Protein AF-A0A024GEQ9-F1 (afdb_monomer)

Solvent-accessible surface area (backbone atoms only — not comparable to full-atom values): 26632 Å² total; per-residue (Å²): 128,57,75,66,59,52,51,54,52,47,53,72,68,46,44,65,64,49,52,54,39,50,54,51,45,71,73,65,64,56,97,50,61,64,62,48,45,52,58,45,60,77,39,40,72,60,51,52,55,50,51,53,50,51,52,52,51,62,65,61,64,80,64,88,79,95,68,77,74,66,63,64,60,52,50,52,53,53,55,53,52,53,51,52,53,51,51,53,50,50,52,51,49,54,49,50,64,76,66,34,86,46,71,70,45,40,51,54,53,51,27,49,46,47,27,70,66,45,69,31,71,43,25,39,37,26,41,57,43,76,46,96,88,70,50,52,34,39,31,26,75,43,42,59,60,47,94,77,40,88,50,55,69,38,69,40,46,53,90,58,37,39,60,67,46,56,17,62,43,64,62,80,75,74,92,69,85,83,81,95,78,74,73,89,68,71,53,31,44,90,57,43,76,38,58,48,44,79,76,42,88,52,59,64,68,100,61,83,83,52,49,11,15,40,39,35,30,34,46,75,46,62,38,40,66,44,47,71,17,74,27,91,89,44,71,94,56,57,43,64,45,85,42,39,40,34,42,36,37,25,23,60,71,69,67,40,57,79,49,72,68,26,50,54,46,48,52,57,51,53,55,52,47,52,61,47,49,41,54,46,33,46,49,51,41,53,55,45,49,57,48,48,64,68,41,46,62,56,50,47,52,50,46,55,52,48,53,52,49,49,56,56,46,52,55,51,46,55,64,75,38,70,86,52,55,75,69,57,27,54,48,50,48,30,49,53,51,30,52,50,46,50,50,54,49,57,77,40,35,72,66,56,19,52,58,37,69,57,75,52,42,60,43,73,62,38,40,28,30,49,51,17,41,43,34,59,55,64,51,54,63,71,69,44,31,66,39,92,78,66,47,63,44,57,86,51,46,26,59,59,25,35,52,70,58,35,45,56,37,53,71,68,62,58,96,47,66,79,62,47,28,67,70,43,45,52,53,19,52,56,39,37,39,39,78,90,76,76,40,70,67,47,68,69,58,27,59,74,68,69,38,62,69,31,46,50,42,42,56,43,47,52,30,47,48,53,33,36,56,46,54,54,53,52,53,50,52,54,54,62,75,74,108

Sequence (483 aa):
MSDMEQCDLLHSVINYPLTEAFKQLAIVQPNDPVEYLGKYLLRYDENIAKKERLHLVSQEGSIATKRKDPLEEEIAIRNDCDYKERFERTIKREQLEMETDTISMLYDVILSWLIQYTDAEEAYIGKLMVHKDGSSTLRWIASSKKSSSLLINRHTKENECSVTFDACKKLSQESGEHSKDDSASNQFPAFIHIENVLREPKMFFYGIPKIGAYLTRALSYPSHLHADVYNELEPTSPHTKDETVVISVDTMGQARAFSAQNIDTYLSITDLFIERLEKVEHRLYLDEIDQKEAKKVEWKAFFDAMQTGISVNDENIVRDVQGLSEHAKTIKESEMKFAFLTAIFRENTKLLSQVSSWSVPPKSASFSVINSSCVLLGYPFSETNVTAHEKPEWSILAKCFGESQLQCKLEAVSNDEEFLNAKKCSQAASFLYDKENDREITEADLESEQNEAAMFMHRWIVAGLKRRELLSAEIQLEQENNV

Structure (mmCIF, N/CA/C/O backbone):
data_AF-A0A024GEQ9-F1
#
_entry.id   AF-A0A024GEQ9-F1
#
loop_
_atom_site.group_PDB
_atom_site.id
_atom_site.type_symbol
_atom_site.label_atom_id
_atom_site.label_alt_id
_atom_site.label_comp_id
_atom_site.label_asym_id
_atom_site.label_entity_id
_atom_site.label_seq_id
_atom_site.pdbx_PDB_ins_code
_atom_site.Cartn_x
_atom_site.Cartn_y
_atom_site.Cartn_z
_atom_site.occupancy
_atom_site.B_iso_or_equiv
_atom_site.auth_seq_id
_atom_site.auth_comp_id
_atom_site.auth_asym_id
_atom_site.auth_atom_id
_atom_site.pdbx_PDB_model_num
ATOM 1 N N . MET A 1 1 ? 45.757 -44.880 -36.382 1.00 55.50 1 MET A N 1
ATOM 2 C CA . MET A 1 1 ? 45.948 -43.609 -35.664 1.00 55.50 1 MET A CA 1
ATOM 3 C C . MET A 1 1 ? 45.370 -43.796 -34.286 1.00 55.50 1 MET A C 1
ATOM 5 O O . MET A 1 1 ? 44.264 -44.320 -34.201 1.00 55.50 1 MET A O 1
ATOM 9 N N . SER A 1 2 ? 46.127 -43.470 -33.245 1.00 72.62 2 SER A N 1
ATOM 10 C CA . SER A 1 2 ? 45.553 -43.403 -31.897 1.00 72.62 2 SER A CA 1
ATOM 11 C C . SER A 1 2 ? 44.559 -42.236 -31.831 1.00 72.62 2 SER A C 1
ATOM 13 O O . SER A 1 2 ? 44.715 -41.268 -32.577 1.00 72.62 2 SER A O 1
ATOM 15 N N . ASP A 1 3 ? 43.552 -42.301 -30.959 1.00 68.88 3 ASP A N 1
ATOM 16 C CA . ASP A 1 3 ? 42.566 -41.216 -30.788 1.00 68.88 3 ASP A CA 1
ATOM 17 C C . ASP A 1 3 ? 43.239 -39.856 -30.504 1.00 68.88 3 ASP A C 1
ATOM 19 O O . ASP A 1 3 ? 42.730 -38.801 -30.878 1.00 68.88 3 ASP A O 1
ATOM 23 N N . MET A 1 4 ? 44.444 -39.878 -29.929 1.00 62.81 4 MET A N 1
ATOM 24 C CA . MET A 1 4 ? 45.260 -38.696 -29.653 1.00 62.81 4 MET A CA 1
ATOM 25 C C . MET A 1 4 ? 45.813 -38.041 -30.933 1.00 62.81 4 MET A C 1
ATOM 27 O O . MET A 1 4 ? 45.759 -36.825 -31.080 1.00 62.81 4 MET A O 1
ATOM 31 N N . GLU A 1 5 ? 46.243 -38.840 -31.914 1.00 72.69 5 GLU A N 1
ATOM 32 C CA . GLU A 1 5 ? 46.732 -38.338 -33.210 1.00 72.69 5 GLU A CA 1
ATOM 33 C C . GLU A 1 5 ? 45.601 -37.751 -34.073 1.00 72.69 5 GLU A C 1
ATOM 35 O O . GLU A 1 5 ? 45.843 -36.886 -34.915 1.00 72.69 5 GLU A O 1
ATOM 40 N N . GLN A 1 6 ? 44.358 -38.208 -33.883 1.00 70.25 6 GLN A N 1
ATOM 41 C CA . GLN A 1 6 ? 43.190 -37.651 -34.576 1.00 70.25 6 GLN A CA 1
ATOM 42 C C . GLN A 1 6 ? 42.785 -36.285 -34.007 1.00 70.25 6 GLN A C 1
ATOM 44 O O . GLN A 1 6 ? 42.455 -35.380 -34.777 1.00 70.25 6 GLN A O 1
ATOM 49 N N . CYS A 1 7 ? 42.866 -36.108 -32.685 1.00 68.75 7 CYS A N 1
ATOM 50 C CA . CYS A 1 7 ? 42.633 -34.820 -32.030 1.00 68.75 7 CYS A CA 1
ATOM 51 C C . CYS A 1 7 ? 43.655 -33.758 -32.456 1.00 68.75 7 CYS A C 1
ATOM 53 O O . CYS A 1 7 ? 43.261 -32.633 -32.759 1.00 68.75 7 CYS A O 1
ATOM 55 N N . ASP A 1 8 ? 44.938 -34.113 -32.555 1.00 72.50 8 ASP A N 1
ATOM 56 C CA . ASP A 1 8 ? 45.995 -33.183 -32.981 1.00 72.50 8 ASP A CA 1
ATOM 57 C C . ASP A 1 8 ? 45.848 -32.770 -34.457 1.00 72.50 8 ASP A C 1
ATOM 59 O O . ASP A 1 8 ? 46.064 -31.609 -34.829 1.00 72.50 8 ASP A O 1
ATOM 63 N N . LEU A 1 9 ? 45.410 -33.698 -35.313 1.00 74.31 9 LEU A N 1
ATOM 64 C CA . LEU A 1 9 ? 45.130 -33.406 -36.717 1.00 74.31 9 LEU A CA 1
ATOM 65 C C . LEU A 1 9 ? 43.910 -32.481 -36.872 1.00 74.31 9 LEU A C 1
ATOM 67 O O . LEU A 1 9 ? 43.953 -31.523 -37.641 1.00 74.31 9 LEU A O 1
ATOM 71 N N . LEU A 1 10 ? 42.838 -32.713 -36.110 1.00 67.25 10 LEU A N 1
ATOM 72 C CA . LEU A 1 10 ? 41.679 -31.817 -36.088 1.00 67.25 10 LEU A CA 1
ATOM 73 C C . LEU A 1 10 ? 42.073 -30.432 -35.553 1.00 67.25 10 LEU A C 1
ATOM 75 O O . LEU A 1 10 ? 41.804 -29.418 -36.195 1.00 67.25 10 LEU A O 1
ATOM 79 N N . HIS A 1 11 ? 42.789 -30.361 -34.432 1.00 70.19 11 HIS A N 1
ATOM 80 C CA . HIS A 1 11 ? 43.218 -29.081 -33.870 1.00 70.19 11 HIS A CA 1
ATOM 81 C C . HIS A 1 11 ? 44.127 -28.277 -34.805 1.00 70.19 11 HIS A C 1
ATOM 83 O O . HIS A 1 11 ? 44.010 -27.055 -34.852 1.00 70.19 11 HIS A O 1
ATOM 89 N N . SER A 1 12 ? 45.012 -28.922 -35.564 1.00 79.50 12 SER A N 1
ATOM 90 C CA . SER A 1 12 ? 45.908 -28.209 -36.482 1.00 79.50 12 SER A CA 1
ATOM 91 C C . SER A 1 12 ? 45.211 -27.706 -37.751 1.00 79.50 12 SER A C 1
ATOM 93 O O . SER A 1 12 ? 45.584 -26.651 -38.260 1.00 79.50 12 SER A O 1
ATOM 95 N N . VAL A 1 13 ? 44.183 -28.407 -38.243 1.00 82.75 13 VAL A N 1
ATOM 96 C CA . VAL A 1 13 ? 43.533 -28.081 -39.525 1.00 82.75 13 VAL A CA 1
ATOM 97 C C . VAL A 1 13 ? 42.324 -27.156 -39.361 1.00 82.75 13 VAL A C 1
ATOM 99 O O . VAL A 1 13 ? 42.185 -26.196 -40.115 1.00 82.75 13 VAL A O 1
ATOM 102 N N . ILE A 1 14 ? 41.439 -27.415 -38.391 1.00 82.19 14 ILE A N 1
ATOM 103 C CA . ILE A 1 14 ? 40.138 -26.720 -38.319 1.00 82.19 14 ILE A CA 1
ATOM 104 C C . ILE A 1 14 ? 40.079 -25.607 -37.274 1.00 82.19 14 ILE A C 1
ATOM 106 O O . ILE A 1 14 ? 39.238 -24.719 -37.388 1.00 82.19 14 ILE A O 1
ATOM 110 N N . ASN A 1 15 ? 40.964 -25.603 -36.276 1.00 78.25 15 ASN A N 1
ATOM 111 C CA . ASN A 1 15 ? 40.839 -24.704 -35.126 1.00 78.25 15 ASN A CA 1
ATOM 112 C C . ASN A 1 15 ? 40.919 -23.219 -35.515 1.00 78.25 15 ASN A C 1
ATOM 114 O O . ASN A 1 15 ? 40.119 -22.405 -35.055 1.00 78.25 15 ASN A O 1
ATOM 118 N N . TYR A 1 16 ? 41.850 -22.860 -36.401 1.00 82.75 16 TYR A N 1
ATOM 119 C CA . TYR A 1 16 ? 42.032 -21.470 -36.819 1.00 82.75 16 TYR A CA 1
ATOM 120 C C . TYR A 1 16 ? 40.856 -20.943 -37.675 1.00 82.75 16 TYR A C 1
ATOM 122 O O . TYR A 1 16 ? 40.296 -19.902 -37.311 1.00 82.75 16 TYR A O 1
ATOM 130 N N . PRO A 1 17 ? 40.383 -21.659 -38.720 1.00 87.81 17 PRO A N 1
ATOM 131 C CA . PRO A 1 17 ? 39.173 -21.271 -39.447 1.00 87.81 17 PRO A CA 1
ATOM 132 C C . PRO A 1 17 ? 37.923 -21.165 -38.575 1.00 87.81 17 PRO A C 1
ATOM 134 O O . PRO A 1 17 ? 37.174 -20.192 -38.680 1.00 87.81 17 PRO A O 1
ATOM 137 N N . LEU A 1 18 ? 37.726 -22.132 -37.676 1.00 82.25 18 LEU A N 1
ATOM 138 C CA . LEU A 1 18 ? 36.576 -22.169 -36.777 1.00 82.25 18 LEU A CA 1
ATOM 139 C C . LEU A 1 18 ? 36.595 -20.988 -35.798 1.00 82.25 18 LEU A C 1
ATOM 141 O O . LEU A 1 18 ? 35.579 -20.326 -35.603 1.00 82.25 18 LEU A O 1
ATOM 145 N N . THR A 1 19 ? 37.764 -20.680 -35.231 1.00 83.75 19 THR A N 1
ATOM 146 C CA . THR A 1 19 ? 37.947 -19.548 -34.313 1.00 83.75 19 THR A CA 1
ATOM 147 C C . THR A 1 19 ? 37.594 -18.223 -34.984 1.00 83.75 19 THR A C 1
ATOM 149 O O . THR A 1 19 ? 36.904 -17.391 -34.398 1.00 83.75 19 THR A O 1
ATOM 152 N N . GLU A 1 20 ? 38.037 -18.012 -36.223 1.00 82.38 20 GLU A N 1
ATOM 153 C CA . GLU A 1 20 ? 37.738 -16.774 -36.946 1.00 82.38 20 GLU A CA 1
ATOM 154 C C . GLU A 1 20 ? 36.258 -16.686 -37.351 1.00 82.38 20 GLU A C 1
ATOM 156 O O . GLU A 1 20 ? 35.659 -15.612 -37.276 1.00 82.38 20 GLU A O 1
ATOM 161 N N . ALA A 1 21 ? 35.641 -17.818 -37.701 1.00 87.88 21 ALA A N 1
ATOM 162 C CA . ALA A 1 21 ? 34.211 -17.903 -37.974 1.00 87.88 21 ALA A CA 1
ATOM 163 C C . ALA A 1 21 ? 33.366 -17.568 -36.733 1.00 87.88 21 ALA A C 1
ATOM 165 O O . ALA A 1 21 ? 32.406 -16.803 -36.834 1.00 87.88 21 ALA A O 1
ATOM 166 N N . PHE A 1 22 ? 33.764 -18.042 -35.548 1.00 81.12 22 PHE A N 1
ATOM 167 C CA . PHE A 1 22 ? 33.101 -17.698 -34.288 1.00 81.12 22 PHE A CA 1
ATOM 168 C C . PHE A 1 22 ? 33.238 -16.219 -33.916 1.00 81.12 22 PHE A C 1
ATOM 170 O O . PHE A 1 22 ? 32.275 -15.633 -33.422 1.00 81.12 22 PHE A O 1
ATOM 177 N N . LYS A 1 23 ? 34.384 -15.581 -34.192 1.00 79.44 23 LYS A N 1
ATOM 178 C CA . LYS A 1 23 ? 34.523 -14.126 -34.000 1.00 79.44 23 LYS A CA 1
ATOM 179 C C . LYS A 1 23 ? 33.540 -13.352 -34.873 1.00 79.44 23 LYS A C 1
ATOM 181 O O . LYS A 1 23 ? 32.881 -12.442 -34.386 1.00 79.44 23 LYS A O 1
ATOM 186 N N . GLN A 1 24 ? 33.416 -13.722 -36.147 1.00 84.75 24 GLN A N 1
ATOM 187 C CA . GLN A 1 24 ? 32.472 -13.066 -37.054 1.00 84.75 24 GLN A CA 1
ATOM 188 C C . GLN A 1 24 ? 31.017 -13.365 -36.698 1.00 84.75 24 GLN A C 1
ATOM 190 O O . GLN A 1 24 ? 30.171 -12.486 -36.817 1.00 84.75 24 GLN A O 1
ATOM 195 N N . LEU A 1 25 ? 30.726 -14.567 -36.203 1.00 87.00 25 LEU A N 1
ATOM 196 C CA . LEU A 1 25 ? 29.406 -14.913 -35.688 1.00 87.00 25 LEU A CA 1
ATOM 197 C C . LEU A 1 25 ? 29.019 -14.039 -34.484 1.00 87.00 25 LEU A C 1
ATOM 199 O O . LEU A 1 25 ? 27.889 -13.562 -34.421 1.00 87.00 25 LEU A O 1
ATOM 203 N N . ALA A 1 26 ? 29.957 -13.785 -33.565 1.00 75.88 26 ALA A N 1
ATOM 204 C CA . ALA A 1 26 ? 29.732 -12.919 -32.408 1.00 75.88 26 ALA A CA 1
ATOM 205 C C . ALA A 1 26 ? 29.471 -11.452 -32.794 1.00 75.88 26 ALA A C 1
ATOM 207 O O . ALA A 1 26 ? 28.719 -10.770 -32.102 1.00 75.88 26 ALA A O 1
ATOM 208 N N . ILE A 1 27 ? 30.070 -10.986 -33.897 1.00 78.25 27 ILE A N 1
ATOM 209 C CA . ILE A 1 27 ? 29.877 -9.630 -34.433 1.00 78.25 27 ILE A CA 1
ATOM 210 C C . ILE A 1 27 ? 28.534 -9.510 -35.164 1.00 78.25 27 ILE A C 1
ATOM 212 O O . ILE A 1 27 ? 27.811 -8.542 -34.963 1.00 78.25 27 ILE A O 1
ATOM 216 N N . VAL A 1 28 ? 28.213 -10.471 -36.035 1.00 86.38 28 VAL A N 1
ATOM 217 C CA . VAL A 1 28 ? 27.069 -10.369 -36.957 1.00 86.38 28 VAL A CA 1
ATOM 218 C C . VAL A 1 28 ? 25.754 -10.831 -36.325 1.00 86.38 28 VAL A C 1
ATOM 220 O O . VAL A 1 28 ? 24.701 -10.380 -36.759 1.00 86.38 28 VAL A O 1
ATOM 223 N N . GLN A 1 29 ? 25.807 -11.713 -35.318 1.00 86.00 29 GLN A N 1
ATOM 224 C CA . GLN A 1 29 ? 24.645 -12.266 -34.601 1.00 86.00 29 GLN A CA 1
ATOM 225 C C . GLN A 1 29 ? 23.457 -12.627 -35.520 1.00 86.00 29 GLN A C 1
ATOM 227 O O . GLN A 1 29 ? 22.355 -12.100 -35.372 1.00 86.00 29 GLN A O 1
ATOM 232 N N . PRO A 1 30 ? 23.668 -13.504 -36.514 1.00 89.38 30 PRO A N 1
ATOM 233 C CA . PRO A 1 30 ? 22.640 -13.867 -37.482 1.00 89.38 30 PRO A CA 1
ATOM 234 C C . PRO A 1 30 ? 21.520 -14.695 -36.837 1.00 89.38 30 PRO A C 1
ATOM 236 O O . PRO A 1 30 ? 21.756 -15.456 -35.899 1.00 89.38 30 PRO A O 1
ATOM 239 N N . ASN A 1 31 ? 20.321 -14.625 -37.424 1.00 81.25 31 ASN A N 1
ATOM 240 C CA . ASN A 1 31 ? 19.146 -15.386 -36.975 1.00 81.25 31 ASN A CA 1
ATOM 241 C C . ASN A 1 31 ? 19.365 -16.912 -36.978 1.00 81.25 31 ASN A C 1
ATOM 243 O O . ASN A 1 31 ? 18.786 -17.609 -36.150 1.00 81.25 31 ASN A O 1
ATOM 247 N N . ASP A 1 32 ? 20.199 -17.427 -37.891 1.00 91.06 32 ASP A N 1
ATOM 248 C CA . ASP A 1 32 ? 20.647 -18.823 -37.897 1.00 91.06 32 ASP A CA 1
ATOM 249 C C . ASP A 1 32 ? 22.179 -18.885 -37.745 1.00 91.06 32 ASP A C 1
ATOM 251 O O . ASP A 1 32 ? 22.920 -18.723 -38.728 1.00 91.06 32 ASP A O 1
ATOM 255 N N . PRO A 1 33 ? 22.686 -19.096 -36.517 1.00 84.81 33 PRO A N 1
ATOM 256 C CA . PRO A 1 33 ? 24.118 -19.119 -36.260 1.00 84.81 33 PRO A CA 1
ATOM 257 C C . PRO A 1 33 ? 24.823 -20.318 -36.900 1.00 84.81 33 PRO A C 1
ATOM 259 O O . PRO A 1 33 ? 26.003 -20.215 -37.235 1.00 84.81 33 PRO A O 1
ATOM 262 N N . VAL A 1 34 ? 24.123 -21.437 -37.106 1.00 89.44 34 VAL A N 1
ATOM 263 C CA . VAL A 1 34 ? 24.706 -22.660 -37.672 1.00 89.44 34 VAL A CA 1
ATOM 264 C C . VAL A 1 34 ? 24.828 -22.530 -39.186 1.00 89.44 34 VAL A C 1
ATOM 266 O O . VAL A 1 34 ? 25.894 -22.804 -39.743 1.00 89.44 34 VAL A O 1
ATOM 269 N N . GLU A 1 35 ? 23.777 -22.051 -39.855 1.00 92.19 35 GLU A N 1
ATOM 270 C CA . GLU A 1 35 ? 23.806 -21.813 -41.300 1.00 92.19 35 GLU A CA 1
ATOM 271 C C . GLU A 1 35 ? 24.840 -20.738 -41.662 1.00 92.19 35 GLU A C 1
ATOM 273 O O . GLU A 1 35 ? 25.597 -20.893 -42.627 1.00 92.19 35 GLU A O 1
ATOM 278 N N . TYR A 1 36 ? 24.932 -19.670 -40.863 1.00 93.75 36 TYR A N 1
ATOM 279 C CA . TYR A 1 36 ? 25.947 -18.639 -41.052 1.00 93.75 36 TYR A CA 1
ATOM 280 C C . TYR A 1 36 ? 27.364 -19.185 -40.882 1.00 93.75 36 TYR A C 1
ATOM 282 O O . TYR A 1 36 ? 28.210 -18.935 -41.739 1.00 93.75 36 TYR A O 1
ATOM 290 N N . LEU A 1 37 ? 27.627 -19.959 -39.821 1.00 90.88 37 LEU A N 1
ATOM 291 C CA . LEU A 1 37 ? 28.943 -20.558 -39.587 1.00 90.88 37 LEU A CA 1
ATOM 292 C C . LEU A 1 37 ? 29.345 -21.475 -40.753 1.00 90.88 37 LEU A C 1
ATOM 294 O O . LEU A 1 37 ? 30.469 -21.387 -41.246 1.00 90.88 37 LEU A O 1
ATOM 298 N N . GLY A 1 38 ? 28.410 -22.289 -41.257 1.00 93.31 38 GLY A N 1
ATOM 299 C CA . GLY A 1 38 ? 28.621 -23.135 -42.434 1.00 93.31 38 GLY A CA 1
ATOM 300 C C . GLY A 1 38 ? 28.946 -22.327 -43.695 1.00 93.31 38 GLY A C 1
ATOM 301 O O . GLY A 1 38 ? 29.952 -22.589 -44.355 1.00 93.31 38 GLY A O 1
ATOM 302 N N . LYS A 1 39 ? 28.150 -21.294 -44.009 1.00 94.31 39 LYS A N 1
ATOM 303 C CA . LYS A 1 39 ? 28.397 -20.393 -45.155 1.00 94.31 39 LYS A CA 1
ATOM 304 C C . LYS A 1 39 ? 29.722 -19.636 -45.025 1.00 94.31 39 LYS A C 1
ATOM 306 O O . LYS A 1 39 ? 30.395 -19.415 -46.030 1.00 94.31 39 LYS A O 1
ATOM 311 N N . TYR A 1 40 ? 30.096 -19.249 -43.807 1.00 92.19 40 TYR A N 1
ATOM 312 C CA . TYR A 1 40 ? 31.339 -18.541 -43.525 1.00 92.19 40 TYR A CA 1
ATOM 313 C C . TYR A 1 40 ? 32.563 -19.432 -43.763 1.00 92.19 40 TYR A C 1
ATOM 315 O O . TYR A 1 40 ? 33.506 -19.005 -44.428 1.00 92.19 40 TYR A O 1
ATOM 323 N N . LEU A 1 41 ? 32.534 -20.676 -43.272 1.00 93.12 41 LEU A N 1
ATOM 324 C CA . LEU A 1 41 ? 33.618 -21.646 -43.459 1.00 93.12 41 LEU A CA 1
ATOM 325 C C . LEU A 1 41 ? 33.761 -22.077 -44.926 1.00 93.12 41 LEU A C 1
ATOM 327 O O . LEU A 1 41 ? 34.880 -22.218 -45.408 1.00 93.12 41 LEU A O 1
ATOM 331 N N . LEU A 1 42 ? 32.653 -22.202 -45.667 1.00 94.88 42 LEU A N 1
ATOM 332 C CA . LEU A 1 42 ? 32.682 -22.487 -47.110 1.00 94.88 42 LEU A CA 1
ATOM 333 C C . LEU A 1 42 ? 33.348 -21.375 -47.938 1.00 94.88 42 LEU A C 1
ATOM 335 O O . LEU A 1 42 ? 33.853 -21.648 -49.021 1.00 94.88 42 LEU A O 1
ATOM 339 N N . ARG A 1 43 ? 33.350 -20.133 -47.440 1.00 93.81 43 ARG A N 1
ATOM 340 C CA . ARG A 1 43 ? 33.976 -18.965 -48.086 1.00 93.81 43 ARG A CA 1
ATOM 341 C C . ARG A 1 43 ? 35.227 -18.484 -47.353 1.00 93.81 43 ARG A C 1
ATOM 343 O O . ARG A 1 43 ? 35.618 -17.328 -47.491 1.00 93.81 43 ARG A O 1
ATOM 350 N N . TYR A 1 44 ? 35.840 -19.339 -46.538 1.00 90.00 44 TYR A N 1
ATOM 351 C CA . TYR A 1 44 ? 36.923 -18.935 -45.646 1.00 90.00 44 TYR A CA 1
ATOM 352 C C . TYR A 1 44 ? 38.121 -18.325 -46.392 1.00 90.00 44 TYR A C 1
ATOM 354 O O . TYR A 1 44 ? 38.561 -17.229 -46.040 1.00 90.00 44 TYR A O 1
ATOM 362 N N . ASP A 1 45 ? 38.573 -18.967 -47.471 1.00 87.25 45 ASP A N 1
ATOM 363 C CA . ASP A 1 45 ? 39.706 -18.490 -48.276 1.00 87.25 45 ASP A CA 1
ATOM 364 C C . ASP A 1 45 ? 39.404 -17.141 -48.954 1.00 87.25 45 ASP A C 1
ATOM 366 O O . ASP A 1 45 ? 40.248 -16.242 -48.992 1.00 87.25 45 ASP A O 1
ATOM 370 N N . GLU A 1 46 ? 38.167 -16.949 -49.425 1.00 89.88 46 GLU A N 1
ATOM 371 C CA . GLU A 1 46 ? 37.706 -15.680 -50.004 1.00 89.88 46 GLU A CA 1
ATOM 372 C C . GLU A 1 46 ? 37.638 -14.568 -48.946 1.00 89.88 46 GLU A C 1
ATOM 374 O O . GLU A 1 46 ? 38.021 -13.423 -49.206 1.00 89.88 46 GLU A O 1
ATOM 379 N N . ASN A 1 47 ? 37.176 -14.902 -47.737 1.00 84.69 47 ASN A N 1
ATOM 380 C CA . ASN A 1 47 ? 37.062 -13.975 -46.615 1.00 84.69 47 ASN A CA 1
ATOM 381 C C . ASN A 1 47 ? 38.440 -13.523 -46.110 1.00 84.69 47 ASN A C 1
ATOM 383 O O . ASN A 1 47 ? 38.619 -12.330 -45.847 1.00 84.69 47 ASN A O 1
ATOM 387 N N . ILE A 1 48 ? 39.424 -14.428 -46.031 1.00 83.81 48 ILE A N 1
ATOM 388 C CA . ILE A 1 48 ? 40.809 -14.073 -45.687 1.00 83.81 48 ILE A CA 1
ATOM 389 C C . ILE A 1 48 ? 41.421 -13.172 -46.757 1.00 83.81 48 ILE A C 1
ATOM 391 O O . ILE A 1 48 ? 41.899 -12.087 -46.426 1.00 83.81 48 ILE A O 1
ATOM 395 N N . ALA A 1 49 ? 41.322 -13.542 -48.036 1.00 82.50 49 ALA A N 1
ATOM 396 C CA . ALA A 1 49 ? 41.864 -12.730 -49.126 1.00 82.50 49 ALA A CA 1
ATOM 397 C C . ALA A 1 49 ? 41.232 -11.325 -49.175 1.00 82.50 49 ALA A C 1
ATOM 399 O O . ALA A 1 49 ? 41.901 -10.328 -49.462 1.00 82.50 49 ALA A O 1
ATOM 400 N N . LYS A 1 50 ? 39.935 -11.214 -48.860 1.00 84.44 50 LYS A N 1
ATOM 401 C CA . LYS A 1 50 ? 39.236 -9.927 -48.757 1.00 84.44 50 LYS A CA 1
ATOM 402 C C . LYS A 1 50 ? 39.717 -9.106 -47.557 1.00 84.44 50 LYS A C 1
ATOM 404 O O . LYS A 1 50 ? 39.893 -7.896 -47.698 1.00 84.44 50 LYS A O 1
ATOM 409 N N . LYS A 1 51 ? 39.956 -9.742 -46.405 1.00 79.00 51 LYS A N 1
ATOM 410 C CA . LYS A 1 51 ? 40.488 -9.094 -45.195 1.00 79.00 51 LYS A CA 1
ATOM 411 C C . LYS A 1 51 ? 41.906 -8.563 -45.420 1.00 79.00 51 LYS A C 1
ATOM 413 O O . LYS A 1 51 ? 42.184 -7.423 -45.060 1.00 79.00 51 LYS A O 1
ATOM 418 N N . GLU A 1 52 ? 42.767 -9.332 -46.081 1.00 79.19 52 GLU A N 1
ATOM 419 C CA . GLU A 1 52 ? 44.131 -8.913 -46.434 1.00 79.19 52 GLU A CA 1
ATOM 420 C C . GLU A 1 52 ? 44.138 -7.749 -47.436 1.00 79.19 52 GLU A C 1
ATOM 422 O O . GLU A 1 52 ? 44.872 -6.778 -47.251 1.00 79.19 52 GLU A O 1
ATOM 427 N N . ARG A 1 53 ? 43.256 -7.773 -48.447 1.00 78.69 53 ARG A N 1
ATOM 428 C CA . ARG A 1 53 ? 43.085 -6.641 -49.378 1.00 78.69 53 ARG A CA 1
ATOM 429 C C . ARG A 1 53 ? 42.593 -5.375 -48.683 1.00 78.69 53 ARG A C 1
ATOM 431 O O . ARG A 1 53 ? 43.087 -4.294 -48.983 1.00 78.69 53 ARG A O 1
ATOM 438 N N . LEU A 1 54 ? 41.640 -5.491 -47.758 1.00 72.56 54 LEU A N 1
ATOM 439 C CA . LEU A 1 54 ? 41.155 -4.348 -46.979 1.00 72.56 54 LEU A CA 1
ATOM 440 C C . LEU A 1 54 ? 42.241 -3.790 -46.053 1.00 72.56 54 LEU A C 1
ATOM 442 O O . LEU A 1 54 ? 42.333 -2.576 -45.898 1.00 72.56 54 LEU A O 1
ATOM 446 N N . HIS A 1 55 ? 43.094 -4.649 -45.492 1.00 69.31 55 HIS A N 1
ATOM 447 C CA . HIS A 1 55 ? 44.232 -4.219 -44.682 1.00 69.31 55 HIS A CA 1
ATOM 448 C C . HIS A 1 55 ? 45.281 -3.460 -45.516 1.00 69.31 55 HIS A C 1
ATOM 450 O O . HIS A 1 55 ? 45.781 -2.430 -45.069 1.00 69.31 55 HIS A O 1
ATOM 456 N N . LEU A 1 56 ? 45.559 -3.903 -46.749 1.00 67.94 56 LEU A N 1
ATOM 457 C CA . LEU A 1 56 ? 46.448 -3.203 -47.690 1.00 67.94 56 LEU A CA 1
ATOM 458 C C . LEU A 1 56 ? 45.878 -1.838 -48.119 1.00 67.94 56 LEU A C 1
ATOM 460 O O . LEU A 1 56 ? 46.580 -0.833 -48.065 1.00 67.94 56 LEU A O 1
ATOM 464 N N . VAL A 1 57 ? 44.581 -1.768 -48.438 1.00 64.75 57 VAL A N 1
ATOM 465 C CA . VAL A 1 57 ? 43.903 -0.504 -48.792 1.00 64.75 57 VAL A CA 1
ATOM 466 C C . VAL A 1 57 ? 43.809 0.451 -47.592 1.00 64.75 57 VAL A C 1
ATOM 468 O O . VAL A 1 57 ? 43.924 1.663 -47.759 1.00 64.75 57 VAL A O 1
ATOM 471 N N . SER A 1 58 ? 43.657 -0.068 -46.369 1.00 58.09 58 SER A N 1
ATOM 472 C CA . SER A 1 58 ? 43.675 0.741 -45.142 1.00 58.09 58 SER A CA 1
ATOM 473 C C . SER A 1 58 ? 45.071 1.271 -44.795 1.00 58.09 58 SER A C 1
ATOM 475 O O . SER A 1 58 ? 45.168 2.318 -44.158 1.00 58.09 58 SER A O 1
ATOM 477 N N . GLN A 1 59 ? 46.144 0.585 -45.204 1.00 54.34 59 GLN A N 1
ATOM 478 C CA . GLN A 1 59 ? 47.517 1.080 -45.060 1.00 54.34 59 GLN A CA 1
ATOM 479 C C . GLN A 1 59 ? 47.850 2.156 -46.105 1.00 54.34 59 GLN A C 1
ATOM 481 O O . GLN A 1 59 ? 48.520 3.134 -45.779 1.00 54.34 59 GLN A O 1
ATOM 486 N N . GLU A 1 60 ? 47.329 2.034 -47.328 1.00 48.22 60 GLU A N 1
ATOM 487 C CA . GLU A 1 60 ? 47.546 3.009 -48.409 1.00 48.22 60 GLU A CA 1
ATOM 488 C C . GLU A 1 60 ? 46.602 4.231 -48.341 1.00 48.22 60 GLU A C 1
ATOM 490 O O . GLU A 1 60 ? 46.917 5.292 -48.876 1.00 48.22 60 GLU A O 1
ATOM 495 N N . GLY A 1 61 ? 45.482 4.139 -47.615 1.00 49.56 61 GLY A N 1
ATOM 496 C CA . GLY A 1 61 ? 44.482 5.207 -47.464 1.00 49.56 61 GLY A CA 1
ATOM 497 C C . GLY A 1 61 ? 44.843 6.359 -46.512 1.00 49.56 61 GLY A C 1
ATOM 498 O O . GLY A 1 61 ? 44.024 7.257 -46.320 1.00 49.56 61 GLY A O 1
ATOM 499 N N . SER A 1 62 ? 46.044 6.375 -45.923 1.00 47.34 62 SER A N 1
ATOM 500 C CA . SER A 1 62 ? 46.473 7.440 -44.992 1.00 47.34 62 SER A CA 1
ATOM 501 C C . SER A 1 62 ? 46.992 8.708 -45.688 1.00 47.34 62 SER A C 1
ATOM 503 O O . SER A 1 62 ? 47.350 9.675 -45.018 1.00 47.34 62 SER A O 1
ATOM 505 N N . ILE A 1 63 ? 47.059 8.735 -47.025 1.00 52.75 63 ILE A N 1
ATOM 506 C CA . ILE A 1 63 ? 47.531 9.899 -47.781 1.00 52.75 63 ILE A CA 1
ATOM 507 C C . ILE A 1 63 ? 46.579 10.168 -48.952 1.00 52.75 63 ILE A C 1
ATOM 509 O O . ILE A 1 63 ? 46.471 9.384 -49.885 1.00 52.75 63 ILE A O 1
ATOM 513 N N . ALA A 1 64 ? 45.954 11.347 -48.905 1.00 49.94 64 ALA A N 1
ATOM 514 C CA . ALA A 1 64 ? 45.196 12.009 -49.967 1.00 49.94 64 ALA A CA 1
ATOM 515 C C . ALA A 1 64 ? 43.755 11.528 -50.238 1.00 49.94 64 ALA A C 1
ATOM 517 O O . ALA A 1 64 ? 43.472 10.788 -51.172 1.00 49.94 64 ALA A O 1
ATOM 518 N N . THR A 1 65 ? 42.797 12.172 -49.567 1.00 41.22 65 THR A N 1
ATOM 519 C CA . THR A 1 65 ? 41.589 12.665 -50.251 1.00 41.22 65 THR A CA 1
ATOM 520 C C . THR A 1 65 ? 41.136 13.992 -49.641 1.00 41.22 65 THR A C 1
ATOM 522 O O . THR A 1 65 ? 40.708 14.065 -48.495 1.00 41.22 65 THR A O 1
ATOM 525 N N . LYS A 1 66 ? 41.228 15.065 -50.439 1.00 50.81 66 LYS A N 1
ATOM 526 C CA . LYS A 1 66 ? 40.544 16.341 -50.198 1.00 50.81 66 LYS A CA 1
ATOM 527 C C . LYS A 1 66 ? 39.033 16.083 -50.269 1.00 50.81 66 LYS A C 1
ATOM 529 O O . LYS A 1 66 ? 38.504 15.899 -51.364 1.00 50.81 66 LYS A O 1
ATOM 534 N N . ARG A 1 67 ? 38.353 16.039 -49.122 1.00 46.31 67 ARG A N 1
ATOM 535 C CA . ARG A 1 67 ? 36.887 16.049 -49.019 1.00 46.31 67 ARG A CA 1
ATOM 536 C C . ARG A 1 67 ? 36.417 17.472 -48.718 1.00 46.31 67 ARG A C 1
ATOM 538 O O . ARG A 1 67 ? 37.071 18.187 -47.968 1.00 46.31 67 ARG A O 1
ATOM 545 N N . LYS A 1 68 ? 35.302 17.866 -49.340 1.00 47.59 68 LYS A N 1
ATOM 546 C CA . LYS A 1 68 ? 34.479 19.005 -48.908 1.00 47.59 68 LYS A CA 1
ATOM 547 C C . LYS A 1 68 ? 34.168 18.839 -47.418 1.00 47.59 68 LYS A C 1
ATOM 549 O O . LYS A 1 68 ? 33.972 17.697 -47.008 1.00 47.59 68 LYS A O 1
ATOM 554 N N . ASP A 1 69 ? 34.172 19.941 -46.672 1.00 50.69 69 ASP A N 1
ATOM 555 C CA . ASP A 1 69 ? 34.068 19.990 -45.209 1.00 50.69 69 ASP A CA 1
ATOM 556 C C . ASP A 1 69 ? 32.925 19.094 -44.682 1.00 50.69 69 ASP A C 1
ATOM 558 O O . ASP A 1 69 ? 31.759 19.470 -44.780 1.00 50.69 69 ASP A O 1
ATOM 562 N N . PRO A 1 70 ? 33.226 17.895 -44.141 1.00 54.09 70 PRO A N 1
ATOM 563 C CA . PRO A 1 70 ? 32.224 16.978 -43.583 1.00 54.09 70 PRO A CA 1
ATOM 564 C C . PRO A 1 70 ? 31.573 17.535 -42.312 1.00 54.09 70 PRO A C 1
ATOM 566 O O . PRO A 1 70 ? 30.551 17.032 -41.858 1.00 54.09 70 PRO A O 1
ATOM 569 N N . LEU A 1 71 ? 32.178 18.578 -41.742 1.00 55.12 71 LEU A N 1
ATOM 570 C CA . LEU A 1 71 ? 31.789 19.163 -40.474 1.00 55.12 71 LEU A CA 1
ATOM 571 C C . LEU A 1 71 ? 30.441 19.896 -40.567 1.00 55.12 71 LEU A C 1
ATOM 573 O O . LEU A 1 71 ? 29.654 19.823 -39.634 1.00 55.12 71 LEU A O 1
ATOM 577 N N . GLU A 1 72 ? 30.135 20.569 -41.682 1.00 57.47 72 GLU A N 1
ATOM 578 C CA . GLU A 1 72 ? 28.894 21.355 -41.807 1.00 57.47 72 GLU A CA 1
ATOM 579 C C . GLU A 1 72 ? 27.647 20.475 -41.996 1.00 57.47 72 GLU A C 1
ATOM 581 O O . GLU A 1 72 ? 26.588 20.780 -41.446 1.00 57.47 72 GLU A O 1
ATOM 586 N N . GLU A 1 73 ? 27.769 19.353 -42.710 1.00 57.28 73 GLU A N 1
ATOM 587 C CA . GLU A 1 73 ? 26.668 18.400 -42.918 1.00 57.28 73 GLU A CA 1
ATOM 588 C C . GLU A 1 73 ? 26.416 17.555 -41.653 1.00 57.28 73 GLU A C 1
ATOM 590 O O . GLU A 1 73 ? 25.269 17.324 -41.275 1.00 57.28 73 GLU A O 1
ATOM 595 N N . GLU A 1 74 ? 27.475 17.193 -40.920 1.00 57.38 74 GLU A N 1
ATOM 596 C CA . GLU A 1 74 ? 27.375 16.507 -39.626 1.00 57.38 74 GLU A CA 1
ATOM 597 C C . GLU A 1 74 ? 26.788 17.415 -38.526 1.00 57.38 74 GLU A C 1
ATOM 599 O O . GLU A 1 74 ? 25.961 16.966 -37.729 1.00 57.38 74 GLU A O 1
ATOM 604 N N . ILE A 1 75 ? 27.127 18.712 -38.516 1.00 61.56 75 ILE A N 1
ATOM 605 C CA . ILE A 1 75 ? 26.527 19.701 -37.603 1.00 61.56 75 ILE A CA 1
ATOM 606 C C . ILE A 1 75 ? 25.040 19.924 -37.924 1.00 61.56 75 ILE A C 1
ATOM 608 O O . ILE A 1 75 ? 24.228 20.001 -37.001 1.00 61.56 75 ILE A O 1
ATOM 612 N N . ALA A 1 76 ? 24.655 19.996 -39.202 1.00 59.50 76 ALA A N 1
ATOM 613 C CA . ALA A 1 76 ? 23.255 20.172 -39.595 1.00 59.50 76 ALA A CA 1
ATOM 614 C C . ALA A 1 76 ? 22.384 18.962 -39.209 1.00 59.50 76 ALA A C 1
ATOM 616 O O . ALA A 1 76 ? 21.314 19.146 -38.631 1.00 59.50 76 ALA A O 1
ATOM 617 N N . ILE A 1 77 ? 22.866 17.736 -39.444 1.00 60.38 77 ILE A N 1
ATOM 618 C CA . ILE A 1 77 ? 22.161 16.499 -39.063 1.00 60.38 77 ILE A CA 1
ATOM 619 C C . ILE A 1 77 ? 22.051 16.379 -37.536 1.00 60.38 77 ILE A C 1
ATOM 621 O O . ILE A 1 77 ? 20.996 16.019 -37.017 1.00 60.38 77 ILE A O 1
ATOM 625 N N . ARG A 1 78 ? 23.109 16.729 -36.793 1.00 60.69 78 ARG A N 1
ATOM 626 C CA . ARG A 1 78 ? 23.096 16.692 -35.323 1.00 60.69 78 ARG A CA 1
ATOM 627 C C . ARG A 1 78 ? 22.104 17.690 -34.720 1.00 60.69 78 ARG A C 1
ATOM 629 O O . ARG A 1 78 ? 21.422 17.351 -33.757 1.00 60.69 78 ARG A O 1
ATOM 636 N N . ASN A 1 79 ? 22.002 18.888 -35.294 1.00 62.06 79 ASN A N 1
ATOM 637 C CA . ASN A 1 79 ? 21.065 19.914 -34.831 1.00 62.06 79 ASN A CA 1
ATOM 638 C C . ASN A 1 79 ? 19.600 19.559 -35.146 1.00 62.06 79 ASN A C 1
ATOM 640 O O . ASN A 1 79 ? 18.724 19.834 -34.327 1.00 62.06 79 ASN A O 1
ATOM 644 N N . ASP A 1 80 ? 19.331 18.929 -36.294 1.00 62.19 80 ASP A N 1
ATOM 645 C CA . ASP A 1 80 ? 17.976 18.500 -36.674 1.00 62.19 80 ASP A CA 1
ATOM 646 C C . ASP A 1 80 ? 17.495 17.304 -35.823 1.00 62.19 80 ASP A C 1
ATOM 648 O O . ASP A 1 80 ? 16.346 17.266 -35.373 1.00 62.19 80 ASP A O 1
ATOM 652 N N . CYS A 1 81 ? 18.402 16.375 -35.487 1.00 61.41 81 CYS A N 1
ATOM 653 C CA . CYS A 1 81 ? 18.123 15.282 -34.549 1.00 61.41 81 CYS A CA 1
ATOM 654 C C . CYS A 1 81 ? 17.832 15.776 -33.116 1.00 61.41 81 CYS A C 1
ATOM 656 O O . CYS A 1 81 ? 16.867 15.310 -32.511 1.00 61.41 81 CYS A O 1
ATOM 658 N N . ASP A 1 82 ? 18.597 16.744 -32.585 1.00 70.69 82 ASP A N 1
ATOM 659 C CA . ASP A 1 82 ? 18.357 17.303 -31.236 1.00 70.69 82 ASP A CA 1
ATOM 660 C C . ASP A 1 82 ? 17.004 18.037 -31.157 1.00 70.69 82 ASP A C 1
ATOM 662 O O . ASP A 1 82 ? 16.270 17.914 -30.174 1.00 70.69 82 ASP A O 1
ATOM 666 N N . TYR A 1 83 ? 16.608 18.754 -32.217 1.00 64.75 83 TYR A N 1
ATOM 667 C CA . TYR A 1 83 ? 15.308 19.431 -32.250 1.00 64.75 83 TYR A CA 1
ATOM 668 C C . TYR A 1 83 ? 14.140 18.439 -32.222 1.00 64.75 83 TYR A C 1
ATOM 670 O O . TYR A 1 83 ? 13.191 18.617 -31.452 1.00 64.75 83 TYR A O 1
ATOM 678 N N . LYS A 1 84 ? 14.216 17.374 -33.030 1.00 71.31 84 LYS A N 1
ATOM 679 C CA . LYS A 1 84 ? 13.168 16.352 -33.095 1.00 71.31 84 LYS A CA 1
ATOM 680 C C . LYS A 1 84 ? 13.013 15.609 -31.767 1.00 71.31 84 LYS A C 1
ATOM 682 O O . LYS A 1 84 ? 11.888 15.447 -31.300 1.00 71.31 84 LYS A O 1
ATOM 687 N N . GLU A 1 85 ? 14.116 15.229 -31.124 1.00 74.31 85 GLU A N 1
ATOM 688 C CA . GLU A 1 85 ? 14.067 14.584 -29.808 1.00 74.31 85 GLU A CA 1
ATOM 689 C C . GLU A 1 85 ? 13.453 15.488 -28.737 1.00 74.31 85 GLU A C 1
ATOM 691 O O . GLU A 1 85 ? 12.608 15.038 -27.960 1.00 74.31 85 GLU A O 1
ATOM 696 N N . ARG A 1 86 ? 13.831 16.772 -28.691 1.00 73.12 86 ARG A N 1
ATOM 697 C CA . ARG A 1 86 ? 13.233 17.722 -27.740 1.00 73.12 86 ARG A CA 1
ATOM 698 C C . ARG A 1 86 ? 11.744 17.910 -27.986 1.00 73.12 86 ARG A C 1
ATOM 700 O O . ARG A 1 86 ? 10.975 17.942 -27.030 1.00 73.12 86 ARG A O 1
ATOM 707 N N . PHE A 1 87 ? 11.333 18.020 -29.246 1.00 63.28 87 PHE A N 1
ATOM 708 C CA . PHE A 1 87 ? 9.930 18.176 -29.611 1.00 63.28 87 PHE A CA 1
ATOM 709 C C . PHE A 1 87 ? 9.097 16.950 -29.212 1.00 63.28 87 PHE A C 1
ATOM 711 O O . PHE A 1 87 ? 8.050 17.096 -28.581 1.00 63.28 87 PHE A O 1
ATOM 718 N N . GLU A 1 88 ? 9.591 15.741 -29.492 1.00 78.44 88 GLU A N 1
ATOM 719 C CA . GLU A 1 88 ? 8.935 14.499 -29.072 1.00 78.44 88 GLU A CA 1
ATOM 720 C C . GLU A 1 88 ? 8.858 14.374 -27.545 1.00 78.44 88 GLU A C 1
ATOM 722 O O . GLU A 1 88 ? 7.829 13.943 -27.024 1.00 78.44 88 GLU A O 1
ATOM 727 N N . ARG A 1 89 ? 9.897 14.797 -26.809 1.00 76.50 89 ARG A N 1
ATOM 728 C CA . ARG A 1 89 ? 9.857 14.842 -25.337 1.00 76.50 89 ARG A CA 1
ATOM 729 C C . ARG A 1 89 ? 8.784 15.798 -24.820 1.00 76.50 89 ARG A C 1
ATOM 731 O O . ARG A 1 89 ? 8.078 15.436 -23.884 1.00 76.50 89 ARG A O 1
ATOM 738 N N . THR A 1 90 ? 8.630 16.978 -25.420 1.00 76.25 90 THR A N 1
ATOM 739 C CA . THR A 1 90 ? 7.593 17.944 -25.020 1.00 76.25 90 THR A CA 1
ATOM 740 C C . THR A 1 90 ? 6.191 17.394 -25.265 1.00 76.25 90 THR A C 1
ATOM 742 O O . THR A 1 90 ? 5.371 17.419 -24.354 1.00 76.25 90 THR A O 1
ATOM 745 N N . ILE A 1 91 ? 5.934 16.814 -26.442 1.00 79.31 91 ILE A N 1
ATOM 746 C CA . ILE A 1 91 ? 4.631 16.202 -26.748 1.00 79.31 91 ILE A CA 1
ATOM 747 C C . ILE A 1 91 ? 4.327 15.058 -25.784 1.00 79.31 91 ILE A C 1
ATOM 749 O O . ILE A 1 91 ? 3.222 14.977 -25.254 1.00 79.31 91 ILE A O 1
ATOM 753 N N . LYS A 1 92 ? 5.304 14.179 -25.529 1.00 82.75 92 LYS A N 1
ATOM 754 C CA . LYS A 1 92 ? 5.136 13.089 -24.563 1.00 82.75 92 LYS A CA 1
ATOM 755 C C . LYS A 1 92 ? 4.840 13.639 -23.170 1.00 82.75 92 LYS A C 1
ATOM 757 O O . LYS A 1 92 ? 3.946 13.138 -22.503 1.00 82.75 92 LYS A O 1
ATOM 762 N N . ARG A 1 93 ? 5.525 14.696 -22.730 1.00 84.88 93 ARG A N 1
ATOM 763 C CA . ARG A 1 93 ? 5.224 15.340 -21.445 1.00 84.88 93 ARG A CA 1
ATOM 764 C C . ARG A 1 93 ? 3.777 15.838 -21.388 1.00 84.88 93 ARG A C 1
ATOM 766 O O . ARG A 1 93 ? 3.086 15.517 -20.430 1.00 84.88 93 ARG A O 1
ATOM 773 N N . GLU A 1 94 ? 3.311 16.553 -22.408 1.00 84.00 94 GLU A N 1
ATOM 774 C CA . GLU A 1 94 ? 1.934 17.068 -22.468 1.00 84.00 94 GLU A CA 1
ATOM 775 C C . GLU A 1 94 ? 0.891 15.938 -22.479 1.00 84.00 94 GLU A C 1
ATOM 777 O O . GLU A 1 94 ? -0.093 15.993 -21.744 1.00 84.00 94 GLU A O 1
ATOM 782 N N . GLN A 1 95 ? 1.129 14.874 -23.252 1.00 84.94 95 GLN A N 1
ATOM 783 C CA . GLN A 1 95 ? 0.266 13.688 -23.271 1.00 84.94 95 GLN A CA 1
ATOM 784 C C . GLN A 1 95 ? 0.200 13.019 -21.898 1.00 84.94 95 GLN A C 1
ATOM 786 O O . GLN A 1 95 ? -0.886 12.729 -21.404 1.00 84.94 95 GLN A O 1
ATOM 791 N N . LEU A 1 96 ? 1.351 12.832 -21.248 1.00 85.25 96 LEU A N 1
ATOM 792 C CA . LEU A 1 96 ? 1.413 12.244 -19.914 1.00 85.25 96 LEU A CA 1
ATOM 793 C C . LEU A 1 96 ? 0.672 13.113 -18.891 1.00 85.25 96 LEU A C 1
ATOM 795 O O . LEU A 1 96 ? -0.016 12.599 -18.014 1.00 85.25 96 LEU A O 1
ATOM 799 N N . GLU A 1 97 ? 0.774 14.437 -19.006 1.00 86.50 97 GLU A N 1
ATOM 800 C CA . GLU A 1 97 ? 0.052 15.355 -18.129 1.00 86.50 97 GLU A CA 1
ATOM 801 C C . GLU A 1 97 ? -1.466 15.253 -18.290 1.00 86.50 97 GLU A C 1
ATOM 803 O O . GLU A 1 97 ? -2.176 15.271 -17.283 1.00 86.50 97 GLU A O 1
ATOM 808 N N . MET A 1 98 ? -1.949 15.085 -19.521 1.00 82.31 98 MET A N 1
ATOM 809 C CA . MET A 1 98 ? -3.372 14.933 -19.822 1.00 82.31 98 MET A CA 1
ATOM 810 C C . MET A 1 98 ? -3.939 13.554 -19.461 1.00 82.31 98 MET A C 1
ATOM 812 O O . MET A 1 98 ? -5.117 13.448 -19.136 1.00 82.31 98 MET A O 1
ATOM 816 N N . GLU A 1 99 ? -3.133 12.497 -19.555 1.00 83.81 99 GLU A N 1
ATOM 817 C CA . GLU A 1 99 ? -3.607 11.114 -19.421 1.00 83.81 99 GLU A CA 1
ATOM 818 C C . GLU A 1 99 ? -3.487 10.553 -17.996 1.00 83.81 99 GLU A C 1
ATOM 820 O O . GLU A 1 99 ? -4.102 9.531 -17.694 1.00 83.81 99 GLU A O 1
ATOM 825 N N . THR A 1 100 ? -2.710 11.178 -17.101 1.00 88.25 100 THR A N 1
ATOM 826 C CA . THR A 1 100 ? -2.395 10.585 -15.789 1.00 88.25 100 THR A CA 1
ATOM 827 C C . THR A 1 100 ? -2.957 11.386 -14.613 1.00 88.25 100 THR A C 1
ATOM 829 O O . THR A 1 100 ? -2.267 12.212 -14.001 1.00 88.25 100 THR A O 1
ATOM 832 N N . ASP A 1 101 ? -4.203 11.092 -14.239 1.00 89.12 101 ASP A N 1
ATOM 833 C CA . ASP A 1 101 ? -4.816 11.679 -13.040 1.00 89.12 101 ASP A CA 1
ATOM 834 C C . ASP A 1 101 ? -4.511 10.913 -11.751 1.00 89.12 101 ASP A C 1
ATOM 836 O O . ASP A 1 101 ? -4.381 11.506 -10.681 1.00 89.12 101 ASP A O 1
ATOM 840 N N . THR A 1 102 ? -4.295 9.605 -11.861 1.00 92.06 102 THR A N 1
ATOM 841 C CA . THR A 1 102 ? -3.952 8.739 -10.730 1.00 92.06 102 THR A CA 1
ATOM 842 C C . THR A 1 102 ? -2.594 8.077 -10.935 1.00 92.06 102 THR A C 1
ATOM 844 O O . THR A 1 102 ? -2.130 7.904 -12.065 1.00 92.06 102 THR A O 1
ATOM 847 N N . ILE A 1 103 ? -1.975 7.630 -9.841 1.00 93.69 103 ILE A N 1
ATOM 848 C CA . ILE A 1 103 ? -0.709 6.881 -9.881 1.00 93.69 103 ILE A CA 1
ATOM 849 C C . ILE A 1 103 ? -0.857 5.585 -10.686 1.00 93.69 103 ILE A C 1
ATOM 851 O O . ILE A 1 103 ? 0.029 5.228 -11.457 1.00 93.69 103 ILE A O 1
ATOM 855 N N . SER A 1 104 ? -2.001 4.902 -10.570 1.00 92.56 104 SER A N 1
ATOM 856 C CA . SER A 1 104 ? -2.255 3.678 -11.337 1.00 92.56 104 SER A CA 1
ATOM 857 C C . SER A 1 104 ? -2.278 3.937 -12.844 1.00 92.56 104 SER A C 1
ATOM 859 O O . SER A 1 104 ? -1.746 3.130 -13.601 1.00 92.56 104 SER A O 1
ATOM 861 N N . MET A 1 105 ? -2.875 5.051 -13.284 1.00 93.94 105 MET A N 1
ATOM 862 C CA . MET A 1 105 ? -2.869 5.443 -14.698 1.00 93.94 105 MET A CA 1
ATOM 863 C C . MET A 1 105 ? -1.458 5.808 -15.161 1.00 93.94 105 MET A C 1
ATOM 865 O O . MET A 1 105 ? -1.048 5.392 -16.240 1.00 93.94 105 MET A O 1
ATOM 869 N N . LEU A 1 106 ? -0.691 6.517 -14.324 1.00 95.62 106 LEU A N 1
ATOM 870 C CA . LEU A 1 106 ? 0.709 6.832 -14.607 1.00 95.62 106 LEU A CA 1
ATOM 871 C C . LEU A 1 106 ? 1.550 5.565 -14.811 1.00 95.62 106 LEU A C 1
ATOM 873 O O . LEU A 1 106 ? 2.299 5.481 -15.783 1.00 95.62 106 LEU A O 1
ATOM 877 N N . TYR A 1 107 ? 1.404 4.569 -13.933 1.00 95.88 107 TYR A N 1
ATOM 878 C CA . TYR A 1 107 ? 2.102 3.291 -14.074 1.00 95.88 107 TYR A CA 1
ATOM 879 C C . TYR A 1 107 ? 1.733 2.595 -15.384 1.00 95.88 107 TYR A C 1
ATOM 881 O O . TYR A 1 107 ? 2.630 2.190 -16.119 1.00 95.88 107 TYR A O 1
ATOM 889 N N . ASP A 1 108 ? 0.441 2.501 -15.708 1.00 95.19 108 ASP A N 1
ATOM 890 C CA . ASP A 1 108 ? -0.035 1.859 -16.938 1.00 95.19 108 ASP A CA 1
ATOM 891 C C . ASP A 1 108 ? 0.531 2.534 -18.203 1.00 95.19 108 ASP A C 1
ATOM 893 O O . ASP A 1 108 ? 1.034 1.842 -19.093 1.00 95.19 108 ASP A O 1
ATOM 897 N N . VAL A 1 109 ? 0.505 3.872 -18.272 1.00 95.19 109 VAL A N 1
ATOM 898 C CA . VAL A 1 109 ? 1.022 4.631 -19.425 1.00 95.19 109 VAL A CA 1
ATOM 899 C C . VAL A 1 109 ? 2.531 4.439 -19.575 1.00 95.19 109 VAL A C 1
ATOM 901 O O . VAL A 1 109 ? 3.005 4.086 -20.656 1.00 95.19 109 VAL A O 1
ATOM 904 N N . ILE A 1 110 ? 3.295 4.598 -18.491 1.00 96.44 110 ILE A N 1
ATOM 905 C CA . ILE A 1 110 ? 4.759 4.483 -18.533 1.00 96.44 110 ILE A CA 1
ATOM 906 C C . ILE A 1 110 ? 5.203 3.064 -18.868 1.00 96.44 110 ILE A C 1
ATOM 908 O O . ILE A 1 110 ? 6.095 2.883 -19.694 1.00 96.44 110 ILE A O 1
ATOM 912 N N . LEU A 1 111 ? 4.563 2.050 -18.288 1.00 97.25 111 LEU A N 1
ATOM 913 C CA . LEU A 1 111 ? 4.846 0.656 -18.616 1.00 97.25 111 LEU A CA 1
ATOM 914 C C . LEU A 1 111 ? 4.560 0.363 -20.091 1.00 97.25 111 LEU A C 1
ATOM 916 O O . LEU A 1 111 ? 5.377 -0.277 -20.749 1.00 97.25 111 LEU A O 1
ATOM 920 N N . SER A 1 112 ? 3.450 0.874 -20.634 1.00 96.12 112 SER A N 1
ATOM 921 C CA . SER A 1 112 ? 3.134 0.740 -22.059 1.00 96.12 112 SER A CA 1
ATOM 922 C C . SER A 1 112 ? 4.183 1.416 -22.943 1.00 96.12 112 SER A C 1
ATOM 924 O O . SER A 1 112 ? 4.610 0.840 -23.942 1.00 96.12 112 SER A O 1
ATOM 926 N N . TRP A 1 113 ? 4.625 2.621 -22.581 1.00 95.56 113 TRP A N 1
ATOM 927 C CA . TRP A 1 113 ? 5.653 3.347 -23.327 1.00 95.56 113 TRP A CA 1
ATOM 928 C C . TRP A 1 113 ? 7.001 2.637 -23.287 1.00 95.56 113 TRP A C 1
ATOM 930 O O . TRP A 1 113 ? 7.659 2.526 -24.319 1.00 95.56 113 TRP A O 1
ATOM 940 N N . LEU A 1 114 ? 7.403 2.117 -22.127 1.00 97.19 114 LEU A N 1
ATOM 941 C CA . LEU A 1 114 ? 8.636 1.349 -22.000 1.00 97.19 114 LEU A CA 1
ATOM 942 C C . LEU A 1 114 ? 8.631 0.152 -22.955 1.00 97.19 114 LEU A C 1
ATOM 944 O O . LEU A 1 114 ? 9.578 -0.000 -23.718 1.00 97.19 114 LEU A O 1
ATOM 948 N N . ILE A 1 115 ? 7.556 -0.637 -22.999 1.00 97.44 115 ILE A N 1
ATOM 949 C CA . ILE A 1 115 ? 7.422 -1.750 -23.953 1.00 97.44 115 ILE A CA 1
ATOM 950 C C . ILE A 1 115 ? 7.487 -1.258 -25.399 1.00 97.44 115 ILE A C 1
ATOM 952 O O . ILE A 1 115 ? 8.308 -1.734 -26.180 1.00 97.44 115 ILE A O 1
ATOM 956 N N . GLN A 1 116 ? 6.651 -0.277 -25.745 1.00 95.56 116 GLN A N 1
ATOM 957 C CA . GLN A 1 116 ? 6.493 0.196 -27.118 1.00 95.56 116 GLN A CA 1
ATOM 958 C C . GLN A 1 116 ? 7.775 0.801 -27.698 1.00 95.56 116 GLN A C 1
ATOM 960 O O . GLN A 1 116 ? 8.037 0.636 -28.885 1.00 95.56 116 GLN A O 1
ATOM 965 N N . TYR A 1 117 ? 8.548 1.534 -26.894 1.00 95.44 117 TYR A N 1
ATOM 966 C CA . TYR A 1 117 ? 9.697 2.295 -27.389 1.00 95.44 117 TYR A CA 1
ATOM 967 C C . TYR A 1 117 ? 11.055 1.622 -27.132 1.00 95.44 117 TYR A C 1
ATOM 969 O O . TYR A 1 117 ? 12.062 2.045 -27.699 1.00 95.44 117 TYR A O 1
ATOM 977 N N . THR A 1 118 ? 11.113 0.581 -26.296 1.00 96.31 118 THR A N 1
ATOM 978 C CA . THR A 1 118 ? 12.348 -0.202 -26.067 1.00 96.31 118 THR A CA 1
ATOM 979 C C . THR A 1 118 ? 12.298 -1.601 -26.692 1.00 96.31 118 THR A C 1
ATOM 981 O O . THR A 1 118 ? 13.277 -2.355 -26.622 1.00 96.31 118 THR A O 1
ATOM 984 N N . ASP A 1 119 ? 11.158 -1.950 -27.296 1.00 96.00 119 ASP A N 1
ATOM 985 C CA . ASP A 1 119 ? 10.817 -3.284 -27.797 1.00 96.00 119 ASP A CA 1
ATOM 986 C C . ASP A 1 119 ? 10.927 -4.380 -26.713 1.00 96.00 119 ASP A C 1
ATOM 988 O O . ASP A 1 119 ? 11.112 -5.564 -27.017 1.00 96.00 119 ASP A O 1
ATOM 992 N N . ALA A 1 120 ? 10.890 -4.001 -25.432 1.00 97.56 120 ALA A N 1
ATOM 993 C CA . ALA A 1 120 ? 10.971 -4.935 -24.315 1.00 97.56 120 ALA A CA 1
ATOM 994 C C . ALA A 1 120 ? 9.794 -5.925 -24.325 1.00 97.56 120 ALA A C 1
ATOM 996 O O . ALA A 1 120 ? 8.708 -5.633 -24.817 1.00 97.56 120 ALA A O 1
ATOM 997 N N . GLU A 1 121 ? 10.017 -7.110 -23.768 1.00 96.62 121 GLU A N 1
ATOM 998 C CA . GLU A 1 121 ? 8.992 -8.135 -23.567 1.00 96.62 121 GLU A CA 1
ATOM 999 C C . GLU A 1 121 ? 8.098 -7.809 -22.365 1.00 96.62 121 GLU A C 1
ATOM 1001 O O . GLU A 1 121 ? 6.887 -8.033 -22.387 1.00 96.62 121 GLU A O 1
ATOM 1006 N N . GLU A 1 122 ? 8.704 -7.316 -21.286 1.00 97.25 122 GLU A N 1
ATOM 1007 C CA . GLU A 1 122 ? 8.003 -6.929 -20.069 1.00 97.25 122 GLU A CA 1
ATOM 1008 C C . GLU A 1 122 ? 8.743 -5.777 -19.375 1.00 97.25 122 GLU A C 1
ATOM 1010 O O . GLU A 1 122 ? 9.969 -5.667 -19.415 1.00 97.25 122 GLU A O 1
ATOM 1015 N N . ALA A 1 123 ? 7.961 -4.890 -18.768 1.00 97.81 123 ALA A N 1
ATOM 1016 C CA . ALA A 1 123 ? 8.401 -3.761 -17.968 1.00 97.81 123 ALA A CA 1
ATOM 1017 C C . ALA A 1 123 ? 7.781 -3.856 -16.570 1.00 97.81 123 ALA A C 1
ATOM 1019 O O . ALA A 1 123 ? 6.640 -4.318 -16.427 1.00 97.81 123 ALA A O 1
ATOM 1020 N N . TYR A 1 124 ? 8.514 -3.380 -15.564 1.00 97.31 124 TYR A N 1
ATOM 1021 C CA . TYR A 1 124 ? 8.160 -3.473 -14.151 1.00 97.31 124 TYR A CA 1
ATOM 1022 C C . TYR A 1 124 ? 8.504 -2.188 -13.404 1.00 97.31 124 TYR A C 1
ATOM 1024 O O . TYR A 1 124 ? 9.501 -1.527 -13.699 1.00 97.31 124 TYR A O 1
ATOM 1032 N N . ILE A 1 125 ? 7.704 -1.889 -12.383 1.00 97.88 125 ILE A N 1
ATOM 1033 C CA . ILE A 1 125 ? 7.980 -0.843 -11.399 1.00 97.88 125 ILE A CA 1
ATOM 1034 C C . ILE A 1 125 ? 8.001 -1.502 -10.023 1.00 97.88 125 ILE A C 1
ATOM 1036 O O . ILE A 1 125 ? 7.062 -2.207 -9.638 1.00 97.88 125 ILE A O 1
ATOM 1040 N N . GLY A 1 126 ? 9.078 -1.279 -9.282 1.00 96.88 126 GLY A N 1
ATOM 1041 C CA . GLY A 1 126 ? 9.253 -1.713 -7.908 1.00 96.88 126 GLY A CA 1
ATOM 1042 C C . GLY A 1 126 ? 9.575 -0.550 -6.978 1.00 96.88 126 GLY A C 1
ATOM 1043 O O . GLY A 1 126 ? 10.105 0.470 -7.394 1.00 96.88 126 GLY A O 1
ATOM 1044 N N . LYS A 1 127 ? 9.258 -0.707 -5.698 1.00 95.69 127 LYS A N 1
ATOM 1045 C CA . LYS A 1 127 ? 9.557 0.245 -4.629 1.00 95.69 127 LYS A CA 1
ATOM 1046 C C . LYS A 1 127 ? 10.540 -0.395 -3.660 1.00 95.69 127 LYS A C 1
ATOM 1048 O O . LYS A 1 127 ? 10.295 -1.496 -3.154 1.00 95.69 127 LYS A O 1
ATOM 1053 N N . LEU A 1 128 ? 11.666 0.272 -3.429 1.00 95.62 128 LEU A N 1
ATOM 1054 C CA . LEU A 1 128 ? 12.651 -0.164 -2.449 1.00 95.62 128 LEU A CA 1
ATOM 1055 C C . LEU A 1 128 ? 12.156 0.225 -1.054 1.00 95.62 128 LEU A C 1
ATOM 1057 O O . LEU A 1 128 ? 11.900 1.393 -0.774 1.00 95.62 128 LEU A O 1
ATOM 1061 N N . MET A 1 129 ? 12.019 -0.760 -0.174 1.00 92.81 129 MET A N 1
ATOM 1062 C CA . MET A 1 129 ? 11.627 -0.555 1.216 1.00 92.81 129 MET A CA 1
ATOM 1063 C C . MET A 1 129 ? 12.822 -0.833 2.114 1.00 92.81 129 MET A C 1
ATOM 1065 O O . MET A 1 129 ? 13.310 -1.964 2.152 1.00 92.81 129 MET A O 1
ATOM 1069 N N . VAL A 1 130 ? 13.263 0.193 2.836 1.00 92.00 130 VAL A N 1
ATOM 1070 C CA . VAL A 1 130 ? 14.316 0.088 3.849 1.00 92.00 130 VAL A CA 1
ATOM 1071 C C . VAL A 1 130 ? 13.658 -0.151 5.204 1.00 92.00 130 VAL A C 1
ATOM 1073 O O . VAL A 1 130 ? 12.789 0.612 5.632 1.00 92.00 130 VAL A O 1
ATOM 1076 N N . HIS A 1 131 ? 14.042 -1.236 5.864 1.00 89.81 131 HIS A N 1
ATOM 1077 C CA . HIS A 1 131 ? 13.543 -1.625 7.179 1.00 89.81 131 HIS A CA 1
ATOM 1078 C C . HIS A 1 131 ? 14.380 -0.998 8.294 1.00 89.81 131 HIS A C 1
ATOM 1080 O O . HIS A 1 131 ? 15.482 -0.498 8.077 1.00 89.81 131 HIS A O 1
ATOM 1086 N N . LYS A 1 132 ? 13.855 -1.038 9.522 1.00 87.75 132 LYS A N 1
ATOM 1087 C CA . LYS A 1 132 ? 14.521 -0.466 10.705 1.00 87.75 132 LYS A CA 1
ATOM 1088 C C . LYS A 1 132 ? 15.844 -1.146 11.060 1.00 87.75 132 LYS A C 1
ATOM 1090 O O . LYS A 1 132 ? 16.701 -0.517 11.666 1.00 87.75 132 LYS A O 1
ATOM 1095 N N . ASP A 1 133 ? 16.010 -2.409 10.682 1.00 89.50 133 ASP A N 1
ATOM 1096 C CA . ASP A 1 133 ? 17.254 -3.168 10.845 1.00 89.50 133 ASP A CA 1
ATOM 1097 C C . ASP A 1 133 ? 18.314 -2.816 9.781 1.00 89.50 133 ASP A C 1
ATOM 1099 O O . ASP A 1 133 ? 19.398 -3.395 9.773 1.00 89.50 133 ASP A O 1
ATOM 1103 N N . GLY A 1 134 ? 18.008 -1.877 8.877 1.00 89.94 134 GLY A N 1
ATOM 1104 C CA . GLY A 1 134 ? 18.853 -1.493 7.750 1.00 89.94 134 GLY A CA 1
ATOM 1105 C C . GLY A 1 134 ? 18.761 -2.444 6.556 1.00 89.94 134 GLY A C 1
ATOM 1106 O O . GLY A 1 134 ? 19.337 -2.153 5.507 1.00 89.94 134 GLY A O 1
ATOM 1107 N N . SER A 1 135 ? 18.026 -3.556 6.668 1.00 92.00 135 SER A N 1
ATOM 1108 C CA . SER A 1 135 ? 17.793 -4.446 5.536 1.00 92.00 135 SER A CA 1
ATOM 1109 C C . SER A 1 135 ? 16.891 -3.768 4.507 1.00 92.00 135 SER A C 1
ATOM 1111 O O . SER A 1 135 ? 16.012 -2.970 4.837 1.00 92.00 135 SER A O 1
ATOM 1113 N N . SER A 1 136 ? 17.105 -4.080 3.233 1.00 93.00 136 SER A N 1
ATOM 1114 C CA . SER A 1 136 ? 16.297 -3.541 2.144 1.00 93.00 136 SER A CA 1
ATOM 1115 C C . SER A 1 136 ? 15.565 -4.664 1.423 1.00 93.00 136 SER A C 1
ATOM 1117 O O . SER A 1 136 ? 16.131 -5.718 1.133 1.00 93.00 136 SER A O 1
ATOM 1119 N N . THR A 1 137 ? 14.291 -4.438 1.112 1.00 93.88 137 THR A N 1
ATOM 1120 C CA . THR A 1 137 ? 13.511 -5.340 0.261 1.00 93.88 137 THR A CA 1
ATOM 1121 C C . THR A 1 137 ? 12.873 -4.585 -0.881 1.00 93.88 137 THR A C 1
ATOM 1123 O O . THR A 1 137 ? 12.267 -3.538 -0.669 1.00 93.88 137 THR A O 1
ATOM 1126 N N . LEU A 1 138 ? 12.963 -5.149 -2.077 1.00 94.56 138 LEU A N 1
ATOM 1127 C CA . LEU A 1 138 ? 12.323 -4.612 -3.262 1.00 94.56 138 LEU A 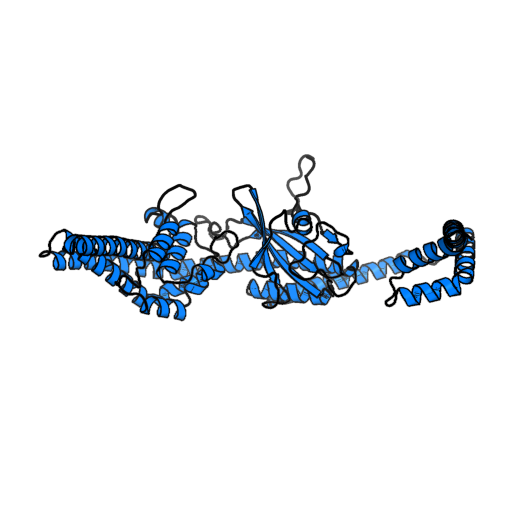CA 1
ATOM 1128 C C . LEU A 1 138 ? 10.938 -5.231 -3.407 1.00 94.56 138 LEU A C 1
ATOM 1130 O O . LEU A 1 138 ? 10.808 -6.457 -3.445 1.00 94.56 138 LEU A O 1
ATOM 1134 N N . ARG A 1 139 ? 9.911 -4.390 -3.497 1.00 92.94 139 ARG A N 1
ATOM 1135 C CA . ARG A 1 139 ? 8.545 -4.823 -3.777 1.00 92.94 139 ARG A CA 1
ATOM 1136 C C . ARG A 1 139 ? 8.140 -4.396 -5.175 1.00 92.94 139 ARG A C 1
ATOM 1138 O O . ARG A 1 139 ? 8.110 -3.205 -5.453 1.00 92.94 139 ARG A O 1
ATOM 1145 N N . TRP A 1 140 ? 7.745 -5.339 -6.016 1.00 94.31 140 TRP A N 1
ATOM 1146 C CA . TRP A 1 140 ? 7.207 -5.033 -7.341 1.00 94.31 140 TRP A CA 1
ATOM 1147 C C . TRP A 1 140 ? 5.735 -4.628 -7.239 1.00 94.31 140 TRP A C 1
ATOM 1149 O O . TRP A 1 140 ? 4.907 -5.399 -6.750 1.00 94.31 140 TRP A O 1
ATOM 1159 N N . ILE A 1 141 ? 5.417 -3.410 -7.670 1.00 94.06 141 ILE A N 1
ATOM 1160 C CA . ILE A 1 141 ? 4.092 -2.794 -7.508 1.00 94.06 141 ILE A CA 1
ATOM 1161 C C . ILE A 1 141 ? 3.303 -2.729 -8.817 1.00 94.06 141 ILE A C 1
ATOM 1163 O O . ILE A 1 141 ? 2.077 -2.719 -8.778 1.00 94.06 141 ILE A O 1
ATOM 1167 N N . ALA A 1 142 ? 3.977 -2.742 -9.971 1.00 95.94 142 ALA A N 1
ATOM 1168 C CA . ALA A 1 142 ? 3.313 -2.747 -11.270 1.00 95.94 142 ALA A CA 1
ATOM 1169 C C . ALA A 1 142 ? 4.107 -3.536 -12.321 1.00 95.94 142 ALA A C 1
ATOM 1171 O O . ALA A 1 142 ? 5.334 -3.630 -12.254 1.00 95.94 142 ALA A O 1
ATOM 1172 N N . SER A 1 143 ? 3.390 -4.095 -13.299 1.00 96.94 143 SER A N 1
ATOM 1173 C CA . SER A 1 143 ? 3.957 -4.741 -14.487 1.00 96.94 143 SER A CA 1
ATOM 1174 C C . SER A 1 143 ? 3.085 -4.468 -15.709 1.00 96.94 143 SER A C 1
ATOM 1176 O O . SER A 1 143 ? 1.855 -4.456 -15.618 1.00 96.94 143 SER A O 1
ATOM 1178 N N . SER A 1 144 ? 3.729 -4.320 -16.868 1.00 96.88 144 SER A N 1
ATOM 1179 C CA . SER A 1 144 ? 3.074 -4.227 -18.182 1.00 96.88 144 SER A CA 1
ATOM 1180 C C . SER A 1 144 ? 2.149 -5.415 -18.503 1.00 96.88 144 SER A C 1
ATOM 1182 O O . SER A 1 144 ? 1.168 -5.250 -19.226 1.00 96.88 144 SER A O 1
ATOM 1184 N N . LYS A 1 145 ? 2.381 -6.599 -17.913 1.00 94.75 145 LYS A N 1
ATOM 1185 C CA . LYS A 1 145 ? 1.507 -7.781 -18.048 1.00 94.75 145 LYS A CA 1
ATOM 1186 C C . LYS A 1 145 ? 0.361 -7.825 -17.029 1.00 94.75 145 LYS A C 1
ATOM 1188 O O . LYS A 1 145 ? -0.405 -8.796 -16.996 1.00 94.75 145 LYS A O 1
ATOM 1193 N N . LYS A 1 146 ? 0.209 -6.776 -16.212 1.00 90.12 146 LYS A N 1
ATOM 1194 C CA . LYS A 1 146 ? -0.854 -6.614 -15.207 1.00 90.12 146 LYS A CA 1
ATOM 1195 C C . LYS A 1 146 ? -0.998 -7.880 -14.349 1.00 90.12 146 LYS A C 1
ATOM 1197 O O . LYS A 1 146 ? 0.001 -8.465 -13.938 1.00 90.12 146 LYS A O 1
ATOM 1202 N N . SER A 1 147 ? -2.224 -8.347 -14.114 1.00 79.38 147 SER A N 1
ATOM 1203 C CA . SER A 1 147 ? -2.532 -9.507 -13.266 1.00 79.38 147 SER A CA 1
ATOM 1204 C C . SER A 1 147 ? -1.913 -10.834 -13.720 1.00 79.38 147 SER A C 1
ATOM 1206 O O . SER A 1 147 ? -1.927 -11.789 -12.950 1.00 79.38 147 SER A O 1
ATOM 1208 N N . SER A 1 148 ? -1.392 -10.929 -14.949 1.00 79.12 148 SER A N 1
ATOM 1209 C CA . SER A 1 148 ? -0.711 -12.138 -15.432 1.00 79.12 148 SER A CA 1
ATOM 1210 C C . SER A 1 148 ? 0.777 -12.185 -15.075 1.00 79.12 148 SER A C 1
ATOM 1212 O O . SER A 1 148 ? 1.410 -13.233 -15.212 1.00 79.12 148 SER A O 1
ATOM 1214 N N . SER A 1 149 ? 1.339 -11.075 -14.585 1.00 84.44 149 SER A N 1
ATOM 1215 C CA . SER A 1 149 ? 2.726 -11.043 -14.143 1.00 84.44 149 SER A CA 1
ATOM 1216 C C . SER A 1 149 ? 2.885 -11.793 -12.825 1.00 84.44 149 SER A C 1
ATOM 1218 O O . SER A 1 149 ? 2.190 -11.531 -11.844 1.00 84.44 149 SER A O 1
ATOM 1220 N N . LEU A 1 150 ? 3.863 -12.698 -12.778 1.00 82.31 150 LEU A N 1
ATOM 1221 C CA . LEU A 1 150 ? 4.216 -13.418 -11.555 1.00 82.31 150 LEU A CA 1
ATOM 1222 C C . LEU A 1 150 ? 4.830 -12.497 -10.496 1.00 82.31 150 LEU A C 1
ATOM 1224 O O . LEU A 1 150 ? 4.941 -12.912 -9.348 1.00 82.31 150 LEU A O 1
ATOM 1228 N N . LEU A 1 151 ? 5.254 -11.293 -10.881 1.00 83.75 151 LEU A N 1
ATOM 1229 C CA . LEU A 1 151 ? 6.075 -10.403 -10.073 1.00 83.75 151 LEU A CA 1
ATOM 1230 C C . LEU A 1 151 ? 5.282 -9.470 -9.161 1.00 83.75 151 LEU A C 1
ATOM 1232 O O . LEU A 1 151 ? 5.783 -9.121 -8.097 1.00 83.75 151 LEU A O 1
ATOM 1236 N N . ILE A 1 152 ? 4.057 -9.091 -9.529 1.00 86.88 152 ILE A N 1
ATOM 1237 C CA . ILE A 1 152 ? 3.275 -8.112 -8.761 1.00 86.88 152 ILE A CA 1
ATOM 1238 C C . ILE A 1 152 ? 3.062 -8.606 -7.323 1.00 86.88 152 ILE A C 1
ATOM 1240 O O . ILE A 1 152 ? 2.701 -9.759 -7.092 1.00 86.88 152 ILE A O 1
ATOM 1244 N N . ASN A 1 153 ? 3.298 -7.715 -6.357 1.00 83.38 153 ASN A N 1
ATOM 1245 C CA . ASN A 1 153 ? 3.269 -7.968 -4.913 1.00 83.38 153 ASN A CA 1
ATOM 1246 C C . ASN A 1 153 ? 4.311 -8.971 -4.398 1.00 83.38 153 ASN A C 1
ATOM 1248 O O . ASN A 1 153 ? 4.282 -9.325 -3.219 1.00 83.38 153 ASN A O 1
ATOM 1252 N N . ARG A 1 154 ? 5.279 -9.395 -5.222 1.00 87.81 154 ARG A N 1
ATOM 1253 C CA . ARG A 1 154 ? 6.428 -10.143 -4.709 1.00 87.81 154 ARG A CA 1
ATOM 1254 C C . ARG A 1 154 ? 7.417 -9.209 -4.036 1.00 87.81 154 ARG A C 1
ATOM 1256 O O . ARG A 1 154 ? 7.726 -8.121 -4.524 1.00 87.81 154 ARG A O 1
ATOM 1263 N N . HIS A 1 155 ? 7.937 -9.696 -2.920 1.00 89.38 155 HIS A N 1
ATOM 1264 C CA . HIS A 1 155 ? 9.034 -9.085 -2.197 1.00 89.38 155 HIS A CA 1
ATOM 1265 C C . HIS A 1 155 ? 10.303 -9.854 -2.499 1.00 89.38 155 HIS A C 1
ATOM 1267 O O . HIS A 1 155 ? 10.292 -11.082 -2.547 1.00 89.38 155 HIS A O 1
ATOM 1273 N N . THR A 1 156 ? 11.381 -9.113 -2.677 1.00 91.25 156 THR A N 1
ATOM 1274 C CA . THR A 1 156 ? 12.670 -9.665 -3.063 1.00 91.25 156 THR A CA 1
ATOM 1275 C C . THR A 1 156 ? 13.707 -9.130 -2.115 1.00 91.25 156 THR A C 1
ATOM 1277 O O . THR A 1 156 ? 13.795 -7.915 -1.908 1.00 91.25 156 THR A O 1
ATOM 1280 N N . LYS A 1 157 ? 14.464 -10.033 -1.508 1.00 92.19 157 LYS A N 1
ATOM 1281 C CA . LYS A 1 157 ? 15.560 -9.659 -0.620 1.00 92.19 157 LYS A CA 1
ATOM 1282 C C . LYS A 1 157 ? 16.828 -9.413 -1.435 1.00 92.19 157 LYS A C 1
ATOM 1284 O O . LYS A 1 157 ? 16.979 -9.924 -2.546 1.00 92.19 157 LYS A O 1
ATOM 1289 N N . GLU A 1 158 ? 17.752 -8.641 -0.875 1.00 90.19 158 GLU A N 1
ATOM 1290 C CA . GLU A 1 158 ? 19.013 -8.291 -1.544 1.00 90.19 158 GLU A CA 1
ATOM 1291 C C . GLU A 1 158 ? 19.831 -9.523 -1.966 1.00 90.19 158 GLU A C 1
ATOM 1293 O O . GLU A 1 158 ? 20.416 -9.553 -3.048 1.00 90.19 158 GLU A O 1
ATOM 1298 N N . ASN A 1 159 ? 19.812 -10.578 -1.149 1.00 87.62 159 ASN A N 1
ATOM 1299 C CA . ASN A 1 159 ? 20.496 -11.838 -1.432 1.00 87.62 159 ASN A CA 1
ATOM 1300 C C . ASN A 1 159 ? 19.861 -12.652 -2.574 1.00 87.62 159 ASN A C 1
ATOM 1302 O O . ASN A 1 159 ? 20.526 -13.526 -3.122 1.00 87.62 159 ASN A O 1
ATOM 1306 N N . GLU A 1 160 ? 18.600 -12.394 -2.923 1.00 84.75 160 GLU A N 1
ATOM 1307 C CA . GLU A 1 160 ? 17.885 -13.124 -3.972 1.00 84.75 160 GLU A CA 1
ATOM 1308 C C . GLU A 1 160 ? 18.102 -12.481 -5.342 1.00 84.75 160 GLU A C 1
ATOM 1310 O O . GLU A 1 160 ? 18.402 -13.193 -6.290 1.00 84.75 160 GLU A O 1
ATOM 1315 N N . CYS A 1 161 ? 18.004 -11.151 -5.459 1.00 83.31 161 CYS A N 1
ATOM 1316 C CA . CYS A 1 161 ? 18.062 -10.437 -6.745 1.00 83.31 161 CYS A CA 1
ATOM 1317 C C . CYS A 1 161 ? 19.171 -9.380 -6.776 1.00 83.31 161 CYS A C 1
ATOM 1319 O O . CYS A 1 161 ? 18.937 -8.192 -7.006 1.00 83.31 161 CYS A O 1
ATOM 1321 N N . SER A 1 162 ? 20.403 -9.825 -6.539 1.00 84.94 162 SER A N 1
ATOM 1322 C CA . SER 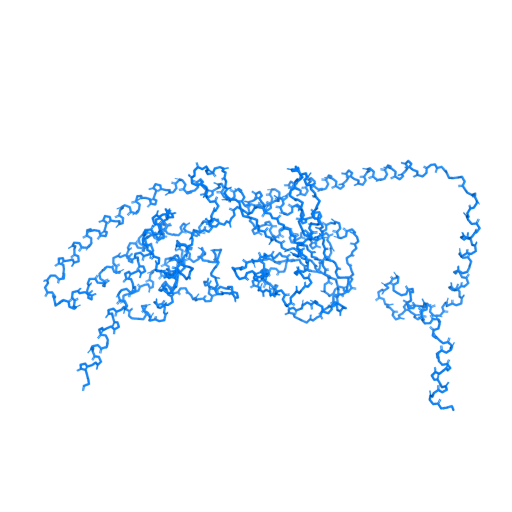A 1 162 ? 21.538 -8.916 -6.343 1.00 84.94 162 SER A CA 1
ATOM 1323 C C . SER A 1 162 ? 21.808 -7.961 -7.517 1.00 84.94 162 SER A C 1
ATOM 1325 O O . SER A 1 162 ? 22.166 -6.819 -7.261 1.00 84.94 162 SER A O 1
ATOM 1327 N N . VAL A 1 163 ? 21.535 -8.346 -8.775 1.00 92.56 163 VAL A N 1
ATOM 1328 C CA . VAL A 1 163 ? 21.670 -7.441 -9.943 1.00 92.56 163 VAL A CA 1
ATOM 1329 C C . VAL A 1 163 ? 20.771 -6.208 -9.820 1.00 92.56 163 VAL A C 1
ATOM 1331 O O . VAL A 1 163 ? 21.201 -5.090 -10.087 1.00 92.56 163 VAL A O 1
ATOM 1334 N N . THR A 1 164 ? 19.515 -6.386 -9.408 1.00 94.00 164 THR A N 1
ATOM 1335 C CA . THR A 1 164 ? 18.583 -5.258 -9.279 1.00 94.00 164 THR A CA 1
ATOM 1336 C C . THR A 1 164 ? 18.958 -4.376 -8.093 1.00 94.00 164 THR A C 1
ATOM 1338 O O . THR A 1 164 ? 18.883 -3.155 -8.188 1.00 94.00 164 THR A O 1
ATOM 1341 N N . PHE A 1 165 ? 19.434 -4.974 -6.999 1.00 94.88 165 PHE A N 1
ATOM 1342 C CA . PHE A 1 165 ? 19.934 -4.228 -5.844 1.00 94.88 165 PHE A CA 1
ATOM 1343 C C . PHE A 1 165 ? 21.252 -3.501 -6.117 1.00 94.88 165 PHE A C 1
ATOM 1345 O O . PHE A 1 165 ? 21.481 -2.446 -5.530 1.00 94.88 165 PHE A O 1
ATOM 1352 N N . ASP A 1 166 ? 22.087 -3.993 -7.036 1.00 94.81 166 ASP A N 1
ATOM 1353 C CA . ASP A 1 166 ? 23.279 -3.272 -7.483 1.00 94.81 166 ASP A CA 1
ATOM 1354 C C . ASP A 1 166 ? 22.898 -1.897 -8.073 1.00 94.81 166 ASP A C 1
ATOM 1356 O O . ASP A 1 166 ? 23.646 -0.936 -7.901 1.00 94.81 166 ASP A O 1
ATOM 1360 N N . ALA A 1 167 ? 21.704 -1.754 -8.671 1.00 94.56 167 ALA A N 1
ATOM 1361 C CA . ALA A 1 167 ? 21.211 -0.465 -9.169 1.00 94.56 167 ALA A CA 1
ATOM 1362 C C . ALA A 1 167 ? 20.801 0.487 -8.035 1.00 94.56 167 ALA A C 1
ATOM 1364 O O . ALA A 1 167 ? 20.760 1.694 -8.241 1.00 94.56 167 ALA A O 1
ATOM 1365 N N . CYS A 1 168 ? 20.522 -0.037 -6.840 1.00 93.75 168 CYS A N 1
ATOM 1366 C CA . CYS A 1 168 ? 20.183 0.733 -5.643 1.00 93.75 168 CYS A CA 1
ATOM 1367 C C . CYS A 1 168 ? 21.409 1.080 -4.782 1.00 93.75 168 CYS 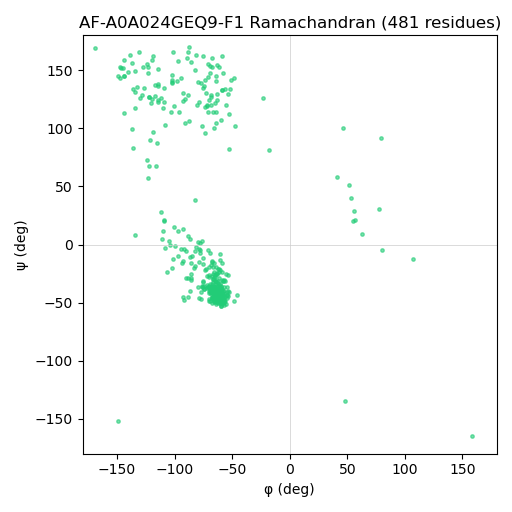A C 1
ATOM 1369 O O . CYS A 1 168 ? 21.270 1.767 -3.768 1.00 93.75 168 CYS A O 1
ATOM 1371 N N . LYS A 1 169 ? 22.612 0.607 -5.130 1.00 93.06 169 LYS A N 1
ATOM 1372 C CA . LYS A 1 169 ? 23.823 0.920 -4.363 1.00 93.06 169 LYS A CA 1
ATOM 1373 C C . LYS A 1 169 ? 24.231 2.360 -4.620 1.00 93.06 169 LYS A C 1
ATOM 1375 O O . LYS A 1 169 ? 24.550 2.728 -5.746 1.00 93.06 169 LYS A O 1
ATOM 1380 N N . LYS A 1 170 ? 24.236 3.176 -3.566 1.00 88.31 170 LYS A N 1
ATOM 1381 C CA . LYS A 1 170 ? 24.702 4.560 -3.653 1.00 88.31 170 LYS A CA 1
ATOM 1382 C C . LYS A 1 170 ? 26.183 4.580 -4.030 1.00 88.31 170 LYS A C 1
ATOM 1384 O O . LYS A 1 170 ? 26.991 3.897 -3.400 1.00 88.31 170 LYS A O 1
ATOM 1389 N N . LEU A 1 171 ? 26.533 5.366 -5.042 1.00 82.56 171 LEU A N 1
ATOM 1390 C CA . LEU A 1 171 ? 27.919 5.619 -5.412 1.00 82.56 171 LEU A CA 1
ATOM 1391 C C . LEU A 1 171 ? 28.581 6.363 -4.248 1.00 82.56 171 LEU A C 1
ATOM 1393 O O . LEU A 1 171 ? 28.091 7.409 -3.820 1.00 82.56 171 LEU A O 1
ATOM 1397 N N . SER A 1 172 ? 29.659 5.805 -3.690 1.00 74.81 172 SER A N 1
ATOM 1398 C CA . SER A 1 172 ? 30.419 6.469 -2.632 1.00 74.81 172 SER A CA 1
ATOM 1399 C C . SER A 1 172 ? 30.946 7.795 -3.178 1.00 74.81 172 SER A C 1
ATOM 1401 O O . SER A 1 172 ? 31.844 7.799 -4.015 1.00 74.81 172 SER A O 1
ATOM 1403 N N . GLN A 1 173 ? 30.367 8.916 -2.742 1.00 60.03 173 GLN A N 1
ATOM 1404 C CA . GLN A 1 173 ? 30.940 10.232 -3.001 1.00 60.03 173 GLN A CA 1
ATOM 1405 C C . GLN A 1 173 ? 32.267 10.287 -2.245 1.00 60.03 173 GLN A C 1
ATOM 1407 O O . GLN A 1 173 ? 32.289 10.438 -1.024 1.00 60.03 173 GLN A O 1
ATOM 1412 N N . GLU A 1 174 ? 33.378 10.089 -2.956 1.00 50.81 174 GLU A N 1
ATOM 1413 C CA . GLU A 1 174 ? 34.693 10.419 -2.424 1.00 50.81 174 GLU A CA 1
ATOM 1414 C C . GLU A 1 174 ? 34.651 11.889 -2.002 1.00 50.81 174 GLU A C 1
ATOM 1416 O O . GLU A 1 174 ? 34.310 12.763 -2.796 1.00 50.81 174 GLU A O 1
ATOM 1421 N N . SER A 1 175 ? 34.903 12.124 -0.717 1.00 44.56 175 SER A N 1
ATOM 1422 C CA . SER A 1 175 ? 34.817 13.396 0.001 1.00 44.56 175 SER A CA 1
ATOM 1423 C C . SER A 1 175 ? 35.626 14.513 -0.681 1.00 44.56 175 SER A C 1
ATOM 1425 O O . SER A 1 175 ? 36.758 14.801 -0.303 1.00 44.56 175 SER A O 1
ATOM 1427 N N . GLY A 1 176 ? 35.045 15.135 -1.704 1.00 48.16 176 GLY A N 1
ATOM 1428 C CA . GLY A 1 176 ? 35.494 16.381 -2.310 1.00 48.16 176 GLY A CA 1
ATOM 1429 C C . GLY A 1 176 ? 34.635 17.522 -1.783 1.00 48.16 176 GLY A C 1
ATOM 1430 O O . GLY A 1 176 ? 33.415 17.502 -1.921 1.00 48.16 176 GLY A O 1
ATOM 1431 N N . GLU A 1 177 ? 35.266 18.486 -1.121 1.00 47.53 177 GLU A N 1
ATOM 1432 C CA . GLU A 1 177 ? 34.614 19.624 -0.477 1.00 47.53 177 GLU A CA 1
ATOM 1433 C C . GLU A 1 177 ? 33.693 20.420 -1.422 1.00 47.53 177 GLU A C 1
ATOM 1435 O O . GLU A 1 177 ? 34.092 20.871 -2.490 1.00 47.53 177 GLU A O 1
ATOM 1440 N N . HIS A 1 178 ? 32.468 20.637 -0.938 1.00 47.47 178 HIS A N 1
ATOM 1441 C CA . HIS A 1 178 ? 31.595 21.792 -1.166 1.00 47.47 178 HIS A CA 1
ATOM 1442 C C . HIS A 1 178 ? 31.409 22.338 -2.595 1.00 47.47 178 HIS A C 1
ATOM 1444 O O . HIS A 1 178 ? 32.074 23.279 -3.021 1.00 47.47 178 HIS A O 1
ATOM 1450 N N . SER A 1 179 ? 30.280 21.967 -3.200 1.00 42.75 179 SER A N 1
ATOM 1451 C CA . SER A 1 179 ? 29.385 22.964 -3.800 1.00 42.75 179 SER A CA 1
ATOM 1452 C C . SER A 1 179 ? 27.945 22.666 -3.367 1.00 42.75 179 SER A C 1
ATOM 1454 O O . SER A 1 179 ? 27.549 21.512 -3.232 1.00 42.75 179 SER A O 1
ATOM 1456 N N . LYS A 1 180 ? 27.209 23.713 -2.986 1.00 46.16 180 LYS A N 1
ATOM 1457 C CA . LYS A 1 180 ? 25.932 23.642 -2.254 1.00 46.16 180 LYS A CA 1
ATOM 1458 C C . LYS A 1 180 ? 24.702 23.834 -3.151 1.00 46.16 180 LYS A C 1
ATOM 1460 O O . LYS A 1 180 ? 23.632 24.078 -2.610 1.00 46.16 180 LYS A O 1
ATOM 1465 N N . ASP A 1 181 ? 24.851 23.741 -4.472 1.00 46.31 181 ASP A N 1
ATOM 1466 C CA . ASP A 1 181 ? 23.837 24.259 -5.406 1.00 46.31 181 ASP A CA 1
ATOM 1467 C C . ASP A 1 181 ? 23.459 23.341 -6.579 1.00 46.31 181 ASP A C 1
ATOM 1469 O O . ASP A 1 181 ? 22.683 23.752 -7.437 1.00 46.31 181 ASP A O 1
ATOM 1473 N N . ASP A 1 182 ? 23.923 22.089 -6.618 1.00 40.81 182 ASP A N 1
ATOM 1474 C CA . ASP A 1 182 ? 23.539 21.184 -7.705 1.00 40.81 182 ASP A CA 1
ATOM 1475 C C . ASP A 1 182 ? 22.362 20.288 -7.303 1.00 40.81 182 ASP A C 1
ATOM 1477 O O . ASP A 1 182 ? 22.456 19.433 -6.418 1.00 40.81 182 ASP A O 1
ATOM 1481 N N . SER A 1 183 ? 21.244 20.528 -7.997 1.00 49.12 183 SER A N 1
ATOM 1482 C CA . SER A 1 183 ? 20.038 19.704 -8.108 1.00 49.12 183 SER A CA 1
ATOM 1483 C C . SER A 1 183 ? 20.297 18.231 -7.804 1.00 49.12 183 SER A C 1
ATOM 1485 O O .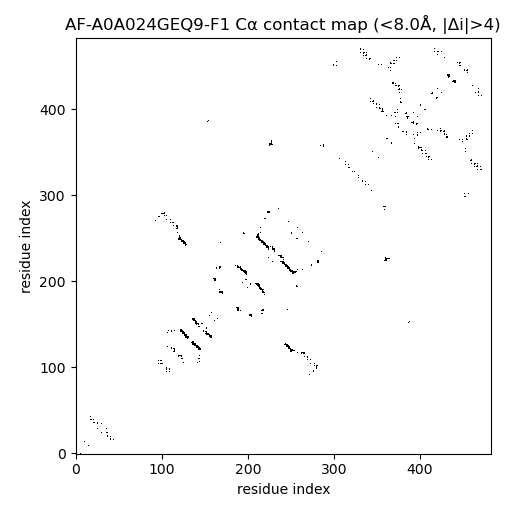 SER A 1 183 ? 21.167 17.653 -8.451 1.00 49.12 183 SER A O 1
ATOM 1487 N N . ALA A 1 184 ? 19.529 17.658 -6.867 1.00 51.47 184 ALA A N 1
ATOM 1488 C CA . ALA A 1 184 ? 19.504 16.252 -6.447 1.00 51.47 184 ALA A CA 1
ATOM 1489 C C . ALA A 1 184 ? 20.156 15.285 -7.456 1.00 51.47 184 ALA A C 1
ATOM 1491 O O . ALA A 1 184 ? 19.489 14.656 -8.278 1.00 51.47 184 ALA A O 1
ATOM 1492 N N . SER A 1 185 ? 21.487 15.195 -7.421 1.00 59.75 185 SER A N 1
ATOM 1493 C CA . SER A 1 185 ? 22.219 14.322 -8.326 1.00 59.75 185 SER A CA 1
ATOM 1494 C C . SER A 1 185 ? 21.886 12.899 -7.907 1.00 59.75 185 SER A C 1
ATOM 1496 O O . SER A 1 185 ? 22.071 12.523 -6.747 1.00 59.75 185 SER A O 1
ATOM 1498 N N . ASN A 1 186 ? 21.299 12.129 -8.826 1.00 65.00 186 ASN A N 1
ATOM 1499 C CA . ASN A 1 186 ? 20.888 10.759 -8.555 1.00 65.00 186 ASN A CA 1
ATOM 1500 C C . ASN A 1 186 ? 22.093 9.991 -7.988 1.00 65.00 186 ASN A C 1
ATOM 1502 O O . ASN A 1 186 ? 23.079 9.781 -8.690 1.00 65.00 186 ASN A O 1
ATOM 1506 N N . GLN A 1 187 ? 22.035 9.602 -6.710 1.00 84.12 187 GLN A N 1
ATOM 1507 C CA . GLN A 1 187 ? 23.157 8.955 -6.008 1.00 84.12 187 GLN A CA 1
ATOM 1508 C C . GLN A 1 187 ? 23.400 7.517 -6.495 1.00 84.12 187 GLN A C 1
ATOM 1510 O O . GLN A 1 187 ? 24.331 6.854 -6.041 1.00 84.12 187 GLN A O 1
ATOM 1515 N N . PHE A 1 188 ? 22.545 7.020 -7.385 1.00 90.88 188 PHE A N 1
ATOM 1516 C CA . PHE A 1 188 ? 22.569 5.673 -7.930 1.00 90.88 188 PHE A CA 1
ATOM 1517 C C . PHE A 1 188 ? 23.284 5.621 -9.289 1.00 90.88 188 PHE A C 1
ATOM 1519 O O . PHE A 1 188 ? 23.339 6.631 -9.997 1.00 90.88 188 PHE A O 1
ATOM 1526 N N . PRO A 1 189 ? 23.792 4.444 -9.702 1.00 92.81 189 PRO A N 1
ATOM 1527 C CA . PRO A 1 189 ? 24.225 4.209 -11.072 1.00 92.81 189 PRO A CA 1
ATOM 1528 C C . PRO A 1 189 ? 23.169 4.667 -12.084 1.00 92.81 189 PRO A C 1
ATOM 1530 O O . PRO A 1 189 ? 21.968 4.497 -11.863 1.00 92.81 189 PRO A O 1
ATOM 1533 N N . ALA A 1 190 ? 23.617 5.209 -13.219 1.00 93.25 190 ALA A N 1
ATOM 1534 C CA . ALA A 1 190 ? 22.712 5.669 -14.271 1.00 93.25 190 ALA A CA 1
ATOM 1535 C C . ALA A 1 190 ? 21.788 4.544 -14.761 1.00 93.25 190 ALA A C 1
ATOM 1537 O O . ALA A 1 190 ? 20.612 4.783 -14.987 1.00 93.25 190 ALA A O 1
ATOM 1538 N N . PHE A 1 191 ? 22.308 3.324 -14.903 1.00 97.00 191 PHE A N 1
ATOM 1539 C CA . PHE A 1 191 ? 21.548 2.098 -15.146 1.00 97.00 191 PHE A CA 1
ATOM 1540 C C . PHE A 1 191 ? 22.463 0.878 -14.972 1.00 97.00 191 PHE A C 1
ATOM 1542 O O . PHE A 1 191 ? 23.687 1.007 -14.907 1.00 97.00 191 PHE A O 1
ATOM 1549 N N . ILE A 1 192 ? 21.869 -0.314 -14.943 1.00 97.38 192 ILE A N 1
ATOM 1550 C CA . ILE A 1 192 ? 22.554 -1.604 -15.062 1.00 97.38 192 ILE A CA 1
ATOM 1551 C C . ILE A 1 192 ? 21.961 -2.351 -16.247 1.00 97.38 192 ILE A C 1
ATOM 1553 O O . ILE A 1 192 ? 20.749 -2.544 -16.309 1.00 97.38 192 ILE A O 1
ATOM 1557 N N . HIS A 1 193 ? 22.823 -2.787 -17.166 1.00 97.88 193 HIS A N 1
ATOM 1558 C CA . HIS A 1 193 ? 22.450 -3.577 -18.334 1.00 97.88 193 HIS A CA 1
ATOM 1559 C C . HIS A 1 193 ? 23.174 -4.922 -18.314 1.00 97.88 193 HIS A C 1
ATOM 1561 O O . HIS A 1 193 ? 24.403 -4.979 -18.316 1.00 97.88 193 HIS A O 1
ATOM 1567 N N . ILE A 1 194 ? 22.400 -6.003 -18.328 1.00 97.81 194 ILE A N 1
ATOM 1568 C CA . ILE A 1 194 ? 22.880 -7.371 -18.496 1.00 97.81 194 ILE A CA 1
ATOM 1569 C C . ILE A 1 194 ? 22.457 -7.843 -19.885 1.00 97.81 194 ILE A C 1
ATOM 1571 O O . ILE A 1 194 ? 21.299 -8.195 -20.090 1.00 97.81 194 ILE A O 1
ATOM 1575 N N . GLU A 1 195 ? 23.393 -7.870 -20.834 1.00 97.31 195 GLU A N 1
ATOM 1576 C CA . GLU A 1 195 ? 23.121 -8.259 -22.229 1.00 97.31 195 GLU A CA 1
ATOM 1577 C C . GLU A 1 195 ? 22.664 -9.716 -22.376 1.00 97.31 195 GLU A C 1
ATOM 1579 O O . GLU A 1 195 ? 21.911 -10.051 -23.288 1.00 97.31 195 GLU A O 1
ATOM 1584 N N . ASN A 1 196 ? 23.144 -10.601 -21.497 1.00 95.81 196 ASN A N 1
ATOM 1585 C CA . ASN A 1 196 ? 22.767 -12.009 -21.488 1.00 95.81 196 ASN A CA 1
ATOM 1586 C C . ASN A 1 196 ? 22.525 -12.489 -20.058 1.00 95.81 196 ASN A C 1
ATOM 1588 O O . ASN A 1 196 ? 23.457 -12.853 -19.338 1.00 95.81 196 ASN A O 1
ATOM 1592 N N . VAL A 1 197 ? 21.252 -12.537 -19.677 1.00 94.44 197 VAL A N 1
ATOM 1593 C CA . VAL A 1 197 ? 20.807 -12.879 -18.319 1.00 94.44 197 VAL A CA 1
ATOM 1594 C C . VAL A 1 197 ? 21.203 -14.289 -17.875 1.00 94.44 197 VAL A C 1
ATOM 1596 O O . VAL A 1 197 ? 21.335 -14.528 -16.682 1.00 94.44 197 VAL A O 1
ATOM 1599 N N . LEU A 1 198 ? 21.441 -15.222 -18.806 1.00 92.56 198 LEU A N 1
ATOM 1600 C CA . LEU A 1 198 ? 21.876 -16.589 -18.481 1.00 92.56 198 LEU A CA 1
ATOM 1601 C C . LEU A 1 198 ? 23.372 -16.681 -18.156 1.00 92.56 198 LEU A C 1
ATOM 1603 O O . LEU A 1 198 ? 23.822 -17.698 -17.633 1.00 92.56 198 LEU A O 1
ATOM 1607 N N . ARG A 1 199 ? 24.154 -15.649 -18.497 1.00 92.81 199 ARG A N 1
ATOM 1608 C CA . ARG A 1 199 ? 25.587 -15.570 -18.178 1.00 92.81 199 ARG A CA 1
ATOM 1609 C C . ARG A 1 199 ? 25.864 -14.853 -16.862 1.00 92.81 199 ARG A C 1
ATOM 1611 O O . ARG A 1 199 ? 26.982 -14.956 -16.369 1.00 92.81 199 ARG A O 1
ATOM 1618 N N . GLU A 1 200 ? 24.882 -14.142 -16.316 1.00 94.56 200 GLU A N 1
ATOM 1619 C CA . GLU A 1 200 ? 25.015 -13.422 -15.054 1.00 94.56 200 GLU A CA 1
ATOM 1620 C C . GLU A 1 200 ? 24.592 -14.331 -13.886 1.00 94.56 200 GLU A C 1
ATOM 1622 O O . GLU A 1 200 ? 23.394 -14.548 -13.688 1.00 94.56 200 GLU A O 1
ATOM 1627 N N . PRO A 1 201 ? 25.535 -14.881 -13.096 1.00 91.81 201 PRO A N 1
ATOM 1628 C CA . PRO A 1 201 ? 25.217 -15.806 -12.004 1.00 91.81 201 PRO A CA 1
ATOM 1629 C C . PRO A 1 201 ? 24.358 -15.176 -10.903 1.00 91.81 201 PRO A C 1
ATOM 1631 O O . PRO A 1 201 ? 23.711 -15.893 -10.144 1.00 91.81 201 PRO A O 1
ATOM 1634 N N . LYS A 1 202 ? 24.359 -13.845 -10.801 1.00 92.12 202 LYS A N 1
ATOM 1635 C CA . LYS A 1 202 ? 23.562 -13.086 -9.837 1.00 92.12 202 LYS A CA 1
ATOM 1636 C C . LYS A 1 202 ? 22.115 -12.850 -10.271 1.00 92.12 202 LYS A C 1
ATOM 1638 O O . LYS A 1 202 ? 21.348 -12.257 -9.506 1.00 92.12 202 LYS A O 1
ATOM 1643 N N . MET A 1 203 ? 21.751 -13.242 -11.492 1.00 93.38 203 MET A N 1
ATOM 1644 C CA . MET A 1 203 ? 20.413 -13.012 -12.016 1.00 93.38 203 MET A CA 1
ATOM 1645 C C . MET A 1 203 ? 19.401 -13.978 -11.399 1.00 93.38 203 MET A C 1
ATOM 1647 O O . MET A 1 203 ? 19.629 -15.184 -11.317 1.00 93.38 203 MET A O 1
ATOM 1651 N N . PHE A 1 204 ? 18.251 -13.441 -10.998 1.00 90.44 204 PHE A N 1
ATOM 1652 C CA . PHE A 1 204 ? 17.168 -14.204 -10.387 1.00 90.44 204 PHE A CA 1
ATOM 1653 C C . PHE A 1 204 ? 15.973 -14.320 -11.328 1.00 90.44 204 PHE A C 1
ATOM 1655 O O . PHE A 1 204 ? 15.539 -13.328 -11.912 1.00 90.44 204 PHE A O 1
ATOM 1662 N N . PHE A 1 205 ? 15.408 -15.524 -11.437 1.00 89.38 205 PHE A N 1
ATOM 1663 C CA . PHE A 1 205 ? 14.246 -15.810 -12.278 1.00 89.38 205 PHE A CA 1
ATOM 1664 C C . PHE A 1 205 ? 13.094 -16.329 -11.412 1.00 89.38 205 PHE A C 1
ATOM 1666 O O . PHE A 1 205 ? 13.232 -17.327 -10.712 1.00 89.38 205 PHE A O 1
ATOM 1673 N N . TYR A 1 206 ? 11.923 -15.694 -11.495 1.00 84.31 206 TYR A N 1
ATOM 1674 C CA . TYR A 1 206 ? 10.718 -16.122 -10.760 1.00 84.31 206 TYR A CA 1
ATOM 1675 C C . TYR A 1 206 ? 9.991 -17.310 -11.411 1.00 84.31 206 TYR A C 1
ATOM 1677 O O . TYR A 1 206 ? 8.999 -17.802 -10.870 1.00 84.31 206 TYR A O 1
ATOM 1685 N N . GLY A 1 207 ? 10.469 -17.752 -12.574 1.00 87.06 207 GLY A N 1
ATOM 1686 C CA . GLY A 1 207 ? 9.936 -18.860 -13.355 1.00 87.06 207 GLY A CA 1
ATOM 1687 C C . GLY A 1 207 ? 11.045 -19.558 -14.139 1.00 87.06 207 GLY A C 1
ATOM 1688 O O . GLY A 1 207 ? 12.204 -19.550 -13.733 1.00 87.06 207 GLY A O 1
ATOM 1689 N N . ILE A 1 208 ? 10.689 -20.163 -15.273 1.00 86.44 208 ILE A N 1
ATOM 1690 C CA . ILE A 1 208 ? 11.654 -20.852 -16.138 1.00 86.44 208 ILE A CA 1
ATOM 1691 C C . ILE A 1 208 ? 12.675 -19.826 -16.662 1.00 86.44 208 ILE A C 1
ATOM 1693 O O . ILE A 1 208 ? 12.246 -18.842 -17.272 1.00 86.44 208 ILE A O 1
ATOM 1697 N N . PRO A 1 209 ? 13.992 -20.033 -16.457 1.00 89.81 209 PRO A N 1
ATOM 1698 C CA . PRO A 1 209 ? 15.018 -19.153 -17.005 1.00 89.81 209 PRO A CA 1
ATOM 1699 C C . PRO A 1 209 ? 14.892 -19.032 -18.525 1.00 89.81 209 PRO A C 1
ATOM 1701 O O . PRO A 1 209 ? 14.728 -20.029 -19.231 1.00 89.81 209 PRO A O 1
ATOM 1704 N N . LYS A 1 210 ? 14.975 -17.802 -19.030 1.00 91.12 210 LYS A N 1
ATOM 1705 C CA . LYS A 1 210 ? 14.863 -17.484 -20.457 1.00 91.12 210 LYS A CA 1
ATOM 1706 C C . LYS A 1 210 ? 16.101 -16.734 -20.926 1.00 91.12 210 LYS A C 1
ATOM 1708 O O . LYS A 1 210 ? 16.740 -16.031 -20.151 1.00 91.12 210 LYS A O 1
ATOM 1713 N N . ILE A 1 211 ? 16.415 -16.867 -22.212 1.00 92.69 211 ILE A N 1
ATOM 1714 C CA . ILE A 1 211 ? 17.473 -16.091 -22.863 1.00 92.69 211 ILE A CA 1
ATOM 1715 C C . ILE A 1 211 ? 16.972 -14.682 -23.207 1.00 92.69 211 ILE A C 1
ATOM 1717 O O . ILE A 1 211 ? 15.841 -14.514 -23.660 1.00 92.69 211 ILE A O 1
ATOM 1721 N N . GLY A 1 212 ? 17.815 -13.674 -23.008 1.00 96.75 212 GLY A N 1
ATOM 1722 C CA . GLY A 1 212 ? 17.505 -12.270 -23.271 1.00 96.75 212 GLY A CA 1
ATOM 1723 C C . GLY A 1 212 ? 18.427 -11.348 -22.481 1.00 96.75 212 GLY A C 1
ATOM 1724 O O . GLY A 1 212 ? 19.438 -11.801 -21.936 1.00 96.75 212 GLY A O 1
ATOM 1725 N N . ALA A 1 213 ? 18.042 -10.083 -22.394 1.00 98.00 213 ALA A N 1
ATOM 1726 C CA . ALA A 1 213 ? 18.716 -9.041 -21.640 1.00 98.00 213 ALA A CA 1
ATOM 1727 C C . ALA A 1 213 ? 17.811 -8.462 -20.549 1.00 98.00 213 ALA A C 1
ATOM 1729 O O . ALA A 1 213 ? 16.589 -8.617 -20.581 1.00 98.00 213 ALA A O 1
ATOM 1730 N N . TYR A 1 214 ? 18.434 -7.790 -19.585 1.00 98.19 214 TYR A N 1
ATOM 1731 C CA . TYR A 1 214 ? 17.773 -7.101 -18.482 1.00 98.19 214 TYR A CA 1
ATOM 1732 C C . TYR A 1 214 ? 18.385 -5.714 -18.306 1.00 98.19 214 TYR A C 1
ATOM 1734 O O . TYR A 1 214 ? 19.609 -5.578 -18.273 1.00 98.19 214 TYR A O 1
ATOM 1742 N N . LEU A 1 215 ? 17.542 -4.693 -18.203 1.00 98.38 215 LEU A N 1
ATOM 1743 C CA . LEU A 1 215 ? 17.937 -3.303 -18.008 1.00 98.38 215 LEU A CA 1
ATOM 1744 C C . LEU A 1 215 ? 17.164 -2.743 -16.817 1.00 98.38 215 LEU A C 1
ATOM 1746 O O . LEU A 1 215 ? 15.945 -2.874 -16.748 1.00 98.38 215 LEU A O 1
ATOM 1750 N N . THR A 1 216 ? 17.867 -2.138 -15.864 1.00 98.25 216 THR A N 1
ATOM 1751 C CA . THR A 1 216 ? 17.255 -1.622 -14.636 1.00 98.25 216 THR A CA 1
ATOM 1752 C C . THR A 1 216 ? 17.926 -0.343 -14.154 1.00 98.25 216 THR A C 1
ATOM 1754 O O . THR A 1 216 ? 19.111 -0.115 -14.404 1.00 98.25 216 THR A O 1
ATOM 1757 N N . ARG A 1 217 ? 17.173 0.504 -13.451 1.00 97.50 217 ARG A N 1
ATOM 1758 C CA . ARG A 1 217 ? 17.662 1.738 -12.823 1.00 97.50 217 ARG A CA 1
ATOM 1759 C C . ARG A 1 217 ? 16.886 2.017 -11.540 1.00 97.50 217 ARG A C 1
ATOM 1761 O O . ARG A 1 217 ? 15.676 1.803 -11.498 1.00 97.50 217 ARG A O 1
ATOM 1768 N N . ALA A 1 218 ? 17.576 2.537 -10.527 1.00 97.38 218 ALA A N 1
ATOM 1769 C CA . ALA A 1 218 ? 16.953 3.100 -9.336 1.00 97.38 218 ALA A CA 1
ATOM 1770 C C . ALA A 1 218 ? 16.958 4.634 -9.392 1.00 97.38 218 ALA A C 1
ATOM 1772 O O . ALA A 1 218 ? 17.920 5.258 -9.855 1.00 97.38 218 ALA A O 1
ATOM 1773 N N . LEU A 1 219 ? 15.872 5.233 -8.916 1.00 96.62 219 LEU A N 1
ATOM 1774 C CA . LEU A 1 219 ? 15.649 6.673 -8.889 1.00 96.62 219 LEU A CA 1
ATOM 1775 C C . LEU A 1 219 ? 15.073 7.066 -7.530 1.00 96.62 219 LEU A C 1
ATOM 1777 O O . LEU A 1 219 ? 14.153 6.411 -7.039 1.00 96.62 219 LEU A O 1
ATOM 1781 N N . SER A 1 220 ? 15.618 8.125 -6.930 1.00 95.50 220 SER A N 1
ATOM 1782 C CA . SER A 1 220 ? 15.067 8.730 -5.714 1.00 95.50 220 SER A CA 1
ATOM 1783 C C . SER A 1 220 ? 14.144 9.887 -6.075 1.00 95.50 220 SER A C 1
ATOM 1785 O O . SER A 1 220 ? 14.447 10.629 -7.007 1.00 95.50 220 SER A O 1
ATOM 1787 N N . TYR A 1 221 ? 13.061 10.065 -5.326 1.00 96.00 221 TYR A N 1
ATOM 1788 C CA . TYR A 1 221 ? 12.154 11.203 -5.475 1.00 96.00 221 TYR A CA 1
ATOM 1789 C C . TYR A 1 221 ? 11.555 11.602 -4.115 1.00 96.00 221 TYR A C 1
ATOM 1791 O O . TYR A 1 221 ? 11.449 10.743 -3.229 1.00 96.00 221 TYR A O 1
ATOM 1799 N N . PRO A 1 222 ? 11.182 12.880 -3.927 1.00 96.75 222 PRO A N 1
ATOM 1800 C CA . PRO A 1 222 ? 10.508 13.332 -2.718 1.00 96.75 222 PRO A CA 1
ATOM 1801 C C . PRO A 1 222 ? 9.038 12.895 -2.766 1.00 96.75 222 PRO A C 1
ATOM 1803 O O . PRO A 1 222 ? 8.208 13.480 -3.464 1.00 96.75 222 PRO A O 1
ATOM 1806 N N . SER A 1 223 ? 8.709 11.832 -2.038 1.00 96.50 223 SER A N 1
ATOM 1807 C CA . SER A 1 223 ? 7.336 11.343 -1.957 1.00 96.50 223 SER A CA 1
ATOM 1808 C C . SER A 1 223 ? 6.477 12.261 -1.093 1.00 96.50 223 SER A C 1
ATOM 1810 O O . SER A 1 223 ? 6.921 12.740 -0.046 1.00 96.50 223 SER A O 1
ATOM 1812 N N . HIS A 1 224 ? 5.231 12.447 -1.529 1.00 96.94 224 HIS A N 1
ATOM 1813 C CA . HIS A 1 224 ? 4.193 13.209 -0.830 1.00 96.94 224 HIS A CA 1
ATOM 1814 C C . HIS A 1 224 ? 3.065 12.302 -0.307 1.00 96.94 224 HIS A C 1
ATOM 1816 O O . HIS A 1 224 ? 2.066 12.782 0.220 1.00 96.94 224 HIS A O 1
ATOM 1822 N N . LEU A 1 225 ? 3.191 10.979 -0.447 1.00 94.69 225 LEU A N 1
ATOM 1823 C CA . LEU A 1 225 ? 2.181 10.014 -0.005 1.00 94.69 225 LEU A CA 1
ATOM 1824 C C . LEU A 1 225 ? 2.722 9.109 1.102 1.00 94.69 225 LEU A C 1
ATOM 1826 O O . LEU A 1 225 ? 2.877 7.896 0.950 1.00 94.69 225 LEU A O 1
ATOM 1830 N N . HIS A 1 226 ? 2.980 9.712 2.260 1.00 95.06 226 HIS A N 1
ATOM 1831 C CA . HIS A 1 226 ? 3.380 9.004 3.472 1.00 95.06 226 HIS A CA 1
ATOM 1832 C C . HIS A 1 226 ? 2.695 9.579 4.712 1.00 95.06 226 HIS A C 1
ATOM 1834 O O . HIS A 1 226 ? 2.188 10.693 4.699 1.00 95.06 226 HIS A O 1
ATOM 1840 N N . ALA A 1 227 ? 2.704 8.813 5.802 1.00 94.00 227 ALA A N 1
ATOM 1841 C CA . ALA A 1 227 ? 1.912 9.112 6.993 1.00 94.00 227 ALA A CA 1
ATOM 1842 C C . ALA A 1 227 ? 2.252 10.465 7.641 1.00 94.00 227 ALA A C 1
ATOM 1844 O O . ALA A 1 227 ? 1.375 11.173 8.134 1.00 94.00 227 ALA A O 1
ATOM 1845 N N . ASP A 1 228 ? 3.528 10.839 7.575 1.00 94.44 228 ASP A N 1
ATOM 1846 C CA . ASP A 1 228 ? 4.046 12.067 8.178 1.00 94.44 228 ASP A CA 1
ATOM 1847 C C . ASP A 1 228 ? 4.066 13.273 7.221 1.00 94.44 228 ASP A C 1
ATOM 1849 O O . ASP A 1 228 ? 4.736 14.254 7.514 1.00 94.44 228 ASP A O 1
ATOM 1853 N N . VAL A 1 229 ? 3.393 13.216 6.061 1.00 95.75 229 VAL A N 1
ATOM 1854 C CA . VAL A 1 229 ? 3.464 14.292 5.043 1.00 95.75 229 VAL A CA 1
ATOM 1855 C C . VAL A 1 229 ? 2.838 15.604 5.526 1.00 95.75 229 VAL A C 1
ATOM 1857 O O . VAL A 1 229 ? 3.250 16.695 5.131 1.00 95.75 229 VAL A O 1
ATOM 1860 N N . TYR A 1 230 ? 1.835 15.520 6.401 1.00 92.44 230 TYR A N 1
ATOM 1861 C CA . TYR A 1 230 ? 1.110 16.694 6.866 1.00 92.44 230 TYR A CA 1
ATOM 1862 C C . TYR A 1 230 ? 1.962 17.563 7.783 1.00 92.44 230 TYR A C 1
ATOM 1864 O O . TYR A 1 230 ? 2.257 17.193 8.918 1.00 92.44 230 TYR A O 1
ATOM 1872 N N . ASN A 1 231 ? 2.258 18.766 7.303 1.00 91.69 231 ASN A N 1
ATOM 1873 C CA . ASN A 1 231 ? 2.776 19.846 8.117 1.00 91.69 231 ASN A CA 1
ATOM 1874 C C . ASN A 1 231 ? 1.599 20.623 8.722 1.00 91.69 231 ASN A C 1
ATOM 1876 O O . ASN A 1 231 ? 0.895 21.358 8.032 1.00 91.69 231 ASN A O 1
ATOM 1880 N N . GLU A 1 232 ? 1.369 20.436 10.021 1.00 87.75 232 GLU A N 1
ATOM 1881 C CA . GLU A 1 232 ? 0.248 21.055 10.743 1.00 87.75 232 GLU A CA 1
ATOM 1882 C C . GLU A 1 232 ? 0.363 22.587 10.833 1.00 87.75 232 GLU A C 1
ATOM 1884 O O . GLU A 1 232 ? -0.647 23.271 10.991 1.00 87.75 232 GLU A O 1
ATOM 1889 N N . LEU A 1 233 ? 1.580 23.132 10.725 1.00 89.94 233 LEU A N 1
ATOM 1890 C CA . LEU A 1 233 ? 1.840 24.572 10.800 1.00 89.94 233 LEU A CA 1
ATOM 1891 C C . LEU A 1 233 ? 1.693 25.250 9.436 1.00 89.94 233 LEU A C 1
ATOM 1893 O O . LEU A 1 233 ? 1.155 26.353 9.347 1.00 89.94 233 LEU A O 1
ATOM 1897 N N . GLU A 1 234 ? 2.164 24.589 8.380 1.00 91.62 234 GLU A N 1
ATOM 1898 C CA . GLU A 1 234 ? 2.155 25.102 7.009 1.00 91.62 234 GLU A CA 1
ATOM 1899 C C . GLU A 1 234 ? 1.703 24.004 6.029 1.00 91.62 234 GLU A C 1
ATOM 1901 O O . GLU A 1 234 ? 2.543 23.369 5.392 1.00 91.62 234 GLU A O 1
ATOM 1906 N N . PRO A 1 235 ? 0.385 23.781 5.853 1.00 89.31 235 PRO A N 1
ATOM 1907 C CA . PRO A 1 235 ? -0.138 22.716 4.986 1.00 89.31 235 PRO A CA 1
ATOM 1908 C C . PRO A 1 235 ? 0.307 22.813 3.519 1.00 89.31 235 PRO A C 1
ATOM 1910 O O . PRO A 1 235 ? 0.354 21.818 2.810 1.00 89.31 235 PRO A O 1
ATOM 1913 N N . THR A 1 236 ? 0.671 24.006 3.046 1.00 88.44 236 THR A N 1
ATOM 1914 C CA . THR A 1 236 ? 1.208 24.215 1.691 1.00 88.44 236 THR A CA 1
ATOM 1915 C C . THR A 1 236 ? 2.682 23.820 1.550 1.00 88.44 236 THR A C 1
ATOM 1917 O O . THR A 1 236 ? 3.232 23.917 0.458 1.00 88.44 236 THR A O 1
ATOM 1920 N N . SER A 1 237 ? 3.334 23.431 2.647 1.00 92.38 237 SER A N 1
ATOM 1921 C CA . SER A 1 237 ? 4.743 23.041 2.724 1.00 92.38 237 SER A CA 1
ATOM 1922 C C . SER A 1 237 ? 4.845 21.631 3.332 1.00 92.38 237 SER A C 1
ATOM 1924 O O . SER A 1 237 ? 5.186 21.490 4.514 1.00 92.38 237 SER A O 1
ATOM 1926 N N . PRO A 1 238 ? 4.471 20.582 2.566 1.00 94.62 238 PRO A N 1
ATOM 1927 C CA . PRO A 1 238 ? 4.470 19.204 3.046 1.00 94.62 238 PRO A CA 1
ATOM 1928 C C . PRO A 1 238 ? 5.846 18.755 3.524 1.00 94.62 238 PRO A C 1
ATOM 1930 O O . PRO A 1 238 ? 6.878 19.118 2.956 1.00 94.62 238 PRO A O 1
ATOM 1933 N N . HIS A 1 239 ? 5.862 17.883 4.528 1.00 95.69 239 HIS A N 1
ATOM 1934 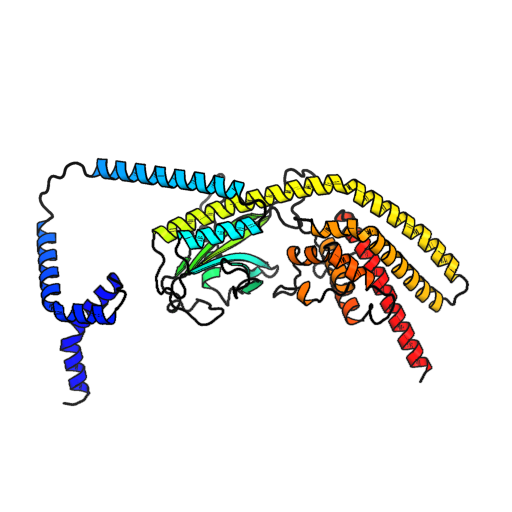C CA . HIS A 1 239 ? 7.048 17.084 4.796 1.00 95.69 239 HIS A CA 1
ATOM 1935 C C . HIS A 1 239 ? 7.196 16.060 3.677 1.00 95.69 239 HIS A C 1
ATOM 1937 O O . HIS A 1 239 ? 6.275 15.295 3.427 1.00 95.69 239 HIS A O 1
ATOM 1943 N N . THR A 1 240 ? 8.346 16.036 3.015 1.00 95.75 240 THR A N 1
ATOM 1944 C CA . THR A 1 240 ? 8.641 15.048 1.975 1.00 95.75 240 THR A CA 1
ATOM 1945 C C . THR A 1 240 ? 9.552 13.961 2.513 1.00 95.75 240 THR A C 1
ATOM 1947 O O . THR A 1 240 ? 10.463 14.232 3.303 1.00 95.75 240 THR A O 1
ATOM 1950 N N . LYS A 1 241 ? 9.371 12.737 2.025 1.00 95.06 241 LYS A N 1
ATOM 1951 C CA . LYS A 1 241 ? 10.254 11.609 2.321 1.00 95.06 241 LYS A CA 1
ATOM 1952 C C . LYS A 1 241 ? 10.920 11.119 1.047 1.00 95.06 241 LYS A C 1
ATOM 1954 O O . LYS A 1 241 ? 10.233 10.774 0.091 1.00 95.06 241 LYS A O 1
ATOM 1959 N N . ASP A 1 242 ? 12.244 11.009 1.070 1.00 95.00 242 ASP A N 1
ATOM 1960 C CA . ASP A 1 242 ? 12.983 10.393 -0.029 1.00 95.00 242 ASP A CA 1
ATOM 1961 C C . ASP A 1 242 ? 12.599 8.916 -0.150 1.00 95.00 242 ASP A C 1
ATOM 1963 O O . ASP A 1 242 ? 12.878 8.093 0.730 1.00 95.00 242 ASP A O 1
ATOM 1967 N N . GLU A 1 243 ? 11.958 8.575 -1.260 1.00 95.62 243 GLU A N 1
ATOM 1968 C CA . GLU A 1 243 ? 11.639 7.205 -1.621 1.00 95.62 243 GLU A CA 1
ATOM 1969 C C . GLU A 1 243 ? 12.393 6.789 -2.876 1.00 95.62 243 GLU A C 1
ATOM 1971 O O . GLU A 1 243 ? 12.719 7.605 -3.733 1.00 95.62 243 GLU A O 1
ATOM 1976 N N . THR A 1 244 ? 12.679 5.491 -2.995 1.00 96.69 244 THR A N 1
ATOM 1977 C CA . THR A 1 244 ? 13.394 4.940 -4.147 1.00 96.69 244 THR A CA 1
ATOM 1978 C C . THR A 1 244 ? 12.491 4.012 -4.947 1.00 96.69 244 THR A C 1
ATOM 1980 O O . THR A 1 244 ? 11.994 3.003 -4.436 1.00 96.69 244 THR A O 1
ATOM 1983 N N . VAL A 1 245 ? 12.323 4.339 -6.226 1.00 97.44 245 VAL A N 1
ATOM 1984 C CA . VAL A 1 245 ? 11.644 3.503 -7.216 1.00 97.44 245 VAL A CA 1
ATOM 1985 C C . VAL A 1 245 ? 12.695 2.819 -8.076 1.00 97.44 245 VAL A C 1
ATOM 1987 O O . VAL A 1 245 ? 13.701 3.415 -8.457 1.00 97.44 245 VAL A O 1
ATOM 1990 N N . VAL A 1 246 ? 12.459 1.552 -8.380 1.00 97.75 246 VAL A N 1
ATOM 1991 C CA . VAL A 1 246 ? 13.254 0.754 -9.303 1.00 97.75 246 VAL A CA 1
ATOM 1992 C C . VAL A 1 246 ? 12.400 0.466 -10.519 1.00 97.75 246 VAL A C 1
ATOM 1994 O O . VAL A 1 246 ? 11.287 -0.041 -10.397 1.00 97.75 246 VAL A O 1
ATOM 1997 N N . ILE A 1 247 ? 12.915 0.793 -11.692 1.00 98.19 247 ILE A N 1
ATOM 1998 C CA . ILE A 1 247 ? 12.247 0.529 -12.961 1.00 98.19 247 ILE A CA 1
ATOM 1999 C C . ILE A 1 247 ? 13.106 -0.478 -13.697 1.00 98.19 247 ILE A C 1
ATOM 2001 O O . ILE A 1 247 ? 14.336 -0.406 -13.646 1.00 98.19 247 ILE A O 1
ATOM 2005 N N . SER A 1 248 ? 12.467 -1.453 -14.327 1.00 98.25 248 SER A N 1
ATOM 2006 C CA . SER A 1 248 ? 13.183 -2.515 -15.020 1.00 98.25 248 SER A CA 1
ATOM 2007 C C . SER A 1 248 ? 12.438 -2.934 -16.276 1.00 98.25 248 SER A C 1
ATOM 2009 O O . SER A 1 248 ? 11.209 -2.942 -16.302 1.00 98.25 248 SER A O 1
ATOM 2011 N N . VAL A 1 249 ? 13.187 -3.295 -17.311 1.00 98.19 249 VAL A N 1
ATOM 2012 C CA . VAL A 1 249 ? 12.675 -3.855 -18.562 1.00 98.19 249 VAL A CA 1
ATOM 2013 C C . VAL A 1 249 ? 13.515 -5.060 -18.966 1.00 98.19 249 VAL A C 1
ATOM 2015 O O . VAL A 1 249 ? 14.714 -5.126 -18.680 1.00 98.19 249 VAL A O 1
ATOM 2018 N N . ASP A 1 250 ? 12.897 -6.026 -19.635 1.00 97.94 250 ASP A N 1
ATOM 2019 C CA . ASP A 1 250 ? 13.585 -7.228 -20.093 1.00 97.94 250 ASP A CA 1
ATOM 2020 C C . ASP A 1 250 ? 13.201 -7.618 -21.524 1.00 97.94 250 ASP A C 1
ATOM 2022 O O . ASP A 1 250 ? 12.140 -7.254 -22.020 1.00 97.94 250 ASP A O 1
ATOM 2026 N N . THR A 1 251 ? 14.083 -8.354 -22.200 1.00 97.75 251 THR A N 1
ATOM 2027 C CA . THR A 1 251 ? 13.827 -8.984 -23.511 1.00 97.75 251 THR A CA 1
ATOM 2028 C C . THR A 1 251 ? 13.787 -10.514 -23.386 1.00 97.75 251 THR A C 1
ATOM 2030 O O . THR A 1 251 ? 14.150 -11.250 -24.311 1.00 97.75 251 THR A O 1
ATOM 2033 N N . MET A 1 252 ? 13.411 -11.035 -22.213 1.00 93.69 252 MET A N 1
ATOM 2034 C CA . MET A 1 252 ? 13.477 -12.459 -21.896 1.00 93.69 252 MET A CA 1
ATOM 2035 C C . MET A 1 252 ? 12.504 -13.276 -22.750 1.00 93.69 252 MET A C 1
ATOM 2037 O O . MET A 1 252 ? 11.288 -13.232 -22.592 1.00 93.69 252 MET A O 1
ATOM 2041 N N . GLY A 1 253 ? 13.059 -14.130 -23.605 1.00 92.25 253 GLY A N 1
ATOM 2042 C CA . GLY A 1 253 ? 12.322 -14.901 -24.607 1.00 92.25 253 GLY A CA 1
ATOM 2043 C C . GLY A 1 253 ? 12.532 -14.395 -26.034 1.00 92.25 253 GLY A C 1
ATOM 2044 O O . GLY A 1 253 ? 12.221 -15.125 -26.968 1.00 92.25 253 GLY A O 1
ATOM 2045 N N . GLN A 1 254 ? 13.125 -13.210 -26.206 1.00 94.50 254 GLN A N 1
ATOM 2046 C CA . GLN A 1 254 ? 13.455 -12.638 -27.516 1.00 94.50 254 GLN A CA 1
ATOM 2047 C C . GLN A 1 254 ? 14.914 -12.889 -27.936 1.00 94.50 254 GLN A C 1
ATOM 2049 O O . GLN A 1 254 ? 15.272 -12.625 -29.078 1.00 94.50 254 GLN A O 1
ATOM 2054 N N . ALA A 1 255 ? 15.763 -13.392 -27.028 1.00 93.81 255 ALA A N 1
ATOM 2055 C CA . ALA A 1 255 ? 17.169 -13.729 -27.290 1.00 93.81 255 ALA A CA 1
ATOM 2056 C C . ALA A 1 255 ? 18.038 -12.576 -27.847 1.00 93.81 255 ALA A C 1
ATOM 2058 O O . ALA A 1 255 ? 19.012 -12.831 -28.552 1.00 93.81 255 ALA A O 1
ATOM 2059 N N . ARG A 1 256 ? 17.717 -11.318 -27.512 1.00 96.19 256 ARG A N 1
ATOM 2060 C CA . ARG A 1 256 ? 18.440 -10.123 -27.983 1.00 96.19 256 ARG A CA 1
ATOM 2061 C C . ARG A 1 256 ? 18.866 -9.206 -26.836 1.00 96.19 256 ARG A C 1
ATOM 2063 O O . ARG A 1 256 ? 18.182 -9.150 -25.816 1.00 96.19 256 ARG A O 1
ATOM 2070 N N . ALA A 1 257 ? 19.939 -8.446 -27.039 1.00 97.06 257 ALA A N 1
ATOM 2071 C CA . ALA A 1 257 ? 20.329 -7.347 -26.156 1.00 97.06 257 ALA A CA 1
ATOM 2072 C C . ALA A 1 257 ? 19.540 -6.057 -26.453 1.00 97.06 257 ALA A C 1
ATOM 2074 O O . ALA A 1 257 ? 18.933 -5.920 -27.522 1.00 97.06 257 ALA A O 1
ATOM 2075 N N . PHE A 1 258 ? 19.557 -5.106 -25.515 1.00 97.12 258 PHE A N 1
ATOM 2076 C CA . PHE A 1 258 ? 19.064 -3.754 -25.775 1.00 97.12 258 PHE A CA 1
ATOM 2077 C C . PHE A 1 258 ? 20.065 -2.984 -26.641 1.00 97.12 258 PHE A C 1
ATOM 2079 O O . PHE A 1 258 ? 21.272 -3.032 -26.404 1.00 97.12 258 PHE A O 1
ATOM 2086 N N . SER A 1 259 ? 19.563 -2.265 -27.648 1.00 96.25 259 SER A N 1
ATOM 2087 C CA . SER A 1 259 ? 20.390 -1.341 -28.429 1.00 96.25 259 SER A CA 1
ATOM 2088 C C . SER A 1 259 ? 20.682 -0.062 -27.636 1.00 96.25 259 SER A C 1
ATOM 2090 O O . SER A 1 259 ? 19.956 0.262 -26.696 1.00 96.25 259 SER A O 1
ATOM 2092 N N . ALA A 1 260 ? 21.697 0.708 -28.045 1.00 95.75 260 ALA A N 1
ATOM 2093 C CA . ALA A 1 260 ? 21.987 2.014 -27.440 1.00 95.75 260 ALA A CA 1
ATOM 2094 C C . ALA A 1 260 ? 20.758 2.942 -27.463 1.00 95.75 260 ALA A C 1
ATOM 2096 O O . ALA A 1 260 ? 20.395 3.507 -26.439 1.00 95.75 260 ALA A O 1
ATOM 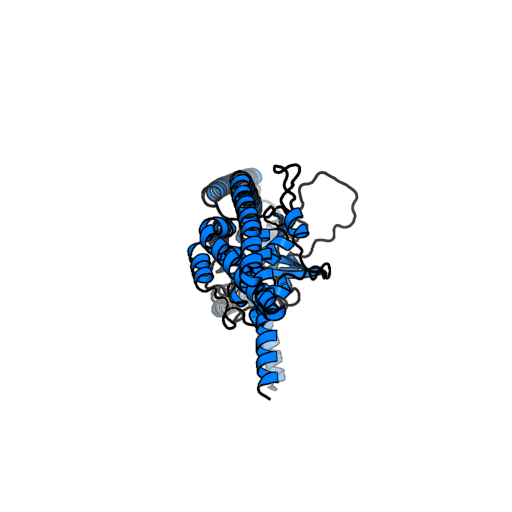2097 N N . GLN A 1 261 ? 20.034 2.977 -28.585 1.00 93.12 261 GLN A N 1
ATOM 2098 C CA . GLN A 1 261 ? 18.803 3.756 -28.714 1.00 93.12 261 GLN A CA 1
ATOM 2099 C C . GLN A 1 261 ? 17.711 3.297 -27.734 1.00 93.12 261 GLN A C 1
ATOM 2101 O O . GLN A 1 261 ? 16.999 4.133 -27.176 1.00 93.12 261 GLN A O 1
ATOM 2106 N N . ASN A 1 262 ? 17.567 1.985 -27.500 1.00 95.62 262 ASN A N 1
ATOM 2107 C CA . ASN A 1 262 ? 16.610 1.490 -26.507 1.00 95.62 262 ASN A CA 1
ATOM 2108 C C . ASN A 1 262 ? 17.003 1.932 -25.092 1.00 95.62 262 ASN A C 1
ATOM 2110 O O . ASN A 1 262 ? 16.123 2.302 -24.321 1.00 95.62 262 ASN A O 1
ATOM 2114 N N . ILE A 1 263 ? 18.300 1.917 -24.762 1.00 97.19 263 ILE A N 1
ATOM 2115 C CA . ILE A 1 263 ? 18.811 2.364 -23.459 1.00 97.19 263 ILE A CA 1
ATOM 2116 C C . ILE A 1 263 ? 18.572 3.867 -23.280 1.00 97.19 263 ILE A C 1
ATOM 2118 O O . ILE A 1 263 ? 18.018 4.268 -22.262 1.00 97.19 263 ILE A O 1
ATOM 2122 N N . ASP A 1 264 ? 18.895 4.693 -24.275 1.00 94.50 264 ASP A N 1
ATOM 2123 C CA . ASP A 1 264 ? 18.674 6.145 -24.212 1.00 94.50 264 ASP A CA 1
ATOM 2124 C C . ASP A 1 264 ? 17.184 6.483 -24.056 1.00 94.50 264 ASP A C 1
ATOM 2126 O O . ASP A 1 264 ? 16.792 7.325 -23.243 1.00 94.50 264 ASP A O 1
ATOM 2130 N N . THR A 1 265 ? 16.330 5.762 -24.785 1.00 93.75 265 THR A N 1
ATOM 2131 C CA . THR A 1 265 ? 14.874 5.915 -24.694 1.00 93.75 265 THR A CA 1
ATOM 2132 C C . THR A 1 265 ? 14.344 5.482 -23.331 1.00 93.75 265 THR A C 1
ATOM 2134 O O . THR A 1 265 ? 13.523 6.183 -22.739 1.00 93.75 265 THR A O 1
ATOM 2137 N N . TYR A 1 266 ? 14.838 4.357 -22.808 1.00 96.81 266 TYR A N 1
ATOM 2138 C CA . TYR A 1 266 ? 14.538 3.886 -21.460 1.00 96.81 266 TYR A CA 1
ATOM 2139 C C . TYR A 1 266 ? 14.887 4.960 -20.424 1.00 96.81 266 TYR A C 1
ATOM 2141 O O . TYR A 1 266 ? 14.021 5.356 -19.646 1.00 96.81 266 TYR A O 1
ATOM 2149 N N . LEU A 1 267 ? 16.109 5.501 -20.467 1.00 96.00 267 LEU A N 1
ATOM 2150 C CA . LEU A 1 267 ? 16.556 6.543 -19.542 1.00 96.00 267 LEU A CA 1
ATOM 2151 C C . LEU A 1 267 ? 15.640 7.770 -19.606 1.00 96.00 267 LEU A C 1
ATOM 2153 O O . LEU A 1 267 ? 15.098 8.171 -18.575 1.00 96.00 267 LEU A O 1
ATOM 2157 N N . SER A 1 268 ? 15.365 8.276 -20.812 1.00 93.88 268 SER A N 1
ATOM 2158 C CA . SER A 1 268 ? 14.490 9.436 -21.005 1.00 93.88 268 SER A CA 1
ATOM 2159 C C . SER A 1 268 ? 13.066 9.218 -20.482 1.00 93.88 268 SER A C 1
ATOM 2161 O O . SER A 1 268 ? 12.477 10.156 -19.946 1.00 93.88 268 SER A O 1
ATOM 2163 N N . ILE A 1 269 ? 12.487 8.024 -20.652 1.00 95.19 269 ILE A N 1
ATOM 2164 C CA . ILE A 1 269 ? 11.140 7.714 -20.146 1.00 95.19 269 ILE A CA 1
ATOM 2165 C C . ILE A 1 269 ? 11.156 7.619 -18.618 1.00 95.19 269 ILE A C 1
ATOM 2167 O O . ILE A 1 269 ? 10.249 8.136 -17.968 1.00 95.19 269 ILE A O 1
ATOM 2171 N N . THR A 1 270 ? 12.183 6.993 -18.034 1.00 96.44 270 THR A N 1
ATOM 2172 C CA . THR A 1 270 ? 12.287 6.858 -16.573 1.00 96.44 270 THR A CA 1
ATOM 2173 C C . THR A 1 270 ? 12.476 8.194 -15.854 1.00 96.44 270 THR A C 1
ATOM 2175 O O . THR A 1 270 ? 11.876 8.392 -14.799 1.00 96.44 270 THR A O 1
ATOM 2178 N N . ASP A 1 271 ? 13.229 9.132 -16.440 1.00 94.50 271 ASP A N 1
ATOM 2179 C CA . ASP A 1 271 ? 13.383 10.483 -15.885 1.00 94.50 271 ASP A CA 1
ATOM 2180 C C . ASP A 1 271 ? 12.046 11.248 -15.919 1.00 94.50 271 ASP A C 1
ATOM 2182 O O . ASP A 1 271 ? 11.637 11.837 -14.917 1.00 94.50 271 ASP A O 1
ATOM 2186 N N . LEU A 1 272 ? 11.315 11.174 -17.042 1.00 94.00 272 LEU A N 1
ATOM 2187 C CA . LEU A 1 272 ? 9.990 11.791 -17.176 1.00 94.00 272 LEU A CA 1
ATOM 2188 C C . LEU A 1 272 ? 8.972 11.194 -16.192 1.00 94.00 272 LEU A C 1
ATOM 2190 O O . LEU A 1 272 ? 8.152 11.918 -15.628 1.00 94.00 272 LEU A O 1
ATOM 2194 N N . PHE A 1 273 ? 9.019 9.877 -15.982 1.00 95.44 273 PHE A N 1
ATOM 2195 C CA . PHE A 1 273 ? 8.139 9.198 -15.038 1.00 95.44 273 PHE A CA 1
ATOM 2196 C C . PHE A 1 273 ? 8.319 9.713 -13.611 1.00 95.44 273 PHE A C 1
ATOM 2198 O O . PHE A 1 273 ? 7.317 9.987 -12.961 1.00 95.44 273 PHE A O 1
ATOM 2205 N N . ILE A 1 274 ? 9.555 9.872 -13.131 1.00 96.12 274 ILE A N 1
ATOM 2206 C CA . ILE A 1 274 ? 9.801 10.356 -11.767 1.00 96.12 274 ILE A CA 1
ATOM 2207 C C . ILE A 1 274 ? 9.352 11.806 -11.595 1.00 96.12 274 ILE A C 1
ATOM 2209 O O . ILE A 1 274 ? 8.651 12.100 -10.628 1.00 96.12 274 ILE A O 1
ATOM 2213 N N . GLU A 1 275 ? 9.660 12.680 -12.562 1.00 94.00 275 GLU A N 1
ATOM 2214 C CA . GLU A 1 275 ? 9.173 14.069 -12.563 1.00 94.00 275 GLU A CA 1
ATOM 2215 C C . GLU A 1 275 ? 7.639 14.104 -12.459 1.00 94.00 275 GLU A C 1
ATOM 2217 O O . GLU A 1 275 ? 7.056 14.892 -11.711 1.00 94.00 275 GLU A O 1
ATOM 2222 N N . ARG A 1 276 ? 6.958 13.232 -13.212 1.00 95.25 276 ARG A N 1
ATOM 2223 C CA . ARG A 1 276 ? 5.497 13.176 -13.203 1.00 95.25 276 ARG A CA 1
ATOM 2224 C C . ARG A 1 276 ? 4.941 12.536 -11.935 1.00 95.25 276 ARG A C 1
ATOM 2226 O O . ARG A 1 276 ? 3.916 13.010 -11.451 1.00 95.25 276 ARG A O 1
ATOM 2233 N N . LEU A 1 277 ? 5.581 11.494 -11.410 1.00 96.19 277 LEU A N 1
ATOM 2234 C CA . LEU A 1 277 ? 5.158 10.801 -10.195 1.00 96.19 277 LEU A CA 1
ATOM 2235 C C . LEU A 1 277 ? 5.103 11.777 -9.023 1.00 96.19 277 LEU A C 1
ATOM 2237 O O . LEU A 1 277 ? 4.062 11.882 -8.384 1.00 96.19 277 LEU A O 1
ATOM 2241 N N . GLU A 1 278 ? 6.166 12.556 -8.821 1.00 96.06 278 GLU A N 1
ATOM 2242 C CA . GLU A 1 278 ? 6.219 13.594 -7.789 1.00 96.06 278 GLU A CA 1
ATOM 2243 C C . GLU A 1 278 ? 5.067 14.601 -7.933 1.00 96.06 278 GLU A C 1
ATOM 2245 O O . GLU A 1 278 ? 4.340 14.855 -6.974 1.00 96.06 278 GLU A O 1
ATOM 2250 N N . LYS A 1 279 ? 4.833 15.126 -9.146 1.00 95.19 279 LYS A N 1
ATOM 2251 C CA . LYS A 1 279 ? 3.735 16.078 -9.402 1.00 95.19 279 LYS A CA 1
ATOM 2252 C C . LYS A 1 279 ? 2.355 15.477 -9.123 1.00 95.19 279 LYS A C 1
ATOM 2254 O O . LYS A 1 279 ? 1.483 16.174 -8.607 1.00 95.19 279 LYS A O 1
ATOM 2259 N N . VAL A 1 280 ? 2.135 14.215 -9.499 1.00 95.56 280 VAL A N 1
ATOM 2260 C CA . VAL A 1 280 ? 0.862 13.518 -9.257 1.00 95.56 280 VAL A CA 1
ATOM 2261 C C . VAL A 1 280 ? 0.659 13.297 -7.760 1.00 95.56 280 VAL A C 1
ATOM 2263 O O . VAL A 1 280 ? -0.427 13.587 -7.268 1.00 95.56 280 VAL A O 1
ATOM 2266 N N . GLU A 1 281 ? 1.684 12.848 -7.031 1.00 96.50 281 GLU A N 1
ATOM 2267 C CA . GLU A 1 281 ? 1.618 12.692 -5.573 1.00 96.50 281 GLU A CA 1
ATOM 2268 C C . GLU A 1 281 ? 1.349 14.018 -4.863 1.00 96.50 281 GLU A C 1
ATOM 2270 O O . GLU A 1 281 ? 0.466 14.087 -4.011 1.00 96.50 281 GLU A O 1
ATOM 2275 N N . HIS A 1 282 ? 2.051 15.085 -5.249 1.00 95.50 282 HIS A N 1
ATOM 2276 C CA . HIS A 1 282 ? 1.852 16.411 -4.674 1.00 95.50 282 HIS A CA 1
ATOM 2277 C C . HIS A 1 282 ? 0.428 16.934 -4.913 1.00 95.50 282 HIS A C 1
ATOM 2279 O O . HIS A 1 282 ? -0.198 17.455 -3.994 1.00 95.50 282 HIS A O 1
ATOM 2285 N N . ARG A 1 283 ? -0.135 16.741 -6.114 1.00 95.06 283 ARG A N 1
ATOM 2286 C CA . ARG A 1 283 ? -1.539 17.090 -6.388 1.00 95.06 283 ARG A CA 1
ATOM 2287 C C . ARG A 1 283 ? -2.504 16.288 -5.511 1.00 95.06 283 ARG A C 1
ATOM 2289 O O . ARG A 1 283 ? -3.379 16.887 -4.903 1.00 95.06 283 ARG A O 1
ATOM 2296 N N . LEU A 1 284 ? -2.323 14.966 -5.413 1.00 94.62 284 LEU A N 1
ATOM 2297 C CA . LEU A 1 284 ? -3.167 14.111 -4.565 1.00 94.62 284 LEU A CA 1
ATOM 2298 C C . LEU A 1 284 ? -3.102 14.529 -3.092 1.00 94.62 284 LEU A C 1
ATOM 2300 O O . LEU A 1 284 ? -4.112 14.493 -2.397 1.00 94.62 284 LEU A O 1
ATOM 2304 N N . TYR A 1 285 ? -1.930 14.954 -2.624 1.00 95.25 285 TYR A N 1
ATOM 2305 C CA . TYR A 1 285 ? -1.761 15.521 -1.292 1.00 95.25 285 TYR A CA 1
ATOM 2306 C C . TYR A 1 285 ? -2.568 16.816 -1.099 1.00 95.25 285 TYR A C 1
ATOM 2308 O O . TYR A 1 285 ? -3.278 16.941 -0.101 1.00 95.25 285 TYR A O 1
ATOM 2316 N N . LEU A 1 286 ? -2.499 17.756 -2.048 1.00 94.69 286 LEU A N 1
ATOM 2317 C CA . LEU A 1 286 ? -3.271 19.004 -1.986 1.00 94.69 286 LEU A CA 1
ATOM 2318 C C . LEU A 1 286 ? -4.782 18.738 -2.000 1.00 94.69 286 LEU A C 1
ATOM 2320 O O . LEU A 1 286 ? -5.504 19.278 -1.164 1.00 94.69 286 LEU A O 1
ATOM 2324 N N . ASP A 1 287 ? -5.241 17.842 -2.878 1.00 93.69 287 ASP A N 1
ATOM 2325 C CA . ASP A 1 287 ? -6.645 17.424 -2.938 1.00 93.69 287 ASP A CA 1
ATOM 2326 C C . ASP A 1 287 ? -7.102 16.809 -1.601 1.00 93.69 287 ASP A C 1
ATOM 2328 O O . ASP A 1 287 ? -8.227 17.032 -1.149 1.00 93.69 287 ASP A O 1
ATOM 2332 N N . GLU A 1 288 ? -6.231 16.041 -0.940 1.00 93.19 288 GLU A N 1
ATOM 2333 C CA . GLU A 1 288 ? -6.514 15.441 0.363 1.00 93.19 288 GLU A CA 1
ATOM 2334 C C . GLU A 1 288 ? -6.572 16.488 1.487 1.00 93.19 288 GLU A C 1
ATOM 2336 O O . GLU A 1 288 ? -7.417 16.368 2.372 1.00 93.19 288 GLU A O 1
ATOM 2341 N N . ILE A 1 289 ? -5.730 17.530 1.465 1.00 93.06 289 ILE A N 1
ATOM 2342 C CA . ILE A 1 289 ? -5.839 18.652 2.416 1.00 93.06 289 ILE A CA 1
ATOM 2343 C C . ILE A 1 289 ? -7.191 19.339 2.266 1.00 93.06 289 ILE A C 1
ATOM 2345 O O . ILE A 1 289 ? -7.894 19.520 3.261 1.00 93.06 289 ILE A O 1
ATOM 2349 N N . ASP A 1 290 ? -7.569 19.687 1.037 1.00 92.44 290 ASP A N 1
ATOM 2350 C CA . ASP A 1 290 ? -8.832 20.370 0.767 1.00 92.44 290 ASP A CA 1
ATOM 2351 C C . ASP A 1 290 ? -10.022 19.524 1.241 1.00 92.44 290 ASP A C 1
ATOM 2353 O O . ASP A 1 290 ? -10.950 20.025 1.886 1.00 92.44 290 ASP A O 1
ATOM 2357 N N . GLN A 1 291 ? -9.972 18.209 0.998 1.00 91.81 291 GLN A N 1
ATOM 2358 C CA . GLN A 1 291 ? -10.969 17.272 1.510 1.00 91.81 291 GLN A CA 1
ATOM 2359 C C . GLN A 1 291 ? -10.971 17.182 3.036 1.00 91.81 291 GLN A C 1
ATOM 2361 O O . GLN A 1 291 ? -12.050 17.166 3.635 1.00 91.81 291 GLN A O 1
ATOM 2366 N N . LYS A 1 292 ? -9.798 17.106 3.671 1.00 90.25 292 LYS A N 1
ATOM 2367 C CA . LYS A 1 292 ? -9.668 17.024 5.127 1.00 90.25 292 LYS A CA 1
ATOM 2368 C C . LYS A 1 292 ? -10.258 18.265 5.784 1.00 90.25 292 LYS A C 1
ATOM 2370 O O . LYS A 1 292 ? -11.059 18.127 6.704 1.00 90.25 292 LYS A O 1
ATOM 2375 N N . GLU A 1 293 ? -9.948 19.456 5.279 1.00 89.81 293 GLU A N 1
ATOM 2376 C CA . GLU A 1 293 ? -10.455 20.717 5.825 1.00 89.81 293 GLU A CA 1
ATOM 2377 C C . GLU A 1 293 ? -11.976 20.842 5.630 1.00 89.81 293 GLU A C 1
ATOM 2379 O O . GLU A 1 293 ? -12.694 21.215 6.561 1.00 89.81 293 GLU A O 1
ATOM 2384 N N . ALA A 1 294 ? -12.491 20.444 4.459 1.00 91.25 294 ALA A N 1
ATOM 2385 C CA . ALA A 1 294 ? -13.927 20.431 4.178 1.00 91.25 294 ALA A CA 1
ATOM 2386 C C . ALA A 1 294 ? -14.698 19.455 5.084 1.00 91.25 294 ALA A C 1
ATOM 2388 O O . ALA A 1 294 ? -15.786 19.776 5.569 1.00 91.25 294 ALA A O 1
ATOM 2389 N N . LYS A 1 295 ? -14.132 18.270 5.338 1.00 91.38 295 LYS A N 1
ATOM 2390 C CA . LYS A 1 295 ? -14.763 17.204 6.133 1.00 91.38 295 LYS A CA 1
ATOM 2391 C C . LYS A 1 295 ? -14.525 17.347 7.637 1.00 91.38 295 LYS A C 1
ATOM 2393 O O . LYS A 1 295 ? -15.252 16.740 8.417 1.00 91.38 295 LYS A O 1
ATOM 2398 N N . LYS A 1 296 ? -13.562 18.161 8.078 1.00 90.44 296 LYS A N 1
ATOM 2399 C CA . LYS A 1 296 ? -13.219 18.363 9.499 1.00 90.44 296 LYS A CA 1
ATOM 2400 C C . LYS A 1 296 ? -14.426 18.740 10.355 1.00 90.44 296 LYS A C 1
ATOM 2402 O O . LYS A 1 296 ? -14.586 18.242 11.464 1.00 90.44 296 LYS A O 1
ATOM 2407 N N . VAL A 1 297 ? -15.299 19.604 9.836 1.00 91.56 297 VAL A N 1
ATOM 2408 C CA . VAL A 1 297 ? -16.523 20.022 10.540 1.00 91.56 297 VAL A CA 1
ATOM 2409 C C . VAL A 1 297 ? -17.516 18.864 10.662 1.00 91.56 297 VAL A C 1
ATOM 2411 O O . VAL A 1 297 ? -18.118 18.694 11.719 1.00 91.56 297 VAL A O 1
ATOM 2414 N N . GLU A 1 298 ? -17.665 18.058 9.609 1.00 93.31 298 GLU A N 1
ATOM 2415 C CA . GLU A 1 298 ? -18.547 16.884 9.591 1.00 93.31 298 GLU A CA 1
ATOM 2416 C C . GLU A 1 298 ? -18.063 15.817 10.582 1.00 93.31 298 GLU A C 1
ATOM 2418 O O . GLU A 1 298 ? -18.841 15.366 11.422 1.00 93.31 298 GLU A O 1
ATOM 2423 N N . TRP A 1 299 ? -16.770 15.481 10.550 1.00 92.38 299 TRP A N 1
ATOM 2424 C CA . TRP A 1 299 ? -16.157 14.515 11.467 1.00 92.38 299 TRP A CA 1
ATOM 2425 C C . TRP A 1 299 ? -16.227 14.957 12.919 1.00 92.38 299 TRP A C 1
ATOM 2427 O O . TRP A 1 299 ? -16.586 14.159 13.783 1.00 92.38 299 TRP A O 1
ATOM 2437 N N . LYS A 1 300 ? -15.960 16.237 13.187 1.00 92.25 300 LYS A N 1
ATOM 2438 C CA . LYS A 1 300 ? -16.089 16.791 14.531 1.00 92.25 300 LYS A CA 1
ATOM 2439 C C . LYS A 1 300 ? -17.531 16.742 15.030 1.00 92.25 300 LYS A C 1
ATOM 2441 O O . LYS A 1 300 ? -17.768 16.300 16.147 1.00 92.25 300 LYS A O 1
ATOM 2446 N N . ALA A 1 301 ? -18.501 17.136 14.203 1.00 93.31 301 ALA A N 1
ATOM 2447 C CA . ALA A 1 301 ? -19.914 17.075 14.573 1.00 93.31 301 ALA A CA 1
ATOM 2448 C C . ALA A 1 301 ? -20.376 15.633 14.836 1.00 93.31 301 ALA A C 1
ATOM 2450 O O . ALA A 1 301 ? -21.092 15.385 15.806 1.00 93.31 301 ALA A O 1
ATOM 2451 N N . PHE A 1 302 ? -19.938 14.682 14.006 1.00 93.81 302 PHE A N 1
ATOM 2452 C CA . PHE A 1 302 ? -20.162 13.256 14.231 1.00 93.81 302 PHE A CA 1
ATOM 2453 C C . PHE A 1 302 ? -19.550 12.798 15.559 1.00 93.81 302 PHE A C 1
ATOM 2455 O O . PHE A 1 302 ? -20.233 12.150 16.354 1.00 93.81 302 PHE A O 1
ATOM 2462 N N . PHE A 1 303 ? -18.295 13.161 15.826 1.00 93.06 303 PHE A N 1
ATOM 2463 C CA . PHE A 1 303 ? -17.595 12.762 17.041 1.00 93.06 303 PHE A CA 1
ATOM 2464 C C . PHE A 1 303 ? -18.251 13.344 18.301 1.00 93.06 303 PHE A C 1
ATOM 2466 O O . PHE A 1 303 ? -18.502 12.608 19.253 1.00 93.06 303 PHE A O 1
ATOM 2473 N N . ASP A 1 304 ? -18.619 14.627 18.285 1.00 94.19 304 ASP A N 1
ATOM 2474 C CA . ASP A 1 304 ? -19.314 15.303 19.386 1.00 94.19 304 ASP A CA 1
ATOM 2475 C C . ASP A 1 304 ? -20.697 14.672 19.654 1.00 94.19 304 ASP A C 1
ATOM 2477 O O . ASP A 1 304 ? -21.078 14.423 20.807 1.00 94.19 304 ASP A O 1
ATOM 2481 N N . ALA A 1 305 ? -21.452 14.361 18.593 1.00 94.31 305 ALA A N 1
ATOM 2482 C CA . ALA A 1 305 ? -22.742 13.680 18.699 1.00 94.31 305 ALA A CA 1
ATOM 2483 C C . ALA A 1 305 ? -22.589 12.256 19.257 1.00 94.31 305 ALA A C 1
ATOM 2485 O O . ALA A 1 305 ? -23.353 11.842 20.131 1.00 94.31 305 ALA A O 1
ATOM 2486 N N . MET A 1 306 ? -21.573 11.524 18.800 1.00 95.19 306 MET A N 1
ATOM 2487 C CA . MET A 1 306 ? -21.244 10.182 19.272 1.00 95.19 306 MET A CA 1
ATOM 2488 C C . MET A 1 306 ? -20.799 10.188 20.739 1.00 95.19 306 MET A C 1
ATOM 2490 O O . MET A 1 306 ? -21.298 9.378 21.517 1.00 95.19 306 MET A O 1
ATOM 2494 N N . GLN A 1 307 ? -19.957 11.137 21.158 1.00 95.12 307 GLN A N 1
ATOM 2495 C CA . GLN A 1 307 ? -19.564 11.321 22.558 1.00 95.12 307 GLN A CA 1
ATOM 2496 C C . GLN A 1 307 ? -20.782 11.569 23.451 1.00 95.12 307 GLN A C 1
ATOM 2498 O O . GLN A 1 307 ? -20.924 10.940 24.500 1.00 95.12 307 GLN A O 1
ATOM 2503 N N . THR A 1 308 ? -21.680 12.452 23.012 1.00 96.12 308 THR A N 1
ATOM 2504 C CA . THR A 1 308 ? -22.931 12.745 23.722 1.00 96.12 308 THR A CA 1
ATOM 2505 C C . THR A 1 308 ? -23.804 11.494 23.824 1.00 96.12 308 THR A C 1
ATOM 2507 O O . THR A 1 308 ? -24.322 11.181 24.896 1.00 96.12 308 THR A O 1
ATOM 2510 N N . GLY A 1 309 ? -23.925 10.741 22.727 1.00 95.81 309 GLY A N 1
ATOM 2511 C CA . GLY A 1 309 ? -24.654 9.477 22.687 1.00 95.81 309 GLY A CA 1
ATOM 2512 C C . GLY A 1 309 ? -24.082 8.437 23.650 1.00 95.81 309 GLY A C 1
ATOM 2513 O O . GLY A 1 309 ? -24.848 7.797 24.366 1.00 95.81 309 GLY A O 1
ATOM 2514 N N . ILE A 1 310 ? -22.754 8.304 23.720 1.00 94.81 310 ILE A N 1
ATOM 2515 C CA . ILE A 1 310 ? -22.073 7.401 24.659 1.00 94.81 310 ILE A CA 1
ATOM 2516 C C . ILE A 1 310 ? -22.387 7.789 26.102 1.00 94.81 310 ILE A C 1
ATOM 2518 O O . ILE A 1 310 ? -22.770 6.917 26.873 1.00 94.81 310 ILE A O 1
ATOM 2522 N N . SER A 1 311 ? -22.301 9.072 26.464 1.00 96.25 311 SER A N 1
ATOM 2523 C CA . SER A 1 311 ? -22.607 9.515 27.830 1.00 96.25 311 SER A CA 1
ATOM 2524 C C . SER A 1 311 ? -24.058 9.227 28.230 1.00 96.25 311 SER A C 1
ATOM 2526 O O . SER A 1 311 ? -24.300 8.690 29.308 1.00 96.25 311 SER A O 1
ATOM 2528 N N . VAL A 1 312 ? -25.023 9.504 27.346 1.00 97.06 312 VAL A N 1
ATOM 2529 C CA . VAL A 1 312 ? -26.443 9.184 27.590 1.00 97.06 312 VAL A CA 1
ATOM 2530 C C . VAL A 1 312 ? -26.661 7.671 27.692 1.00 97.06 312 VAL A C 1
ATOM 2532 O O . VAL A 1 312 ? -27.434 7.198 28.527 1.00 97.06 312 VAL A O 1
ATOM 2535 N N . ASN A 1 313 ? -25.993 6.889 26.846 1.00 97.44 313 ASN A N 1
ATOM 2536 C CA . ASN A 1 313 ? -26.100 5.437 26.872 1.00 97.44 313 ASN A CA 1
ATOM 2537 C C . ASN A 1 313 ? -25.467 4.832 28.133 1.00 97.44 313 ASN A C 1
ATOM 2539 O O . ASN A 1 313 ? -26.051 3.917 28.701 1.00 97.44 313 ASN A O 1
ATOM 2543 N N . ASP A 1 314 ? -24.340 5.359 28.614 1.00 96.62 314 ASP A N 1
ATOM 2544 C CA . ASP A 1 314 ? -23.704 4.911 29.857 1.00 96.62 314 ASP A CA 1
ATOM 2545 C C . ASP A 1 314 ? -24.637 5.132 31.069 1.00 96.62 314 ASP A C 1
ATOM 2547 O O . ASP A 1 314 ? -24.772 4.244 31.911 1.00 96.62 314 ASP A O 1
ATOM 2551 N N . GLU A 1 315 ? -25.374 6.249 31.129 1.00 97.56 315 GLU A N 1
ATOM 2552 C CA . GLU A 1 315 ? -26.402 6.476 32.161 1.00 97.56 315 GLU A CA 1
ATOM 2553 C C . GLU A 1 315 ? -27.558 5.465 32.076 1.00 97.56 315 GLU A C 1
ATOM 2555 O O . GLU A 1 315 ? -28.014 4.938 33.097 1.00 97.56 315 GLU A O 1
ATOM 2560 N N . ASN A 1 316 ? -28.026 5.171 30.858 1.00 97.62 316 ASN A N 1
ATOM 2561 C CA . ASN A 1 316 ? -29.071 4.171 30.634 1.00 97.62 316 ASN A CA 1
ATOM 2562 C C . ASN A 1 316 ? -28.598 2.769 31.033 1.00 97.62 316 ASN A C 1
ATOM 2564 O O . ASN A 1 316 ? -29.327 2.067 31.729 1.00 97.62 316 ASN A O 1
ATOM 2568 N N . ILE A 1 317 ? -27.368 2.395 30.668 1.00 97.50 317 ILE A N 1
ATOM 2569 C CA . ILE A 1 317 ? -26.748 1.126 31.056 1.00 97.50 317 ILE A CA 1
ATOM 2570 C C . ILE A 1 317 ? -26.724 1.006 32.579 1.00 97.50 317 ILE A C 1
ATOM 2572 O O . ILE A 1 317 ? -27.227 0.020 33.111 1.00 97.50 317 ILE A O 1
ATOM 2576 N N . VAL A 1 318 ? -26.205 2.017 33.288 1.00 97.06 318 VAL A N 1
ATOM 2577 C CA . VAL A 1 318 ? -26.126 2.006 34.758 1.00 97.06 318 VAL A CA 1
ATOM 2578 C C . VAL A 1 318 ? -27.508 1.820 35.382 1.00 97.06 318 VAL A C 1
ATOM 2580 O O . VAL A 1 318 ? -27.643 1.060 36.340 1.00 97.06 318 VAL A O 1
ATOM 2583 N N . ARG A 1 319 ? -28.542 2.479 34.850 1.00 97.38 319 ARG A N 1
ATOM 2584 C CA . ARG A 1 319 ? -29.922 2.311 35.324 1.00 97.38 319 ARG A CA 1
ATOM 2585 C C . ARG A 1 319 ? -30.442 0.892 35.084 1.00 97.38 319 ARG A C 1
ATOM 2587 O O . ARG A 1 319 ? -31.052 0.314 35.980 1.00 97.38 319 ARG A O 1
ATOM 2594 N N . ASP A 1 320 ? -30.195 0.332 33.907 1.00 97.38 320 ASP A N 1
ATOM 2595 C CA . ASP A 1 320 ? -30.764 -0.951 33.491 1.00 97.38 320 ASP A CA 1
ATOM 2596 C C . ASP A 1 320 ? -30.111 -2.151 34.212 1.00 97.38 320 ASP A C 1
ATOM 2598 O O . ASP A 1 320 ? -30.734 -3.204 34.356 1.00 97.38 320 ASP A O 1
ATOM 2602 N N . VAL A 1 321 ? -28.891 -1.989 34.741 1.00 97.69 321 VAL A N 1
ATOM 2603 C CA . VAL A 1 321 ? -28.151 -3.044 35.463 1.00 97.69 321 VAL A CA 1
ATOM 2604 C C . VAL A 1 321 ? -28.214 -2.945 36.996 1.00 97.69 321 VAL A C 1
ATOM 2606 O O . VAL A 1 321 ? -27.676 -3.814 37.681 1.00 97.69 321 VAL A O 1
ATOM 2609 N N . GLN A 1 322 ? -28.882 -1.931 37.565 1.00 96.19 322 GLN A N 1
ATOM 2610 C CA . GLN A 1 322 ? -28.904 -1.642 39.016 1.00 96.19 322 GLN A CA 1
ATOM 2611 C C . GLN A 1 322 ? -29.436 -2.778 39.917 1.00 96.19 322 GLN A C 1
ATOM 2613 O O . GLN A 1 322 ? -29.216 -2.741 41.125 1.00 96.19 322 GLN A O 1
ATOM 2618 N N . GLY A 1 323 ? -30.118 -3.781 39.360 1.00 96.62 323 GLY A N 1
ATOM 2619 C CA . GLY A 1 323 ? -30.650 -4.933 40.102 1.00 96.62 323 GLY A CA 1
ATOM 2620 C C . GLY A 1 323 ? -29.867 -6.240 39.942 1.00 96.62 323 GLY A C 1
ATOM 2621 O O . GLY A 1 323 ? -30.280 -7.257 40.498 1.00 96.62 323 GLY A O 1
ATOM 2622 N N . LEU A 1 324 ? -28.787 -6.249 39.159 1.00 97.50 324 LEU A N 1
ATOM 2623 C CA . LEU A 1 324 ? -28.012 -7.456 38.867 1.00 97.50 324 LEU A CA 1
ATOM 2624 C C . LEU A 1 324 ? -26.903 -7.681 39.907 1.00 97.50 324 LEU A C 1
ATOM 2626 O O . LEU A 1 324 ? -26.488 -6.760 40.610 1.00 97.50 324 LEU A O 1
ATOM 2630 N N . SER A 1 325 ? -26.397 -8.915 39.999 1.00 96.62 325 SER A N 1
ATOM 2631 C CA . SER A 1 325 ? -25.158 -9.185 40.740 1.00 96.62 325 SER A CA 1
ATOM 2632 C C . SER A 1 325 ? -23.978 -8.460 40.081 1.00 96.62 325 SER A C 1
ATOM 2634 O O . SER A 1 325 ? -24.007 -8.233 38.876 1.00 96.62 325 SER A O 1
ATOM 2636 N N . GLU A 1 326 ? -22.917 -8.133 40.826 1.00 96.62 326 GLU A N 1
ATOM 2637 C CA . GLU A 1 326 ? -21.753 -7.397 40.281 1.00 96.62 326 GLU A CA 1
ATOM 2638 C C . GLU A 1 326 ? -21.149 -8.052 39.022 1.00 96.62 326 GLU A C 1
ATOM 2640 O O . GLU A 1 326 ? -20.813 -7.380 38.043 1.00 96.62 326 GLU A O 1
ATOM 2645 N N . HIS A 1 327 ? -21.074 -9.386 39.005 1.00 95.44 327 HIS A N 1
ATOM 2646 C CA . HIS A 1 327 ? -20.595 -10.130 37.841 1.00 95.44 327 HIS A CA 1
ATOM 2647 C C . HIS A 1 327 ? -21.552 -10.015 36.642 1.00 95.44 327 HIS A C 1
ATOM 2649 O O . HIS A 1 327 ? -21.128 -9.632 35.552 1.00 95.44 327 HIS A O 1
ATOM 2655 N N . ALA A 1 328 ? -22.852 -10.265 36.849 1.00 95.88 328 ALA A N 1
ATOM 2656 C CA . ALA A 1 328 ? -23.864 -10.155 35.794 1.00 95.88 328 ALA A CA 1
ATOM 2657 C C . ALA A 1 328 ? -24.006 -8.714 35.275 1.00 95.88 328 ALA A C 1
ATOM 2659 O O . ALA A 1 328 ? -24.223 -8.501 34.084 1.00 95.88 328 ALA A O 1
ATOM 2660 N N . LYS A 1 329 ? -23.827 -7.727 36.157 1.00 96.94 329 LYS A N 1
ATOM 2661 C CA . LYS A 1 329 ? -23.769 -6.306 35.827 1.00 96.94 329 LYS A CA 1
ATOM 2662 C C . LYS A 1 329 ? -22.622 -6.026 34.861 1.00 96.94 329 LYS A C 1
ATOM 2664 O O . LYS A 1 329 ? -22.883 -5.530 33.775 1.00 96.94 329 LYS A O 1
ATOM 2669 N N . THR A 1 330 ? -21.396 -6.441 35.177 1.00 96.94 330 THR A N 1
ATOM 2670 C CA . THR A 1 330 ? -20.227 -6.205 34.305 1.00 96.94 330 THR A CA 1
ATOM 2671 C C . THR A 1 330 ? -20.398 -6.860 32.925 1.00 96.94 330 THR A C 1
ATOM 2673 O O . THR A 1 330 ? -20.103 -6.253 31.892 1.00 96.94 330 THR A O 1
ATOM 2676 N N . ILE A 1 331 ? -20.926 -8.090 32.887 1.00 95.75 331 ILE A N 1
ATOM 2677 C CA . ILE A 1 331 ? -21.248 -8.799 31.639 1.00 95.75 331 ILE A CA 1
ATOM 2678 C C . ILE A 1 331 ? -22.265 -7.996 30.822 1.00 95.75 331 ILE A C 1
ATOM 2680 O O . ILE A 1 331 ? -22.010 -7.718 29.645 1.00 95.75 331 ILE A O 1
ATOM 2684 N N . LYS A 1 332 ? -23.381 -7.583 31.437 1.00 96.88 332 LYS A N 1
ATOM 2685 C CA . LYS A 1 332 ? -24.458 -6.876 30.739 1.00 96.88 332 LYS A CA 1
ATOM 2686 C C . LYS A 1 332 ? -24.049 -5.476 30.284 1.00 96.88 332 LYS A C 1
ATOM 2688 O O . LYS A 1 332 ? -24.373 -5.093 29.163 1.00 96.88 332 LYS A O 1
ATOM 2693 N N . GLU A 1 333 ? -23.279 -4.753 31.095 1.00 97.31 333 GLU A N 1
ATOM 2694 C CA . GLU A 1 333 ? -22.693 -3.458 30.736 1.00 97.31 333 GLU A CA 1
ATOM 2695 C C . GLU A 1 333 ? -21.828 -3.576 29.472 1.00 97.31 333 GLU A C 1
ATOM 2697 O O . GLU A 1 333 ? -22.011 -2.812 28.523 1.00 97.31 333 GLU A O 1
ATOM 2702 N N . SER A 1 334 ? -20.935 -4.574 29.411 1.00 97.19 334 SER A N 1
ATOM 2703 C CA . SER A 1 334 ? -20.081 -4.794 28.233 1.00 97.19 334 SER A CA 1
ATOM 2704 C C . SER A 1 334 ? -20.876 -5.145 26.971 1.00 97.19 334 SER A C 1
ATOM 2706 O O . SER A 1 334 ? -20.560 -4.659 25.885 1.00 97.19 334 SER A O 1
ATOM 2708 N N . GLU A 1 335 ? -21.931 -5.955 27.113 1.00 97.31 335 GLU A N 1
ATOM 2709 C CA . GLU A 1 335 ? -22.820 -6.354 26.022 1.00 97.31 335 GLU A CA 1
ATOM 2710 C C . GLU A 1 335 ? -23.559 -5.139 25.454 1.00 97.31 335 GL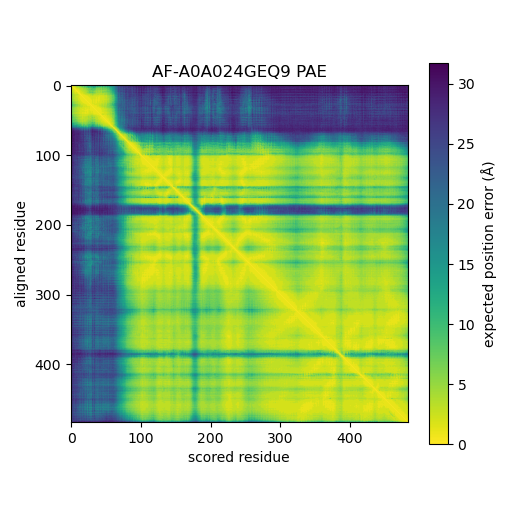U A C 1
ATOM 2712 O O . GLU A 1 335 ? -23.523 -4.902 24.247 1.00 97.31 335 GLU A O 1
ATOM 2717 N N . MET A 1 336 ? -24.189 -4.342 26.324 1.00 97.62 336 MET A N 1
ATOM 2718 C CA . MET A 1 336 ? -24.948 -3.155 25.924 1.00 97.62 336 MET A CA 1
ATOM 2719 C C . MET A 1 336 ? -24.035 -2.092 25.310 1.00 97.62 336 MET A C 1
ATOM 2721 O O . MET A 1 336 ? -24.402 -1.480 24.306 1.00 97.62 336 MET A O 1
ATOM 2725 N N . LYS A 1 337 ? -22.825 -1.906 25.851 1.00 97.62 337 LYS A N 1
ATOM 2726 C CA . LYS A 1 337 ? -21.849 -0.948 25.320 1.00 97.62 337 LYS A CA 1
ATOM 2727 C C . LYS A 1 337 ? -21.360 -1.330 23.923 1.00 97.62 337 LYS A C 1
ATOM 2729 O O . LYS A 1 337 ? -21.360 -0.486 23.028 1.00 97.62 337 LYS A O 1
ATOM 2734 N N . PHE A 1 338 ? -20.984 -2.593 23.710 1.00 97.88 338 PHE A N 1
ATOM 2735 C CA . PHE A 1 338 ? -20.561 -3.062 22.388 1.00 97.88 338 PHE A CA 1
ATOM 2736 C C . PHE A 1 338 ? -21.715 -3.032 21.371 1.00 97.88 338 PHE A C 1
ATOM 2738 O O . PHE A 1 338 ? -21.520 -2.589 20.236 1.00 97.88 338 PHE A O 1
ATOM 2745 N N . ALA A 1 339 ? -22.930 -3.408 21.789 1.00 97.62 339 ALA A N 1
ATOM 2746 C CA . ALA A 1 339 ? -24.128 -3.329 20.953 1.00 97.62 339 ALA A CA 1
ATOM 2747 C C . ALA A 1 339 ? -24.418 -1.890 20.497 1.00 97.62 339 ALA A C 1
ATOM 2749 O O . ALA A 1 339 ? -24.653 -1.649 19.313 1.00 97.62 339 ALA A O 1
ATOM 2750 N N . PHE A 1 340 ? -24.359 -0.934 21.427 1.00 97.69 340 PHE A N 1
ATOM 2751 C CA . PHE A 1 340 ? -24.599 0.480 21.153 1.00 97.69 340 PHE A CA 1
ATOM 2752 C C . PHE A 1 340 ? -23.569 1.065 20.181 1.00 97.69 340 PHE A C 1
ATOM 2754 O O . PHE A 1 340 ? -23.941 1.660 19.172 1.00 97.69 340 PHE A O 1
ATOM 2761 N N . LEU A 1 341 ? -22.272 0.841 20.425 1.00 97.75 341 LEU A N 1
ATOM 2762 C CA . LEU A 1 341 ? -21.218 1.323 19.525 1.00 97.75 341 LEU A CA 1
ATOM 2763 C C . LEU A 1 341 ? -21.321 0.691 18.132 1.00 97.75 341 LEU A C 1
ATOM 2765 O O . LEU A 1 341 ? -21.093 1.367 17.133 1.00 97.75 341 LEU A O 1
ATOM 2769 N N . THR A 1 342 ? -21.715 -0.581 18.048 1.00 97.62 342 THR A N 1
ATOM 2770 C CA . THR A 1 342 ? -21.973 -1.255 16.767 1.00 97.62 342 THR A CA 1
ATOM 2771 C C . THR A 1 342 ? -23.161 -0.635 16.026 1.00 97.62 342 THR A C 1
ATOM 2773 O O . THR A 1 342 ? -23.109 -0.493 14.805 1.00 97.62 342 THR A O 1
ATOM 2776 N N . ALA A 1 343 ? -24.218 -0.229 16.738 1.00 97.38 343 ALA A N 1
ATOM 2777 C CA . ALA A 1 343 ? -25.346 0.484 16.139 1.00 97.38 343 ALA A CA 1
ATOM 2778 C C . ALA A 1 343 ? -24.912 1.842 15.563 1.00 97.38 343 ALA A C 1
ATOM 2780 O O . ALA A 1 343 ? -25.188 2.111 14.396 1.00 97.38 343 ALA A O 1
ATOM 2781 N N . ILE A 1 344 ? -24.130 2.628 16.316 1.00 96.88 344 ILE A N 1
ATOM 2782 C CA . ILE A 1 344 ? -23.548 3.886 15.814 1.00 96.88 344 ILE A CA 1
ATOM 2783 C C . ILE A 1 344 ? -22.685 3.632 14.573 1.00 96.88 344 ILE A C 1
ATOM 2785 O O . ILE A 1 344 ? -22.786 4.378 13.598 1.00 96.88 344 ILE A O 1
ATOM 2789 N N . PHE A 1 345 ? -21.859 2.579 14.583 1.00 96.00 345 PHE A N 1
ATOM 2790 C CA . PHE A 1 345 ? -21.011 2.225 13.441 1.00 96.00 345 PHE A CA 1
ATOM 2791 C C . PHE A 1 345 ? -21.876 2.004 12.191 1.00 96.00 345 PHE A C 1
ATOM 2793 O O . PHE A 1 345 ? -21.637 2.616 11.152 1.00 96.00 345 PHE A O 1
ATOM 2800 N N . ARG A 1 346 ? -22.938 1.198 12.309 1.00 96.69 346 ARG A N 1
ATOM 2801 C CA . ARG A 1 346 ? -23.876 0.918 11.210 1.00 96.69 346 ARG A CA 1
ATOM 2802 C C . ARG A 1 346 ? -24.558 2.178 10.689 1.00 96.69 346 ARG A C 1
ATOM 2804 O O . ARG A 1 346 ? -24.567 2.402 9.480 1.00 96.69 346 ARG A O 1
ATOM 2811 N N . GLU A 1 347 ? -25.084 3.011 11.582 1.00 96.38 347 GLU A N 1
ATOM 2812 C CA . GLU A 1 347 ? -25.787 4.249 11.221 1.00 96.38 347 GLU A CA 1
ATOM 2813 C C . GLU A 1 347 ? -24.886 5.242 10.474 1.00 96.38 347 GLU A C 1
ATOM 2815 O O . GLU A 1 347 ? -25.362 5.995 9.627 1.00 96.38 347 GLU A O 1
ATOM 2820 N N . ASN A 1 348 ? -23.576 5.200 10.731 1.00 96.38 348 ASN A N 1
ATOM 2821 C CA . ASN A 1 348 ? -22.594 6.127 10.169 1.00 96.38 348 ASN A CA 1
ATOM 2822 C C . ASN A 1 348 ? -21.664 5.470 9.136 1.00 96.38 348 ASN A C 1
ATOM 2824 O O . ASN A 1 348 ? -20.601 6.006 8.819 1.00 96.38 348 ASN A O 1
ATOM 2828 N N . THR A 1 349 ? -22.079 4.336 8.557 1.00 96.12 349 THR A N 1
ATOM 2829 C CA . THR A 1 349 ? -21.292 3.590 7.557 1.00 96.12 349 THR A CA 1
ATOM 2830 C C . THR A 1 349 ? -20.873 4.467 6.379 1.00 96.12 349 THR A C 1
ATOM 2832 O O . THR A 1 349 ? -19.730 4.392 5.937 1.00 96.12 349 THR A O 1
ATOM 2835 N N . LYS A 1 350 ? -21.758 5.347 5.894 1.00 96.31 350 LYS A N 1
ATOM 2836 C CA . LYS A 1 350 ? -21.455 6.250 4.775 1.00 96.31 350 LYS A CA 1
ATOM 2837 C C . LYS A 1 350 ? -20.304 7.207 5.097 1.00 96.31 350 LYS A C 1
ATOM 2839 O O . LYS A 1 350 ? -19.411 7.381 4.271 1.00 96.31 350 LYS A O 1
ATOM 2844 N N . LEU A 1 351 ? -20.295 7.796 6.292 1.00 95.31 351 LEU A N 1
ATOM 2845 C CA . LEU A 1 351 ? -19.220 8.688 6.729 1.00 95.31 351 LEU A CA 1
ATOM 2846 C C . LEU A 1 351 ? -17.912 7.907 6.913 1.00 95.31 351 LEU A C 1
ATOM 2848 O O . LEU A 1 351 ? -16.880 8.293 6.377 1.00 95.31 351 LEU A O 1
ATOM 2852 N N . LEU A 1 352 ? -17.973 6.745 7.568 1.00 95.12 352 LEU A N 1
ATOM 2853 C CA . LEU A 1 352 ? -16.812 5.871 7.775 1.00 95.12 352 LEU A CA 1
ATOM 2854 C C . LEU A 1 352 ? -16.261 5.294 6.468 1.00 95.12 352 LEU A C 1
ATOM 2856 O O . LEU A 1 352 ? -15.061 5.057 6.366 1.00 95.12 352 LEU A O 1
ATOM 2860 N N . SER A 1 353 ? -17.092 5.153 5.436 1.00 96.38 353 SER A N 1
ATOM 2861 C CA . SER A 1 353 ? -16.626 4.727 4.120 1.00 96.38 353 SER A CA 1
ATOM 2862 C C . SER A 1 353 ? -15.718 5.753 3.438 1.00 96.38 353 SER A C 1
ATOM 2864 O O . SER A 1 353 ? -14.918 5.389 2.578 1.00 96.38 353 SER A O 1
ATOM 2866 N N . GLN A 1 354 ? -15.754 7.022 3.864 1.00 95.50 354 GLN A N 1
ATOM 2867 C CA . GLN A 1 354 ? -14.839 8.053 3.367 1.00 95.50 354 GLN A CA 1
ATOM 2868 C C . GLN A 1 354 ? -13.375 7.766 3.726 1.00 95.50 354 GLN A C 1
ATOM 2870 O O . GLN A 1 354 ? -12.488 8.278 3.056 1.00 95.50 354 GLN A O 1
ATOM 2875 N N . VAL A 1 355 ? -13.106 6.907 4.717 1.00 95.56 355 VAL A N 1
ATOM 2876 C CA . VAL A 1 355 ? -11.751 6.410 5.014 1.00 95.56 355 VAL A CA 1
ATOM 2877 C C . VAL A 1 355 ? -11.130 5.732 3.785 1.00 95.56 355 VAL A C 1
ATOM 2879 O O . VAL A 1 355 ? -9.925 5.814 3.572 1.00 95.56 355 VAL A O 1
ATOM 2882 N N . SER A 1 356 ? -11.948 5.116 2.922 1.00 95.56 356 SER A N 1
ATOM 2883 C CA . SER A 1 356 ? -11.474 4.506 1.673 1.00 95.56 356 SER A CA 1
ATOM 2884 C C . SER A 1 356 ? -10.988 5.509 0.626 1.00 95.56 356 SER A C 1
ATOM 2886 O O . SER A 1 356 ? -10.282 5.112 -0.302 1.00 95.56 356 SER A O 1
ATOM 2888 N N . SER A 1 357 ? -11.357 6.789 0.755 1.00 94.38 357 SER A N 1
ATOM 2889 C CA . SER A 1 357 ? -10.964 7.832 -0.190 1.00 94.38 357 SER A CA 1
ATOM 2890 C C . SER A 1 357 ? -9.657 8.525 0.178 1.00 94.38 357 SER A C 1
ATOM 2892 O O . SER A 1 357 ? -9.216 9.360 -0.605 1.00 94.38 357 SER A O 1
ATOM 2894 N N . TRP A 1 358 ? -9.061 8.228 1.339 1.00 94.50 358 TRP A N 1
ATOM 2895 C CA . TRP A 1 358 ? -7.832 8.905 1.750 1.00 94.50 358 TRP A CA 1
ATOM 2896 C C . TRP A 1 358 ? -6.648 8.441 0.906 1.00 94.50 358 TRP A C 1
ATOM 2898 O O . TRP A 1 358 ? -6.272 7.263 0.916 1.00 94.50 358 TRP A O 1
ATOM 2908 N N . SER A 1 359 ? -6.036 9.383 0.199 1.00 94.00 359 SER A N 1
ATOM 2909 C CA . SER A 1 359 ? -4.841 9.137 -0.612 1.00 94.00 359 SER A CA 1
ATOM 2910 C C . SER A 1 359 ? -3.595 9.012 0.261 1.00 94.00 359 SER A C 1
ATOM 2912 O O . SER A 1 359 ? -2.716 8.190 -0.007 1.00 94.00 359 SER A O 1
ATOM 2914 N N . VAL A 1 360 ? -3.536 9.807 1.331 1.00 94.75 360 VAL A N 1
ATOM 2915 C CA . VAL A 1 360 ? -2.436 9.796 2.292 1.00 94.75 360 VAL A CA 1
ATOM 2916 C C . VAL A 1 360 ? -2.726 8.762 3.385 1.00 94.75 360 VAL A C 1
ATOM 2918 O O . VAL A 1 360 ? -3.806 8.789 3.980 1.00 94.75 360 VAL A O 1
ATOM 2921 N N . PRO A 1 361 ? -1.788 7.845 3.680 1.00 95.06 361 PRO A N 1
ATOM 2922 C CA . PRO A 1 361 ? -1.975 6.896 4.767 1.00 95.06 361 PRO A CA 1
ATOM 2923 C C . PRO A 1 361 ? -2.053 7.621 6.123 1.00 95.06 361 PRO A C 1
ATOM 2925 O O . PRO A 1 361 ? -1.341 8.601 6.332 1.00 95.06 361 PRO A O 1
ATOM 2928 N N . PRO A 1 362 ? -2.867 7.141 7.075 1.00 95.75 362 PRO A N 1
ATOM 2929 C CA . PRO A 1 362 ? -2.906 7.713 8.415 1.00 95.75 362 PRO A CA 1
ATOM 2930 C C . PRO A 1 362 ? -1.592 7.467 9.179 1.00 95.75 362 PRO A C 1
ATOM 2932 O O . PRO A 1 362 ? -0.827 6.553 8.856 1.00 95.75 362 PRO A O 1
ATOM 2935 N N . LYS A 1 363 ? -1.355 8.275 10.222 1.00 95.50 363 LYS A N 1
ATOM 2936 C CA .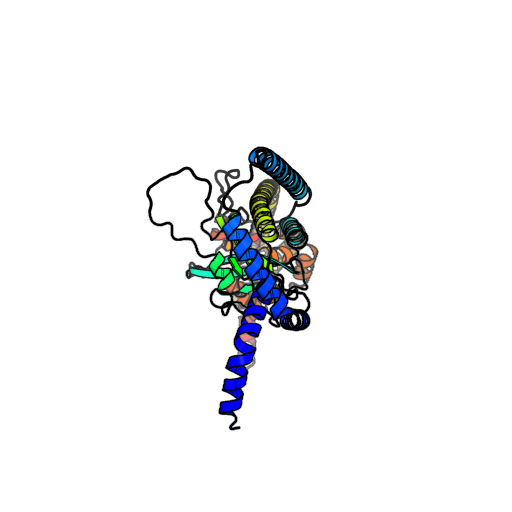 LYS A 1 363 ? -0.257 8.100 11.189 1.00 95.50 363 LYS A CA 1
ATOM 2937 C C . LYS A 1 363 ? -0.341 6.736 11.899 1.00 95.50 363 LYS A C 1
ATOM 2939 O O . LYS A 1 363 ? -1.362 6.046 11.842 1.00 95.50 363 LYS A O 1
ATOM 2944 N N . SER A 1 364 ? 0.769 6.317 12.510 1.00 94.12 364 SER A N 1
ATOM 2945 C CA . SER A 1 364 ? 0.985 4.947 13.004 1.00 94.12 364 SER A CA 1
ATOM 2946 C C . SER A 1 364 ? -0.124 4.438 13.934 1.00 94.12 364 SER A C 1
ATOM 2948 O O . SER A 1 364 ? -0.592 3.306 13.757 1.00 94.12 364 SER A O 1
ATOM 2950 N N . ALA A 1 365 ? -0.584 5.254 14.892 1.00 96.44 365 ALA A N 1
ATOM 2951 C CA . ALA A 1 365 ? -1.592 4.817 15.854 1.00 96.44 365 ALA A CA 1
ATOM 2952 C C . ALA A 1 365 ? -2.956 4.641 15.174 1.00 96.44 365 ALA A C 1
ATOM 2954 O O . ALA A 1 365 ? -3.572 3.578 15.277 1.00 96.44 365 ALA A O 1
ATOM 2955 N N . SER A 1 366 ? -3.386 5.636 14.394 1.00 96.94 366 SER A N 1
ATOM 2956 C CA . SER A 1 366 ? -4.627 5.588 13.616 1.00 96.94 366 SER A CA 1
ATOM 2957 C C . SER A 1 366 ? -4.636 4.430 12.623 1.00 96.94 366 SER A C 1
ATOM 2959 O O . SER A 1 366 ? -5.619 3.699 12.520 1.00 96.94 366 SER A O 1
ATOM 2961 N N . PHE A 1 367 ? -3.524 4.218 11.921 1.00 96.12 367 PHE A N 1
ATOM 2962 C CA . PHE A 1 367 ? -3.355 3.115 10.984 1.00 96.12 367 PHE A CA 1
ATOM 2963 C C . PHE A 1 367 ? -3.501 1.751 11.670 1.00 96.12 367 PHE A C 1
ATOM 2965 O O . PHE A 1 367 ? -4.199 0.867 11.170 1.00 96.12 367 PHE A O 1
ATOM 2972 N N . SER A 1 368 ? -2.891 1.594 12.844 1.00 96.00 368 SER A N 1
ATOM 2973 C CA . SER A 1 368 ? -2.955 0.364 13.635 1.00 96.00 368 SER A CA 1
ATOM 2974 C C . SER A 1 368 ? -4.368 0.082 14.156 1.00 96.00 368 SER A C 1
ATOM 2976 O O . SER A 1 368 ? -4.838 -1.057 14.087 1.00 96.00 368 SER A O 1
ATOM 2978 N N . VAL A 1 369 ? -5.093 1.120 14.583 1.00 97.81 369 VAL A N 1
ATOM 2979 C CA . VAL A 1 369 ? -6.506 1.026 14.978 1.00 97.81 369 VAL A CA 1
ATOM 2980 C C . VAL A 1 369 ? -7.401 0.652 13.797 1.00 97.81 369 VAL A C 1
ATOM 2982 O O . VAL A 1 369 ? -8.241 -0.237 13.926 1.00 97.81 369 VAL A O 1
ATOM 2985 N N . ILE A 1 370 ? -7.203 1.273 12.634 1.00 97.25 370 ILE A N 1
ATOM 2986 C CA . ILE A 1 370 ? -7.953 0.954 11.411 1.00 97.25 370 ILE A CA 1
ATOM 2987 C C . ILE A 1 370 ? -7.684 -0.493 10.969 1.00 97.25 370 ILE A C 1
ATOM 2989 O O . ILE A 1 370 ? -8.599 -1.221 10.590 1.00 97.25 370 ILE A O 1
ATOM 2993 N N . ASN A 1 371 ? -6.441 -0.964 11.061 1.00 96.06 371 ASN A N 1
ATOM 2994 C CA . ASN A 1 371 ? -6.128 -2.359 10.768 1.00 96.06 371 ASN A CA 1
ATOM 2995 C C . ASN A 1 371 ? -6.780 -3.320 11.782 1.00 96.06 371 ASN A C 1
ATOM 2997 O O . ASN A 1 371 ? -7.355 -4.344 11.405 1.00 96.06 371 ASN A O 1
ATOM 3001 N N . SER A 1 372 ? -6.741 -2.974 13.071 1.00 96.69 372 SER A N 1
ATOM 3002 C CA . SER A 1 372 ? -7.395 -3.737 14.137 1.00 96.69 372 SER A CA 1
ATOM 3003 C C . SER A 1 372 ? -8.911 -3.836 13.922 1.00 96.69 372 SER A C 1
ATOM 3005 O O . SER A 1 372 ? -9.484 -4.920 14.075 1.00 96.69 372 SER A O 1
ATOM 3007 N N . SER A 1 373 ? -9.558 -2.753 13.474 1.00 97.56 373 SER A N 1
ATOM 3008 C CA . SER A 1 373 ? -10.992 -2.760 13.170 1.00 97.56 373 SER A CA 1
ATOM 3009 C C . SER A 1 373 ? -11.308 -3.665 11.980 1.00 97.56 373 SER A C 1
ATOM 3011 O O . SER A 1 373 ? -12.242 -4.460 12.074 1.00 97.56 373 SER A O 1
ATOM 3013 N N . CYS A 1 374 ? -10.496 -3.654 10.916 1.00 96.75 374 CYS A N 1
ATOM 3014 C CA . CYS A 1 374 ? -10.642 -4.593 9.800 1.00 96.75 374 CYS A CA 1
ATOM 3015 C C . CYS A 1 374 ? -10.557 -6.056 10.261 1.00 96.75 374 CYS A C 1
ATOM 3017 O O . CYS A 1 374 ? -11.396 -6.886 9.898 1.00 96.75 374 CYS A O 1
ATOM 3019 N N . VAL A 1 375 ? -9.575 -6.381 11.104 1.00 95.88 375 VAL A N 1
ATOM 3020 C CA . VAL A 1 375 ? -9.444 -7.733 11.661 1.00 95.88 375 VAL A CA 1
ATOM 3021 C C . VAL A 1 375 ? -10.677 -8.094 12.483 1.00 95.88 375 VAL A C 1
ATOM 3023 O O . VAL A 1 375 ? -11.236 -9.171 12.285 1.00 95.88 375 VAL A O 1
ATOM 3026 N N . LEU A 1 376 ? -11.158 -7.197 13.352 1.00 96.44 376 LEU A N 1
ATOM 3027 C CA . LEU A 1 376 ? -12.340 -7.444 14.181 1.00 96.44 376 LEU A CA 1
ATOM 3028 C C . LEU A 1 376 ? -13.634 -7.561 13.356 1.00 96.44 376 LEU A C 1
ATOM 3030 O O . LEU A 1 376 ? -14.494 -8.371 13.697 1.00 96.44 376 LEU A O 1
ATOM 3034 N N . LEU A 1 377 ? -13.752 -6.850 12.234 1.00 96.75 377 LEU A N 1
ATOM 3035 C CA . LEU A 1 377 ? -14.838 -7.001 11.254 1.00 96.75 377 LEU A CA 1
ATOM 3036 C C . LEU A 1 377 ? -14.778 -8.334 10.487 1.00 96.75 377 LEU A C 1
ATOM 3038 O O . LEU A 1 377 ? -15.703 -8.671 9.750 1.00 96.75 377 LEU A O 1
ATOM 3042 N N . GLY A 1 378 ? -13.715 -9.124 10.664 1.00 95.12 378 GLY A N 1
ATOM 3043 C CA . GLY A 1 378 ? -13.554 -10.413 10.000 1.00 95.12 378 GLY A CA 1
ATOM 3044 C C . GLY A 1 378 ? -13.118 -10.278 8.543 1.00 95.12 378 GLY A C 1
ATOM 3045 O O . GLY A 1 378 ? -13.482 -11.117 7.712 1.00 95.12 378 GLY A O 1
ATOM 3046 N N . TYR A 1 379 ? -12.369 -9.226 8.203 1.00 94.94 379 TYR A N 1
ATOM 3047 C CA . TYR A 1 379 ? -11.547 -9.263 6.997 1.00 94.94 379 TYR A CA 1
ATOM 3048 C C . TYR A 1 379 ? -10.422 -10.284 7.216 1.00 94.94 379 TYR A C 1
ATOM 3050 O O . TYR A 1 379 ? -9.770 -10.267 8.266 1.00 94.94 379 TYR A O 1
ATOM 3058 N N . PRO A 1 380 ? -10.220 -11.233 6.289 1.00 88.50 380 PRO A N 1
ATOM 3059 C CA . PRO A 1 380 ? -9.216 -12.264 6.472 1.00 88.50 380 PRO A CA 1
ATOM 3060 C C . PRO A 1 380 ? -7.826 -11.629 6.507 1.00 88.50 380 PRO A C 1
ATOM 3062 O O . PRO A 1 380 ? -7.507 -10.729 5.734 1.00 88.50 380 PRO A O 1
ATOM 3065 N N . PHE A 1 381 ? -6.971 -12.141 7.391 1.00 81.12 381 PHE A N 1
ATOM 3066 C CA . PHE A 1 381 ? -5.610 -11.631 7.573 1.00 81.12 381 PHE A CA 1
ATOM 3067 C C . PHE A 1 381 ? -4.798 -11.631 6.269 1.00 81.12 381 PHE A C 1
ATOM 3069 O O . PHE A 1 381 ? -3.960 -10.765 6.061 1.00 81.12 381 PHE A O 1
ATOM 3076 N N . SER A 1 382 ? -5.071 -12.580 5.367 1.00 78.12 382 SER A N 1
ATOM 3077 C CA . SER A 1 382 ? -4.455 -12.637 4.039 1.00 78.12 382 SER A CA 1
ATOM 3078 C C . SER A 1 382 ? -4.858 -11.481 3.126 1.00 78.12 382 SER A C 1
ATOM 3080 O O . SER A 1 382 ? -4.113 -11.173 2.207 1.00 78.12 382 SER A O 1
ATOM 3082 N N . GLU A 1 383 ? -6.023 -10.868 3.340 1.00 76.44 383 GLU A N 1
ATOM 3083 C CA . GLU A 1 383 ? -6.459 -9.678 2.603 1.00 76.44 383 GLU A CA 1
ATOM 3084 C C . GLU A 1 383 ? -5.920 -8.397 3.241 1.00 76.44 383 GLU A C 1
ATOM 3086 O O . GLU A 1 383 ? -5.652 -7.449 2.518 1.00 76.44 383 GLU A O 1
ATOM 3091 N N . THR A 1 384 ? -5.704 -8.358 4.561 1.00 74.81 384 THR A N 1
ATOM 3092 C CA . THR A 1 384 ? -5.207 -7.150 5.245 1.00 74.81 384 THR A CA 1
ATOM 3093 C C . THR A 1 384 ? -3.678 -7.072 5.335 1.00 74.81 384 THR A C 1
ATOM 3095 O O . THR A 1 384 ? -3.129 -5.974 5.303 1.00 74.81 384 THR A O 1
ATOM 3098 N N . ASN A 1 385 ? -2.971 -8.208 5.366 1.00 69.38 385 ASN A N 1
ATOM 3099 C CA . ASN A 1 385 ? -1.510 -8.307 5.496 1.00 69.38 385 ASN A CA 1
ATOM 3100 C C . ASN A 1 385 ? -0.885 -9.072 4.324 1.00 69.38 385 ASN A C 1
ATOM 3102 O O . ASN A 1 385 ? -0.352 -10.169 4.477 1.00 69.38 385 ASN A O 1
ATOM 3106 N N . VAL A 1 386 ? -0.945 -8.480 3.131 1.00 62.72 386 VAL A N 1
ATOM 3107 C CA . VAL A 1 386 ? -0.458 -9.110 1.888 1.00 62.72 386 VAL A CA 1
ATOM 3108 C C . VAL A 1 386 ? 1.076 -9.100 1.774 1.00 62.72 386 VAL A C 1
ATOM 3110 O O . VAL A 1 386 ? 1.636 -9.772 0.909 1.00 62.72 386 VAL A O 1
ATOM 3113 N N . THR A 1 387 ? 1.796 -8.355 2.618 1.00 63.84 387 THR A N 1
ATOM 3114 C CA . THR A 1 387 ? 3.247 -8.220 2.437 1.00 63.84 387 THR A CA 1
ATOM 3115 C C . THR A 1 387 ? 4.025 -9.397 3.019 1.00 63.84 387 THR A C 1
ATOM 3117 O O . THR A 1 387 ? 3.654 -9.976 4.037 1.00 63.84 387 THR A O 1
ATOM 3120 N N . ALA A 1 388 ? 5.179 -9.707 2.419 1.00 61.06 388 ALA A N 1
ATOM 3121 C CA . ALA A 1 388 ? 6.091 -10.752 2.906 1.00 61.06 388 ALA A CA 1
ATOM 3122 C C . ALA A 1 388 ? 6.630 -10.507 4.332 1.00 61.06 388 ALA A C 1
ATOM 3124 O O . ALA A 1 388 ? 7.286 -11.379 4.894 1.00 61.06 388 ALA A O 1
ATOM 3125 N N . HIS A 1 389 ? 6.368 -9.325 4.896 1.00 66.44 389 HIS A N 1
ATOM 3126 C CA . HIS A 1 389 ? 6.786 -8.904 6.233 1.00 66.44 389 HIS A CA 1
ATOM 3127 C C . HIS A 1 389 ? 5.618 -8.785 7.213 1.00 66.44 389 HIS A C 1
ATOM 3129 O O . HIS A 1 389 ? 5.786 -8.175 8.265 1.00 66.44 389 HIS A O 1
ATOM 3135 N N . GLU A 1 390 ? 4.434 -9.291 6.849 1.00 74.25 390 GLU A N 1
ATOM 3136 C CA . GLU A 1 390 ? 3.215 -9.220 7.669 1.00 74.25 390 GLU A CA 1
ATOM 3137 C C . GLU A 1 390 ? 2.810 -7.784 8.046 1.00 74.25 390 GLU A C 1
ATOM 3139 O O . GLU A 1 390 ? 2.084 -7.562 9.013 1.00 74.25 390 GLU A O 1
ATOM 3144 N N . LYS A 1 391 ? 3.285 -6.791 7.284 1.00 83.06 391 LYS A N 1
ATOM 3145 C CA . LYS A 1 391 ? 2.879 -5.397 7.449 1.00 83.06 391 LYS A CA 1
ATOM 3146 C C . LYS A 1 391 ? 1.700 -5.107 6.525 1.00 83.06 391 LYS A C 1
ATOM 3148 O O . LYS A 1 391 ? 1.794 -5.408 5.327 1.00 83.06 391 LYS A O 1
ATOM 3153 N N . PRO A 1 392 ? 0.619 -4.516 7.038 1.00 86.69 392 PRO A N 1
ATOM 3154 C CA . PRO A 1 392 ? -0.500 -4.128 6.201 1.00 86.69 392 PRO A CA 1
ATOM 3155 C C . PRO A 1 392 ? -0.099 -2.940 5.323 1.00 86.69 392 PRO A C 1
ATOM 3157 O O . PRO A 1 392 ? 0.800 -2.164 5.652 1.00 86.69 392 PRO A O 1
ATOM 3160 N N . GLU A 1 393 ? -0.776 -2.794 4.192 1.00 88.56 393 GLU A N 1
ATOM 3161 C CA . GLU A 1 393 ? -0.591 -1.663 3.290 1.00 88.56 393 GLU A CA 1
ATOM 3162 C C . GLU A 1 393 ? -1.863 -0.830 3.239 1.00 88.56 393 GLU A C 1
ATOM 3164 O O . GLU A 1 393 ? -2.961 -1.366 3.077 1.00 88.56 393 GLU A O 1
ATOM 3169 N N . TRP A 1 394 ? -1.704 0.491 3.298 1.00 93.06 394 TRP A N 1
ATOM 3170 C CA . TRP A 1 394 ? -2.829 1.414 3.245 1.00 93.06 394 TRP A CA 1
ATOM 3171 C C . TRP A 1 394 ? -3.708 1.239 2.004 1.00 93.06 394 TRP A C 1
ATOM 3173 O O . TRP A 1 394 ? -4.922 1.143 2.135 1.00 93.06 394 TRP A O 1
ATOM 3183 N N . SER A 1 395 ? -3.118 1.100 0.814 1.00 89.69 395 SER A N 1
ATOM 3184 C CA . SER A 1 395 ? -3.868 0.951 -0.445 1.00 89.69 395 SER A CA 1
ATOM 3185 C C . SER A 1 395 ? -4.778 -0.289 -0.479 1.00 89.69 395 SER A C 1
ATOM 3187 O O . SER A 1 395 ? -5.739 -0.348 -1.252 1.00 89.69 395 SER A O 1
ATOM 3189 N N . ILE A 1 396 ? -4.481 -1.287 0.358 1.00 89.56 396 ILE A N 1
ATOM 3190 C CA . ILE A 1 396 ? -5.259 -2.514 0.515 1.00 89.56 396 ILE A CA 1
ATOM 3191 C C . ILE A 1 396 ? -6.284 -2.339 1.638 1.00 89.56 396 ILE A C 1
ATOM 3193 O O . ILE A 1 396 ? -7.466 -2.611 1.432 1.00 89.56 396 ILE A O 1
ATOM 3197 N N . LEU A 1 397 ? -5.857 -1.818 2.794 1.00 93.50 397 LEU A N 1
ATOM 3198 C CA . LEU A 1 397 ? -6.740 -1.549 3.930 1.00 93.50 397 LEU A CA 1
ATOM 3199 C C . LEU A 1 397 ? -7.860 -0.565 3.585 1.00 93.50 397 LEU A C 1
ATOM 3201 O O . LEU A 1 397 ? -9.012 -0.826 3.919 1.00 93.50 397 LEU A O 1
ATOM 3205 N N . ALA A 1 398 ? -7.554 0.516 2.867 1.00 94.94 398 ALA A N 1
ATOM 3206 C CA . ALA A 1 398 ? -8.523 1.526 2.453 1.00 94.94 398 ALA A CA 1
ATOM 3207 C C . ALA A 1 398 ? -9.704 0.906 1.686 1.00 94.94 398 ALA A C 1
ATOM 3209 O O . ALA A 1 398 ? -10.854 1.286 1.896 1.00 94.94 398 ALA A O 1
ATOM 3210 N N . LYS A 1 399 ? -9.460 -0.127 0.866 1.00 94.12 399 LYS A N 1
ATOM 3211 C CA . LYS A 1 399 ? -10.515 -0.815 0.100 1.00 94.12 399 LYS A CA 1
ATOM 3212 C C . LYS A 1 399 ? -11.529 -1.536 0.989 1.00 94.12 399 LYS A C 1
ATOM 3214 O O . LYS A 1 399 ? -12.690 -1.626 0.603 1.00 94.12 399 LYS A O 1
ATOM 3219 N N . CYS A 1 400 ? -11.125 -1.972 2.185 1.00 95.12 400 CYS A N 1
ATOM 3220 C CA . CYS A 1 400 ? -12.017 -2.600 3.167 1.00 95.12 400 CYS A CA 1
ATOM 3221 C C . CYS A 1 400 ? -13.081 -1.623 3.704 1.00 95.12 400 CYS A C 1
ATOM 3223 O O . CYS A 1 400 ? -14.081 -2.046 4.282 1.00 95.12 400 CYS A O 1
ATOM 3225 N N . PHE A 1 401 ? -12.892 -0.317 3.504 1.00 96.50 401 PHE A N 1
ATOM 3226 C CA . PHE A 1 401 ? -13.848 0.721 3.889 1.00 96.50 401 PHE A CA 1
ATOM 3227 C C . PHE A 1 401 ? -14.743 1.165 2.729 1.00 96.50 401 PHE A C 1
ATOM 3229 O O . PHE A 1 401 ? -15.452 2.154 2.857 1.00 96.50 401 PHE A O 1
ATOM 3236 N N . GLY A 1 402 ? -14.766 0.451 1.598 1.00 96.25 402 GLY A N 1
ATOM 3237 C CA . GLY A 1 402 ? -15.779 0.702 0.572 1.00 96.25 402 GLY A CA 1
ATOM 3238 C C . GLY A 1 402 ? -17.188 0.522 1.150 1.00 96.25 402 GLY A C 1
ATOM 3239 O O . GLY A 1 402 ? -17.445 -0.477 1.818 1.00 96.25 402 GLY A O 1
ATOM 3240 N N . GLU A 1 403 ? -18.100 1.465 0.886 1.00 96.31 403 GLU A N 1
ATOM 3241 C CA . GLU A 1 403 ? -19.422 1.557 1.540 1.00 96.31 403 GLU A CA 1
ATOM 3242 C C . GLU A 1 403 ? -20.176 0.218 1.572 1.00 96.31 403 GLU A C 1
ATOM 3244 O O . GLU A 1 403 ? -20.599 -0.235 2.633 1.00 96.31 403 GLU A O 1
ATOM 3249 N N . SER A 1 404 ? -20.259 -0.472 0.431 1.00 96.19 404 SER A N 1
ATOM 3250 C CA . SER A 1 404 ? -20.949 -1.763 0.313 1.00 96.19 404 SER A CA 1
ATOM 3251 C C . SER A 1 404 ? -20.268 -2.902 1.080 1.00 96.19 404 SER A C 1
ATOM 3253 O O . SER A 1 404 ? -20.949 -3.725 1.695 1.00 96.19 404 SER A O 1
ATOM 3255 N N . GLN A 1 405 ? -18.933 -2.961 1.065 1.00 95.19 405 GLN A N 1
ATOM 3256 C CA . GLN A 1 405 ? -18.170 -3.995 1.771 1.00 95.19 405 GLN A CA 1
ATOM 3257 C C . GLN A 1 405 ? -18.259 -3.788 3.281 1.00 95.19 405 GLN A C 1
ATOM 3259 O O . GLN A 1 405 ? -18.575 -4.723 4.018 1.00 95.19 405 GLN A O 1
ATOM 3264 N N . LEU A 1 406 ? -18.055 -2.544 3.722 1.00 96.44 406 LEU A N 1
ATOM 3265 C CA . LEU A 1 406 ? -18.131 -2.157 5.121 1.00 96.44 406 LEU A CA 1
ATOM 3266 C C . LEU A 1 406 ? -19.531 -2.408 5.685 1.00 96.44 406 LEU A C 1
ATOM 3268 O O . LEU A 1 406 ? -19.652 -3.032 6.737 1.00 96.44 406 LEU A O 1
ATOM 3272 N N . GLN A 1 407 ? -20.584 -2.007 4.963 1.00 96.88 407 GLN A N 1
ATOM 3273 C CA . GLN A 1 407 ? -21.965 -2.260 5.370 1.00 96.88 407 GLN A CA 1
ATOM 3274 C C . GLN A 1 407 ? -22.235 -3.759 5.545 1.00 96.88 407 GLN A C 1
ATOM 3276 O O . GLN A 1 407 ? -22.719 -4.176 6.596 1.00 96.88 407 GLN A O 1
ATOM 3281 N N . CYS A 1 408 ? -21.861 -4.581 4.559 1.00 96.44 408 CYS A N 1
ATOM 3282 C CA . CYS A 1 408 ? -22.053 -6.030 4.624 1.00 96.44 408 CYS A CA 1
ATOM 3283 C C . CYS A 1 408 ? -21.343 -6.654 5.837 1.00 96.44 408 CYS A C 1
ATOM 3285 O O . CYS A 1 408 ? -21.907 -7.519 6.510 1.00 96.44 408 CYS A O 1
ATOM 3287 N N . LYS A 1 409 ? -20.116 -6.214 6.146 1.00 96.75 409 LYS A N 1
ATOM 3288 C CA . LYS A 1 409 ? -19.376 -6.695 7.321 1.00 96.75 409 LYS A CA 1
ATOM 3289 C C . LYS A 1 409 ? -20.002 -6.227 8.630 1.00 96.75 409 LYS A C 1
ATOM 3291 O O . LYS A 1 409 ? -20.066 -7.013 9.569 1.00 96.75 409 LYS A O 1
ATOM 3296 N N . LEU A 1 410 ? -20.494 -4.991 8.691 1.00 96.31 410 LEU A N 1
ATOM 3297 C CA . LEU A 1 410 ? -21.154 -4.440 9.876 1.00 96.31 410 LEU A CA 1
ATOM 3298 C C . LEU A 1 410 ? -22.499 -5.108 10.170 1.00 96.31 410 LEU A C 1
ATOM 3300 O O . LEU A 1 410 ? -22.840 -5.317 11.336 1.00 96.31 410 LEU A O 1
ATOM 3304 N N . GLU A 1 411 ? -23.263 -5.473 9.143 1.00 96.19 411 GLU A N 1
ATOM 3305 C CA . GLU A 1 411 ? -24.508 -6.239 9.286 1.00 96.19 411 GLU A CA 1
ATOM 3306 C C . GLU A 1 411 ? -24.253 -7.642 9.856 1.00 96.19 411 GLU A C 1
ATOM 3308 O O . GLU A 1 411 ? -25.061 -8.139 10.637 1.00 96.19 411 GLU A O 1
ATOM 3313 N N . ALA A 1 412 ? -23.095 -8.235 9.551 1.00 95.88 412 ALA A N 1
ATOM 3314 C CA . ALA A 1 412 ? -22.668 -9.524 10.094 1.00 95.88 412 ALA A CA 1
ATOM 3315 C C . ALA A 1 412 ? -22.130 -9.459 11.540 1.00 95.88 412 ALA A C 1
ATOM 3317 O O . ALA A 1 412 ? -21.858 -10.502 12.131 1.00 95.88 412 ALA A O 1
ATOM 3318 N N . VAL A 1 413 ? -21.955 -8.265 12.123 1.00 95.94 413 VAL A N 1
ATOM 3319 C CA . VAL A 1 413 ? -21.499 -8.119 13.517 1.00 95.94 413 VAL A CA 1
ATOM 3320 C C . VAL A 1 413 ? -22.581 -8.600 14.488 1.00 95.94 413 VAL A C 1
ATOM 3322 O O . VAL A 1 413 ? -23.713 -8.112 14.471 1.00 95.94 413 VAL A O 1
ATOM 3325 N N . SER A 1 414 ? -22.222 -9.500 15.397 1.00 93.12 414 SER A N 1
ATOM 3326 C CA . SER A 1 414 ? -23.083 -9.956 16.491 1.00 93.12 414 SER A CA 1
ATOM 3327 C C . SER A 1 414 ? -22.343 -9.917 17.834 1.00 93.12 414 SER A C 1
ATOM 3329 O O . SER A 1 414 ? -21.123 -9.758 17.897 1.00 93.12 414 SER A O 1
ATOM 3331 N N . ASN A 1 415 ? -23.099 -10.025 18.931 1.00 89.50 415 ASN A N 1
ATOM 3332 C CA . ASN A 1 415 ? -22.568 -10.030 20.304 1.00 89.50 415 ASN A CA 1
ATOM 3333 C C . ASN A 1 415 ? -22.190 -11.437 20.804 1.00 89.50 415 ASN A C 1
ATOM 3335 O O . ASN A 1 415 ? -21.933 -11.608 21.999 1.00 89.50 415 ASN A O 1
ATOM 3339 N N . ASP A 1 416 ? -22.239 -12.441 19.929 1.00 89.50 416 ASP A N 1
ATOM 3340 C CA . ASP A 1 416 ? -22.003 -13.840 20.276 1.00 89.50 416 ASP A CA 1
ATOM 3341 C C . ASP A 1 416 ? -20.515 -14.225 20.202 1.00 89.50 416 ASP A C 1
ATOM 3343 O O . ASP A 1 416 ? -19.650 -13.467 19.751 1.00 89.50 416 ASP A O 1
ATOM 3347 N N . GLU A 1 417 ? -20.214 -15.422 20.703 1.00 87.69 417 GLU A N 1
ATOM 3348 C CA . GLU A 1 417 ? -18.860 -15.971 20.712 1.00 87.69 417 GLU A CA 1
ATOM 3349 C C . GLU A 1 417 ? -18.328 -16.275 19.304 1.00 87.69 417 GLU A C 1
ATOM 3351 O O . GLU A 1 417 ? -17.118 -16.193 19.078 1.00 87.69 417 GLU A O 1
ATOM 3356 N N . GLU A 1 418 ? -19.205 -16.603 18.353 1.00 91.25 418 GLU A N 1
ATOM 3357 C CA . GLU A 1 418 ? -18.802 -16.929 16.987 1.00 91.25 418 GLU A CA 1
ATOM 3358 C C . GLU A 1 418 ? -18.211 -15.695 16.307 1.00 91.25 418 GLU A C 1
ATOM 3360 O O . GLU A 1 418 ? -17.094 -15.745 15.776 1.00 91.25 418 GLU A O 1
ATOM 3365 N N . PHE A 1 419 ? -18.909 -14.559 16.401 1.00 92.25 419 PHE A N 1
ATOM 3366 C CA . PHE A 1 419 ? -18.370 -13.300 15.929 1.00 92.25 419 PHE A CA 1
ATOM 3367 C C . PHE A 1 419 ? -17.164 -12.890 16.767 1.00 92.25 419 PHE A C 1
ATOM 3369 O O . PHE A 1 419 ? -16.121 -12.595 16.197 1.00 92.25 419 PHE A O 1
ATOM 3376 N N . LEU A 1 420 ? -17.224 -12.899 18.098 1.00 95.00 420 LEU A N 1
ATOM 3377 C CA . LEU A 1 420 ? -16.097 -12.496 18.951 1.00 95.00 420 LEU A CA 1
ATOM 3378 C C . LEU A 1 420 ? -15.052 -13.609 19.165 1.00 95.00 420 LEU A C 1
ATOM 3380 O O . LEU A 1 420 ? -14.473 -13.728 20.240 1.00 95.00 420 LEU A O 1
ATOM 3384 N N . ASN A 1 421 ? -14.754 -14.418 18.148 1.00 94.94 421 ASN A N 1
ATOM 3385 C CA . ASN A 1 421 ? -13.809 -15.528 18.269 1.00 94.94 421 ASN A CA 1
ATOM 3386 C C . ASN A 1 421 ? -12.446 -15.093 18.859 1.00 94.94 421 ASN A C 1
ATOM 3388 O O . ASN A 1 421 ? -11.822 -14.134 18.391 1.00 94.94 421 ASN A O 1
ATOM 3392 N N . ALA A 1 422 ? -11.941 -15.866 19.831 1.00 94.62 422 ALA A N 1
ATOM 3393 C CA . ALA A 1 422 ? -10.666 -15.645 20.521 1.00 94.62 422 ALA A CA 1
ATOM 3394 C C . ALA A 1 422 ? -9.490 -15.321 19.590 1.00 94.62 422 ALA A C 1
ATOM 3396 O O . ALA A 1 422 ? -8.716 -14.409 19.873 1.00 94.62 422 ALA A O 1
ATOM 3397 N N . LYS A 1 423 ? -9.358 -16.044 18.469 1.00 95.50 423 LYS A N 1
ATOM 3398 C CA . LYS A 1 423 ? -8.266 -15.836 17.509 1.00 95.50 423 LYS A CA 1
ATOM 3399 C C . LYS A 1 423 ? -8.345 -14.445 16.882 1.00 95.50 423 LYS A C 1
ATOM 3401 O O . LYS A 1 423 ? -7.337 -13.750 16.819 1.00 95.50 423 LYS A O 1
ATOM 3406 N N . LYS A 1 424 ? -9.542 -14.037 16.454 1.00 95.06 424 LYS A N 1
ATOM 3407 C CA . LYS A 1 424 ? -9.787 -12.731 15.832 1.00 95.06 424 LYS A CA 1
ATOM 3408 C C . LYS A 1 424 ? -9.547 -11.598 16.829 1.00 95.06 424 LYS A C 1
ATOM 3410 O O . LYS A 1 424 ? -8.825 -10.659 16.516 1.00 95.06 424 LYS A O 1
ATOM 3415 N N . CYS A 1 425 ? -10.087 -11.717 18.043 1.00 96.31 425 CYS A N 1
ATOM 3416 C CA . CYS A 1 425 ? -9.889 -10.731 19.107 1.00 96.31 425 CYS A CA 1
ATOM 3417 C C . CYS A 1 425 ? -8.417 -10.619 19.527 1.00 96.31 425 CYS A C 1
ATOM 3419 O O . CYS A 1 425 ? -7.917 -9.511 19.673 1.00 96.31 425 CYS A O 1
ATOM 3421 N N . SER A 1 426 ? -7.694 -11.737 19.651 1.00 95.75 426 SER A N 1
ATOM 3422 C CA . SER A 1 426 ? -6.257 -11.726 19.957 1.00 95.75 426 SER A CA 1
ATOM 3423 C C . SER A 1 426 ? -5.440 -11.041 18.855 1.00 95.75 426 SER A C 1
ATOM 3425 O O . SER A 1 426 ? -4.565 -10.231 19.152 1.00 95.75 426 SER A O 1
ATOM 3427 N N . GLN A 1 427 ? -5.762 -11.296 17.582 1.00 94.44 427 GLN A N 1
ATOM 3428 C CA . GLN A 1 427 ? -5.124 -10.613 16.455 1.00 94.44 427 GLN A CA 1
ATOM 3429 C C . GLN A 1 427 ? -5.436 -9.111 16.447 1.00 94.44 427 GLN A C 1
ATOM 3431 O O . GLN A 1 427 ? -4.515 -8.306 16.322 1.00 94.44 427 GLN A O 1
ATOM 3436 N N . ALA A 1 428 ? -6.699 -8.720 16.632 1.00 96.12 428 ALA A N 1
ATOM 3437 C CA . ALA A 1 428 ? -7.095 -7.316 16.722 1.00 96.12 428 ALA A CA 1
ATOM 3438 C C . ALA A 1 428 ? -6.380 -6.599 17.884 1.00 96.12 428 ALA A C 1
ATOM 3440 O O . ALA A 1 428 ? -5.811 -5.525 17.685 1.00 96.12 428 ALA A O 1
ATOM 3441 N N . ALA A 1 429 ? -6.322 -7.221 19.066 1.00 96.75 429 ALA A N 1
ATOM 3442 C CA . ALA A 1 429 ? -5.601 -6.696 20.224 1.00 96.75 429 ALA A CA 1
ATOM 3443 C C . ALA A 1 429 ? -4.098 -6.532 19.947 1.00 96.75 429 ALA A C 1
ATOM 3445 O O . ALA A 1 429 ? -3.518 -5.517 20.314 1.00 96.75 429 ALA A O 1
ATOM 3446 N N . SER A 1 430 ? -3.474 -7.470 19.224 1.00 94.94 430 SER A N 1
ATOM 3447 C CA . SER A 1 430 ? -2.048 -7.375 18.876 1.00 94.94 430 SER A CA 1
ATOM 3448 C C . SER A 1 430 ? -1.701 -6.174 17.989 1.00 94.94 430 SER A C 1
ATOM 3450 O O . SER A 1 430 ? -0.562 -5.716 18.013 1.00 94.94 430 SER A O 1
ATOM 3452 N N . PHE A 1 431 ? -2.672 -5.650 17.230 1.00 95.12 431 PHE A N 1
ATOM 3453 C CA . PHE A 1 431 ? -2.511 -4.418 16.455 1.00 95.12 431 PHE A CA 1
ATOM 3454 C C . PHE A 1 431 ? -2.734 -3.156 17.287 1.00 95.12 431 PHE A C 1
ATOM 3456 O O . PHE A 1 431 ? -2.233 -2.109 16.910 1.00 95.12 431 PHE A O 1
ATOM 3463 N N . LEU A 1 432 ? -3.420 -3.238 18.429 1.00 96.31 432 LEU A N 1
ATOM 3464 C CA . LEU A 1 432 ? -3.491 -2.126 19.381 1.00 96.31 432 LEU A CA 1
ATOM 3465 C C . LEU A 1 432 ? -2.233 -2.013 20.254 1.00 96.31 432 LEU A C 1
ATOM 3467 O O . LEU A 1 432 ? -2.175 -1.145 21.117 1.00 96.31 432 LEU A O 1
ATOM 3471 N N . TYR A 1 433 ? -1.233 -2.869 20.045 1.00 95.00 433 TYR A N 1
ATOM 3472 C CA . TYR A 1 433 ? 0.039 -2.814 20.749 1.00 95.00 433 TYR A CA 1
ATOM 3473 C C . TYR A 1 433 ? 1.117 -2.210 19.849 1.00 95.00 433 TYR A C 1
ATOM 3475 O O . TYR A 1 433 ? 1.516 -2.801 18.841 1.00 95.00 433 TYR A O 1
ATOM 3483 N N . ASP A 1 434 ? 1.607 -1.033 20.225 1.00 91.38 434 ASP A N 1
ATOM 3484 C CA . ASP A 1 434 ? 2.737 -0.392 19.574 1.00 91.38 434 ASP A CA 1
ATOM 3485 C C . ASP A 1 434 ? 4.025 -1.118 19.969 1.00 91.38 434 ASP A C 1
ATOM 3487 O O . ASP A 1 434 ? 4.637 -0.859 21.006 1.00 91.38 434 ASP A O 1
ATOM 3491 N N . LYS A 1 435 ? 4.444 -2.042 19.102 1.00 88.44 435 LYS A N 1
ATOM 3492 C CA . LYS A 1 435 ? 5.675 -2.825 19.267 1.00 88.44 435 LYS A CA 1
ATOM 3493 C C . LYS A 1 435 ? 6.936 -1.961 19.305 1.00 88.44 435 LYS A C 1
ATOM 3495 O O . LYS A 1 435 ? 7.969 -2.440 19.757 1.00 88.44 435 LYS A O 1
ATOM 3500 N N . GLU A 1 436 ? 6.892 -0.740 18.776 1.00 86.19 436 GLU A N 1
ATOM 3501 C CA . GLU A 1 436 ? 8.059 0.143 18.721 1.00 86.19 436 GLU A CA 1
ATOM 3502 C C . GLU A 1 436 ? 8.303 0.819 20.067 1.00 86.19 436 GLU A C 1
ATOM 3504 O O . GLU A 1 436 ? 9.453 0.985 20.470 1.00 86.19 436 GLU A O 1
ATOM 3509 N N . ASN A 1 437 ? 7.218 1.159 20.762 1.00 90.75 437 ASN A N 1
ATOM 3510 C CA . ASN A 1 437 ? 7.239 1.817 22.065 1.00 90.75 437 ASN A CA 1
ATOM 3511 C C . ASN A 1 437 ? 6.896 0.876 23.234 1.00 90.75 437 ASN A C 1
ATOM 3513 O O . ASN A 1 437 ? 6.827 1.336 24.372 1.00 90.75 437 ASN A O 1
ATOM 3517 N N . ASP A 1 438 ? 6.680 -0.414 22.956 1.00 94.19 438 ASP A N 1
ATOM 3518 C CA . ASP A 1 438 ? 6.338 -1.465 23.926 1.00 94.19 438 ASP A CA 1
ATOM 3519 C C . ASP A 1 438 ? 5.122 -1.103 24.803 1.00 94.19 438 ASP A C 1
ATOM 3521 O O . ASP A 1 438 ? 5.089 -1.342 26.013 1.00 94.19 438 ASP A O 1
ATOM 3525 N N . ARG A 1 439 ? 4.103 -0.478 24.199 1.00 96.44 439 ARG A N 1
ATOM 3526 C CA . ARG A 1 439 ? 2.907 -0.000 24.911 1.00 96.44 439 ARG A CA 1
ATOM 3527 C C . ARG A 1 439 ? 1.635 -0.136 24.089 1.00 96.44 439 ARG A C 1
ATOM 3529 O O . ARG A 1 439 ? 1.668 -0.169 22.865 1.00 96.44 439 ARG A O 1
ATOM 3536 N N . GLU A 1 440 ? 0.496 -0.159 24.768 1.00 96.75 440 GLU A N 1
ATOM 3537 C CA . GLU A 1 440 ? -0.808 -0.102 24.108 1.00 96.75 440 GLU A CA 1
ATOM 3538 C C . GLU A 1 440 ? -1.075 1.288 23.514 1.00 96.75 440 GLU A C 1
ATOM 3540 O O . GLU A 1 440 ? -0.694 2.317 24.083 1.00 96.75 440 GLU A O 1
ATOM 3545 N N . ILE A 1 441 ? -1.750 1.299 22.366 1.00 97.38 441 ILE A N 1
ATOM 3546 C CA . ILE A 1 441 ? -2.272 2.498 21.722 1.00 97.38 441 ILE A CA 1
ATOM 3547 C C . ILE A 1 441 ? -3.455 2.995 22.544 1.00 97.38 441 ILE A C 1
ATOM 3549 O O . ILE A 1 441 ? -4.469 2.311 22.722 1.00 97.38 441 ILE A O 1
ATOM 3553 N N . THR A 1 442 ? -3.319 4.218 23.030 1.00 96.94 442 THR A N 1
ATOM 3554 C CA . THR A 1 442 ? -4.305 4.889 23.866 1.00 96.94 442 THR A CA 1
ATOM 3555 C C . THR A 1 442 ? -5.126 5.880 23.055 1.00 96.94 442 THR A C 1
ATOM 3557 O O . THR A 1 442 ? -4.766 6.273 21.947 1.00 96.94 442 THR A O 1
ATOM 3560 N N . GLU A 1 443 ? -6.233 6.332 23.633 1.00 95.75 443 GLU A N 1
ATOM 3561 C CA . GLU A 1 443 ? -7.039 7.396 23.041 1.00 95.75 443 GLU A CA 1
ATOM 3562 C C . GLU A 1 443 ? -6.250 8.710 22.900 1.00 95.75 443 GLU A C 1
ATOM 3564 O O . GLU A 1 443 ? -6.370 9.379 21.880 1.00 95.75 443 GLU A O 1
ATOM 3569 N N . ALA A 1 444 ? -5.353 9.015 23.846 1.00 96.69 444 ALA A N 1
ATOM 3570 C CA . ALA A 1 444 ? -4.491 10.198 23.796 1.00 96.69 444 ALA A CA 1
ATOM 3571 C C . ALA A 1 444 ? -3.541 10.198 22.582 1.00 96.69 444 ALA A C 1
ATOM 3573 O O . ALA A 1 444 ? -3.230 11.257 22.035 1.00 96.69 444 ALA A O 1
ATOM 3574 N N . ASP A 1 445 ? -3.104 9.018 22.127 1.00 96.31 445 ASP A N 1
ATOM 3575 C CA . ASP A 1 445 ? -2.295 8.902 20.910 1.00 96.31 445 ASP A CA 1
ATOM 3576 C C . ASP A 1 445 ? -3.108 9.327 19.684 1.00 96.31 445 ASP A C 1
ATOM 3578 O O . ASP A 1 445 ? -2.633 10.099 18.857 1.00 96.31 445 ASP A O 1
ATOM 3582 N N . LEU A 1 446 ? -4.366 8.896 19.604 1.00 96.06 446 LEU A N 1
ATOM 3583 C CA . LEU A 1 446 ? -5.269 9.218 18.497 1.00 96.06 446 LEU A CA 1
ATOM 3584 C C . LEU A 1 446 ? -5.727 10.681 18.526 1.00 96.06 446 LEU A C 1
ATOM 3586 O O . LEU A 1 446 ? -5.854 11.303 17.471 1.00 96.06 446 LEU A O 1
ATOM 3590 N N . GLU A 1 447 ? -5.914 11.252 19.719 1.00 94.69 447 GLU A N 1
ATOM 3591 C CA . GLU A 1 447 ? -6.157 12.688 19.904 1.00 94.69 447 GLU A CA 1
ATOM 3592 C C . GLU A 1 447 ? -4.986 13.517 19.365 1.00 94.69 447 GLU A C 1
ATOM 3594 O O . GLU A 1 447 ? -5.199 14.513 18.671 1.00 94.69 447 GLU A O 1
ATOM 3599 N N . SER A 1 448 ? -3.746 13.080 19.623 1.00 93.88 448 SER A N 1
ATOM 3600 C CA . SER A 1 448 ? -2.544 13.746 19.105 1.00 93.88 448 SER A CA 1
ATOM 3601 C C . SER A 1 448 ? -2.436 13.673 17.577 1.00 93.88 448 SER A C 1
ATOM 3603 O O . SER A 1 448 ? -1.897 14.580 16.946 1.00 93.88 448 SER A O 1
ATOM 3605 N N . GLU A 1 449 ? -2.987 12.623 16.964 1.00 94.06 449 GLU A N 1
ATOM 3606 C CA . GLU A 1 449 ? -3.033 12.463 15.511 1.00 94.06 449 GLU A CA 1
ATOM 3607 C C . GLU A 1 449 ? -4.233 13.173 14.858 1.00 94.06 449 GLU A C 1
ATOM 3609 O O . GLU A 1 449 ? -4.261 13.286 13.630 1.00 94.06 449 GLU A O 1
ATOM 3614 N N . GLN A 1 450 ? -5.189 13.676 15.654 1.00 92.75 450 GLN A N 1
ATOM 3615 C CA . GLN A 1 450 ? -6.419 14.339 15.200 1.00 92.75 450 GLN A CA 1
ATOM 3616 C C . GLN A 1 450 ? -7.186 13.504 14.159 1.00 92.75 450 GLN A C 1
ATOM 3618 O O . GLN A 1 450 ? -7.489 13.980 13.064 1.00 92.75 450 GLN A O 1
ATOM 3623 N N . ASN A 1 451 ? -7.445 12.230 14.478 1.00 93.00 451 ASN A N 1
ATOM 3624 C CA . ASN A 1 451 ? -8.185 11.315 13.607 1.00 93.00 451 ASN A CA 1
ATOM 3625 C C . ASN A 1 451 ? -9.441 10.777 14.307 1.00 93.00 451 ASN A C 1
ATOM 3627 O O . ASN A 1 451 ? -9.422 9.730 14.959 1.00 93.00 451 ASN A O 1
ATOM 3631 N N . GLU A 1 452 ? -10.557 11.486 14.148 1.00 94.62 452 GLU A N 1
ATOM 3632 C CA . GLU A 1 452 ? -11.830 11.180 14.806 1.00 94.62 452 GLU A CA 1
ATOM 3633 C C . GLU A 1 452 ? -12.390 9.808 14.395 1.00 94.62 452 GLU A C 1
ATOM 3635 O O . GLU A 1 452 ? -12.995 9.105 15.210 1.00 94.62 452 GLU A O 1
ATOM 3640 N N . ALA A 1 453 ? -12.157 9.393 13.144 1.00 95.00 453 ALA A N 1
ATOM 3641 C CA . ALA A 1 453 ? -12.564 8.080 12.652 1.00 95.00 453 ALA A CA 1
ATOM 3642 C C . ALA A 1 453 ? -11.826 6.957 13.397 1.00 95.00 453 ALA A C 1
ATOM 3644 O O . ALA A 1 453 ? -12.452 5.998 13.855 1.00 95.00 453 ALA A O 1
ATOM 3645 N N . ALA A 1 454 ? -10.507 7.092 13.566 1.00 96.50 454 ALA A N 1
ATOM 3646 C CA . ALA A 1 454 ? -9.708 6.138 14.324 1.00 96.50 454 ALA A CA 1
ATOM 3647 C C . ALA A 1 454 ? -10.099 6.130 15.809 1.00 96.50 454 ALA A C 1
ATOM 3649 O O . ALA A 1 454 ? -10.262 5.056 16.380 1.00 96.50 454 ALA A O 1
ATOM 3650 N N . MET A 1 455 ? -10.346 7.288 16.428 1.00 96.38 455 MET A N 1
ATOM 3651 C CA . MET A 1 455 ? -10.823 7.354 17.818 1.00 96.38 455 MET A CA 1
ATOM 3652 C C . MET A 1 455 ? -12.130 6.576 18.025 1.00 96.38 455 MET A C 1
ATOM 3654 O O . MET A 1 455 ? -12.254 5.791 18.968 1.00 96.38 455 MET A O 1
ATOM 3658 N N . PHE A 1 456 ? -13.101 6.740 17.121 1.00 96.38 456 PHE A N 1
ATOM 3659 C CA . PHE A 1 456 ? -14.341 5.966 17.167 1.00 96.38 456 PHE A CA 1
ATOM 3660 C C . PHE A 1 456 ? -14.080 4.456 17.045 1.00 96.38 456 PHE A C 1
ATOM 3662 O O . PHE A 1 456 ? -14.579 3.668 17.855 1.00 96.38 456 PHE A O 1
ATOM 3669 N N . MET A 1 457 ? -13.271 4.049 16.061 1.00 97.56 457 MET A N 1
ATOM 3670 C CA . MET A 1 457 ? -12.935 2.640 15.850 1.00 97.56 457 MET A CA 1
ATOM 3671 C C . MET A 1 457 ? -12.215 2.034 17.057 1.00 97.56 457 MET A C 1
ATOM 3673 O O . MET A 1 457 ? -12.529 0.906 17.431 1.00 97.56 457 MET A O 1
ATOM 3677 N N . HIS A 1 458 ? -11.310 2.773 17.705 1.00 97.88 458 HIS A N 1
ATOM 3678 C CA . HIS A 1 458 ? -10.613 2.336 18.920 1.00 97.88 458 HIS A CA 1
ATOM 3679 C C . HIS A 1 458 ? -11.598 1.987 20.033 1.00 97.88 458 HIS A C 1
ATOM 3681 O O . HIS A 1 458 ? -11.569 0.872 20.553 1.00 97.88 458 HIS A O 1
ATOM 3687 N N . ARG A 1 459 ? -12.549 2.882 20.323 1.00 97.38 459 ARG A N 1
ATOM 3688 C CA . ARG A 1 459 ? -13.583 2.645 21.341 1.00 97.38 459 ARG A CA 1
ATOM 3689 C C . ARG A 1 459 ? -14.447 1.430 21.020 1.00 97.38 459 ARG A C 1
ATOM 3691 O O . ARG A 1 459 ? -14.755 0.642 21.916 1.00 97.38 459 ARG A O 1
ATOM 3698 N N . TRP A 1 460 ? -14.822 1.263 19.750 1.00 98.06 460 TRP A N 1
ATOM 3699 C CA . TRP A 1 460 ? -15.573 0.094 19.294 1.00 98.06 460 TRP A CA 1
ATOM 3700 C C . TRP A 1 460 ? -14.779 -1.207 19.482 1.00 98.06 460 TRP A C 1
ATOM 3702 O O . TRP A 1 460 ? -15.316 -2.174 20.029 1.00 98.06 460 TRP A O 1
ATOM 3712 N N . ILE A 1 461 ? -13.490 -1.220 19.118 1.00 98.06 461 ILE A N 1
ATOM 3713 C CA . ILE A 1 461 ? -12.612 -2.383 19.304 1.00 98.06 461 ILE A CA 1
ATOM 3714 C C . ILE A 1 461 ? -12.465 -2.714 20.789 1.00 98.06 461 ILE A C 1
ATOM 3716 O O . ILE A 1 461 ? -12.685 -3.860 21.172 1.00 98.06 461 ILE A O 1
ATOM 3720 N N . VAL A 1 462 ? -12.140 -1.732 21.637 1.00 97.88 462 VAL A N 1
ATOM 3721 C CA . VAL A 1 462 ? -11.950 -1.940 23.082 1.00 97.88 462 VAL A CA 1
ATOM 3722 C C . VAL A 1 462 ? -13.215 -2.508 23.728 1.00 97.88 462 VAL A C 1
ATOM 3724 O O . VAL A 1 462 ? -13.130 -3.449 24.520 1.00 97.88 462 VAL A O 1
ATOM 3727 N N . ALA A 1 463 ? -14.400 -2.014 23.353 1.00 97.94 463 ALA A N 1
ATOM 3728 C CA . ALA A 1 463 ? -15.665 -2.571 23.829 1.00 97.94 463 ALA A CA 1
ATOM 3729 C C . ALA A 1 463 ? -15.865 -4.033 23.385 1.00 97.94 463 ALA A C 1
ATOM 3731 O O . ALA A 1 463 ? -16.263 -4.870 24.198 1.00 97.94 463 ALA A O 1
ATOM 3732 N N . GLY A 1 464 ? -15.542 -4.360 22.129 1.00 97.81 464 GLY A N 1
ATOM 3733 C CA . GLY A 1 464 ? -15.621 -5.728 21.606 1.00 97.81 464 GLY A CA 1
ATOM 3734 C C . GLY A 1 464 ? -14.641 -6.691 22.284 1.00 97.81 464 GLY A C 1
ATOM 3735 O O . GLY A 1 464 ? -15.021 -7.797 22.671 1.00 97.81 464 GLY A O 1
ATOM 3736 N N . LEU A 1 465 ? -13.395 -6.258 22.501 1.00 97.62 465 LEU A N 1
ATOM 3737 C CA . LEU A 1 465 ? -12.385 -7.028 23.233 1.00 97.62 465 LEU A CA 1
ATOM 3738 C C . LEU A 1 465 ? -12.821 -7.274 24.679 1.00 97.62 465 LEU A C 1
ATOM 3740 O O . LEU A 1 465 ? -12.744 -8.408 25.158 1.00 97.62 465 LEU A O 1
ATOM 3744 N N . LYS A 1 466 ? -13.364 -6.248 25.351 1.00 97.50 466 LYS A N 1
ATOM 3745 C CA . LYS A 1 466 ? -13.844 -6.398 26.726 1.00 97.50 466 LYS A CA 1
ATOM 3746 C C . LYS A 1 466 ? -15.013 -7.373 26.828 1.00 97.50 466 LYS A C 1
ATOM 3748 O O . LYS A 1 466 ? -15.050 -8.200 27.740 1.00 97.50 466 LYS A O 1
ATOM 3753 N N . ARG A 1 467 ? -15.949 -7.310 25.876 1.00 97.31 467 ARG A N 1
ATOM 3754 C CA . ARG A 1 467 ? -17.066 -8.257 25.794 1.00 97.31 467 ARG A CA 1
ATOM 3755 C C . ARG A 1 467 ? -16.565 -9.694 25.635 1.00 97.31 467 ARG A C 1
ATOM 3757 O O . ARG A 1 467 ? -17.081 -10.588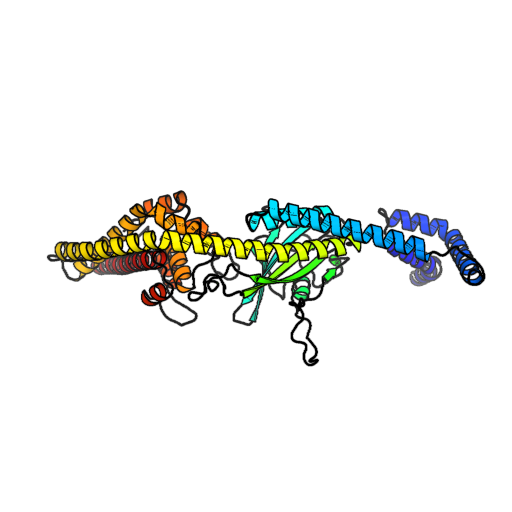 26.302 1.00 97.31 467 ARG A O 1
ATOM 3764 N N . ARG A 1 468 ? -15.537 -9.923 24.810 1.00 97.06 468 ARG A N 1
ATOM 3765 C CA . ARG A 1 468 ? -14.942 -11.255 24.631 1.00 97.06 468 ARG A CA 1
ATOM 3766 C C . ARG A 1 468 ? -14.281 -11.790 25.904 1.00 97.06 468 ARG A C 1
ATOM 3768 O O . ARG A 1 468 ? -14.479 -12.959 26.236 1.00 97.06 468 ARG A O 1
ATOM 3775 N N . GLU A 1 469 ? -13.511 -10.977 26.623 1.00 97.00 469 GLU A N 1
ATOM 3776 C CA . GLU A 1 469 ? -12.925 -11.414 27.901 1.00 97.00 469 GLU A CA 1
ATOM 3777 C C . GLU A 1 469 ? -13.999 -11.937 28.859 1.00 97.00 469 GLU A C 1
ATOM 3779 O O . GLU A 1 469 ? -13.858 -13.017 29.430 1.00 97.00 469 GLU A O 1
ATOM 3784 N N . LEU A 1 470 ? -15.100 -11.194 28.986 1.00 96.62 470 LEU A N 1
ATOM 3785 C CA . LEU A 1 470 ? -16.186 -11.527 29.903 1.00 96.62 470 LEU A CA 1
ATOM 3786 C C . LEU A 1 470 ? -16.967 -12.771 29.464 1.00 96.62 470 LEU A C 1
ATOM 3788 O O . LEU A 1 470 ? -17.236 -13.623 30.303 1.00 96.62 470 LEU A O 1
ATOM 3792 N N . LEU A 1 471 ? -17.238 -12.929 28.163 1.00 94.94 471 LEU A N 1
ATOM 3793 C CA . LEU A 1 471 ? -17.814 -14.164 27.612 1.00 94.94 471 LEU A CA 1
ATOM 3794 C C . LEU A 1 471 ? -16.932 -15.387 27.901 1.00 94.94 471 LEU A C 1
ATOM 3796 O O . LEU A 1 471 ? -17.431 -16.457 28.229 1.00 94.94 471 LEU A O 1
ATOM 3800 N N . SER A 1 472 ? -15.608 -15.233 27.802 1.00 94.94 472 SER A N 1
ATOM 3801 C CA . SER A 1 472 ? -14.671 -16.330 28.079 1.00 94.94 472 SER A CA 1
ATOM 3802 C C . SER A 1 472 ? -14.705 -16.743 29.552 1.00 94.94 472 SER A C 1
ATOM 3804 O O . SER A 1 472 ? -14.663 -17.933 29.856 1.00 94.94 472 SER A O 1
ATOM 3806 N N . ALA A 1 473 ? -14.790 -15.764 30.459 1.00 95.50 473 ALA A N 1
ATOM 3807 C CA . ALA A 1 473 ? -14.895 -16.008 31.895 1.00 95.50 473 ALA A CA 1
ATOM 3808 C C . ALA A 1 473 ? -16.231 -16.671 32.273 1.00 95.50 473 ALA A C 1
ATOM 3810 O O . ALA A 1 473 ? -16.247 -17.578 33.100 1.00 95.50 473 ALA A O 1
ATOM 3811 N N . GLU A 1 474 ? -17.334 -16.262 31.641 1.00 94.75 474 GLU A N 1
ATOM 3812 C CA . GLU A 1 474 ? -18.662 -16.858 31.834 1.00 94.75 474 GLU A CA 1
ATOM 3813 C C . GLU A 1 474 ? -18.664 -18.346 31.447 1.00 94.75 474 GLU A C 1
ATOM 3815 O O . GLU A 1 474 ? -19.044 -19.193 32.253 1.00 94.75 474 GLU A O 1
ATOM 3820 N N . ILE A 1 475 ? -18.113 -18.685 30.275 1.00 93.69 475 ILE A N 1
ATOM 3821 C CA . ILE A 1 475 ? -18.001 -20.076 29.804 1.00 93.69 475 ILE A CA 1
ATOM 3822 C C . ILE A 1 475 ? -17.134 -20.927 30.742 1.00 93.69 475 ILE A C 1
ATOM 3824 O O . ILE A 1 475 ? -17.457 -22.086 31.001 1.00 93.69 475 ILE A O 1
ATOM 3828 N N . GLN A 1 476 ? -16.036 -20.376 31.269 1.00 95.31 476 GLN A N 1
ATOM 3829 C CA . GLN A 1 476 ? -15.181 -21.088 32.227 1.00 95.31 476 GLN A CA 1
ATOM 3830 C C . GLN A 1 476 ? -15.921 -21.379 33.538 1.00 95.31 476 GLN A C 1
ATOM 3832 O O . GLN A 1 476 ? -15.875 -22.509 34.020 1.00 95.31 476 GLN A O 1
ATOM 3837 N N . LEU A 1 477 ? -16.662 -20.406 34.075 1.00 94.50 477 LEU A N 1
ATOM 3838 C CA . LEU A 1 477 ? -17.471 -20.592 35.283 1.00 94.50 477 LEU A CA 1
ATOM 3839 C C . LEU A 1 477 ? -18.594 -21.617 35.074 1.00 94.50 477 LEU A C 1
ATOM 3841 O O . LEU A 1 477 ? -18.875 -22.419 35.963 1.00 94.50 477 LEU A O 1
ATOM 3845 N N . GLU A 1 478 ? -19.242 -21.626 33.909 1.00 94.31 478 GLU A N 1
ATOM 3846 C CA . GLU A 1 478 ? -20.239 -22.647 33.570 1.00 94.31 478 GLU A CA 1
ATOM 3847 C C . GLU A 1 478 ? -19.620 -24.045 33.472 1.00 94.31 478 GLU A C 1
ATOM 3849 O O . GLU A 1 478 ? -20.226 -25.022 33.915 1.00 94.31 478 GLU A O 1
ATOM 3854 N N . GLN A 1 479 ? -18.407 -24.161 32.926 1.00 95.75 479 GLN A N 1
ATOM 3855 C CA . GLN A 1 479 ? -17.679 -25.429 32.877 1.00 95.75 479 GLN A CA 1
ATOM 3856 C C . GLN A 1 479 ? -17.293 -25.914 34.278 1.00 95.75 479 GLN A C 1
ATOM 3858 O O . GLN A 1 479 ? -17.480 -27.091 34.569 1.00 95.75 479 GLN A O 1
ATOM 3863 N N . GLU A 1 480 ? -16.824 -25.025 35.155 1.00 96.12 480 GLU A N 1
ATOM 3864 C CA . GLU A 1 480 ? -16.466 -25.357 36.541 1.00 96.12 480 GLU A CA 1
ATOM 3865 C C . GLU A 1 480 ? -17.676 -25.774 37.386 1.00 96.12 480 GLU A C 1
ATOM 3867 O O . GLU A 1 480 ? -17.560 -26.684 38.199 1.00 96.12 480 GLU A O 1
ATOM 3872 N N . ASN A 1 481 ? -18.846 -25.161 37.178 1.00 95.69 481 ASN A N 1
ATOM 3873 C CA . ASN A 1 481 ? -20.070 -25.505 37.914 1.00 95.69 481 ASN A CA 1
ATOM 3874 C C . ASN A 1 481 ? -20.732 -26.818 37.452 1.00 95.69 481 ASN A C 1
ATOM 3876 O O . ASN A 1 481 ? -21.597 -27.343 38.153 1.00 95.69 481 ASN A O 1
ATOM 3880 N N . ASN A 1 482 ? -20.371 -27.325 36.269 1.00 92.56 482 ASN A N 1
ATOM 3881 C CA . ASN A 1 482 ? -20.900 -28.575 35.711 1.00 92.56 482 ASN A CA 1
ATOM 3882 C C . ASN A 1 482 ? -20.026 -29.808 36.021 1.00 92.56 482 ASN A C 1
ATOM 3884 O O . ASN A 1 482 ? -20.402 -30.922 35.641 1.00 92.56 482 ASN A O 1
ATOM 3888 N N . VAL A 1 483 ? -18.878 -29.617 36.680 1.00 84.69 483 VAL A N 1
ATOM 3889 C CA . VAL A 1 483 ? -17.970 -30.671 37.174 1.00 84.69 483 VAL A CA 1
ATOM 3890 C C . VAL A 1 483 ? -18.250 -30.932 38.647 1.00 84.69 483 VAL A C 1
ATOM 3892 O O . VAL A 1 483 ? -18.285 -32.129 39.021 1.00 84.69 483 VAL A O 1
#

Radius of gyration: 33.12 Å; Cα contacts (8 Å, |Δi|>4): 558; chains: 1; bounding box: 78×69×91 Å

Organism: NCBI:txid65357

pLDDT: mean 88.39, std 12.94, range [40.81, 98.38]

Foldseek 3Di:
DPPVVVVVVCCVPCVVQQVVLVVVCVVPVDPDSVVSSVVCSVCVVVVVVVVVVVVVCVVVVPDDDDDDPPPVVVVVVVVVVVVVVVVVLVVVLVVLVVQPLDPVSLLQVLFVQLCVQQVFPKKWKWWWDQDPVRWIKIATCDMNVGPVDPRHQDIHGCQQQVQQVLQVDFDPPPDDDDDDDDDPDFRGDLKDKDQWQVPDPNHHDPDDAFTWMKIKHKGWAFACAEAQQADPVDRLRTDTDIIIMMMMTINGNVNGGTDPSSSVSNSSSVVSSRVVNRVSRSVLSVVLVVVCVVCVVVLVVLLVVVVVQLVVQLVVLCVVLVPDDPLVSLLSSLLSQLVSLLVSCLVCLVVQLCLLVRSHQHPLQLNLLLLLLCLLLPDDLCQQQVHPVSDGDSNSSSVCSHSVNSNVSSVVDDLDCVSLPPVSLVVSQVSQQDPVVRGGRDLVNCVVRSDSSSSSSNSSSVSSSSSNVSVVVVVVVVVVVVD

Secondary structure (DSSP, 8-state):
--HHHHHHHHHHHHHHHHHHHHHHHHHH--S-HHHHHHHHHHTHHHHHHHHHHHHHHHHHTTS------HHHHHHHHHHHHHHHHHHHHHHHHHHHHHH-SSHHHHHHHHHHHHHHHH--SEEEEEEEEE-TTS-EEEEEEEETTGGG-S-TT-EEETTT-HHHHHTTSPP-----------TT---S-S-EEES-TTT-TT---SSS--SS-EEEEEEEEEE--STT---SS-TTSPPPEEEEEEEEEE-TTT--PPPHHHHHHHHHHHHHHHHHHHHHHHHHHHHHHHHHHHHHHHHHHHHHHHHHHHHHHHHHHHHHTTTS-HHHHHHHHHHHHHHHHHHHHHHTHHHHHGGGG-SSPPPHHHHHHHHHHHHHTT--HHHH--STTS---HHHHGGGG-HHHHHHHHHT--SSTTTT-HHHHHHHHHHTEETTTTEEPPHHHHHHHT-HHHHHHHHHHHHHHHHHHHHHHHHHHHHHHT-

InterPro domains:
  IPR007858 Dpy-30 motif [PF05186] (17-44)
  IPR049630 DPY30 domain-containing protein-like, dimerization/docking domain [cd22966] (17-47)

Nearest PDB structures (foldseek):
  6nf6-assembly1_B  TM=1.543E-01  e=1.292E+00  Gallus gallus
  3zcj-assembly5_E  TM=1.849E-01  e=4.927E+00  Helicobacter pylori 26695

Mean predicted aligned error: 10.5 Å